Protein AF-0000000072284794 (afdb_homodimer)

Sequence (458 aa):
MSQIVLILGGGPNVGLNIARVFSSKGLYKTVIVSRNPKEELIKAADLSLQADFTDPNSIKRIFDEVKQKFGVPNVVVYNAAALTVTPDPLSVPLEKFNEDLNVVITSAYAAAHEAVEGFKTLPEATNKTFIYTGNILNRQVVPPFLAFGIGKSGAAHLIQGASEAYKKDGYRFYWADERTTEGGHVGNAIDGEAHGEFYYELATSEDPLTWDATFVAGKGYVDFNGKLAMSQIVLILGGGPNVGLNIARVFSSKGLYKTVIVSRNPKEELIKAADLSLQADFTDPNSIKRIFDEVKQKFGVPNVVVYNAAALTVTPDPLSVPLEKFNEDLNVVITSAYAAAHEAVEGFKTLPEATNKTFIYTGNILNRQVVPPFLAFGIGKSGAAHLIQGASEAYKKDGYRFYWADERTTEGGHVGNAIDGEAHGEFYYELATSEDPLTWDATFVAGKGYVDFNGKLA

Organism: Botryotinia fuckeliana (strain B05.10) (NCBI:txid332648)

Nearest PDB structures (foldseek):
  6tq8-assembly1_D  TM=8.045E-01  e=4.379E-13  Starmerella magnoliae
  5mln-assembly1_A  TM=7.964E-01  e=7.098E-12  Starmerella magnoliae
  4m86-assembly1_A-2  TM=7.897E-01  e=2.273E-10  Neisseria meningitidis FAM18
  4cr7-assembly6_D  TM=7.999E-01  e=1.865E-09  Flavobacterium sp. 141-8
  4cr6-assembly1_B  TM=7.702E-01  e=1.271E-08  Flavobacterium sp. 141-8

Solvent-accessible surface area (backbone atoms only — not comparable to full-atom values): 23411 Å² total; per-residue (Å²): 132,74,43,24,37,38,35,39,34,42,44,90,45,47,34,35,25,31,32,41,45,46,43,74,69,66,64,35,51,31,33,34,27,13,74,71,72,44,70,69,49,44,71,41,25,81,38,63,43,75,51,58,46,62,41,40,74,52,44,63,55,50,56,50,52,41,33,73,75,74,36,65,49,36,30,39,35,43,50,50,76,46,76,66,80,37,88,56,50,68,63,67,53,67,68,60,48,50,39,27,36,22,29,36,30,51,24,45,52,44,44,52,30,54,44,51,63,38,48,72,73,48,61,84,86,54,65,32,31,39,37,36,63,51,51,58,39,61,78,41,77,49,40,39,39,32,64,38,23,18,22,41,19,13,36,46,41,45,29,47,22,48,24,63,67,30,44,90,77,57,41,43,29,27,33,37,20,62,26,38,93,73,42,28,75,45,75,91,64,66,54,20,61,44,48,12,52,49,50,49,46,68,55,64,48,90,70,80,76,66,31,76,40,27,23,26,78,94,69,40,77,51,87,62,82,88,52,72,91,133,76,42,23,37,37,35,38,34,41,44,92,45,48,34,35,25,32,32,40,46,45,43,72,69,67,64,36,51,29,34,35,26,13,72,70,73,45,69,70,48,43,72,42,24,80,40,63,44,76,50,58,45,62,41,40,76,52,43,62,55,50,55,51,52,43,34,73,74,75,36,65,49,36,30,40,35,44,48,48,76,47,79,68,80,37,89,57,49,69,62,68,52,67,69,59,48,49,38,28,35,22,29,36,30,52,23,46,51,44,42,52,28,54,45,51,64,39,48,73,72,48,62,85,87,54,65,32,31,39,36,36,64,51,52,60,40,59,79,42,79,49,39,39,38,30,62,38,24,18,22,43,19,13,34,46,42,45,30,47,23,47,23,64,67,31,43,91,76,59,42,42,28,27,35,38,21,59,27,37,95,73,42,28,72,45,75,91,64,66,56,20,60,44,49,12,53,48,52,50,45,69,56,64,47,89,69,80,76,64,32,76,40,26,24,26,78,93,69,40,78,51,87,60,82,87,52,71,93

Foldseek 3Di:
DAAEEEEEAQDPFQNLLLLQLVVVVPRYQYEYEHQDDDPSSCVSGPYYHHDQQLPLVVQLVVQVVCCVPPRGHLHYELEWADFDFDPQLPPPDPVSLSSRLSNLAVSLLSNVVSLVVRLVVDDLVAQREYEYAAECLLQDDDRRRNSRSVSRVNVLVVQLVVCVVCVVSNHYGAHEYEAAPLAETPPPVDHNNQSSVQSVCCRPPPDHDHRHQYAYRPGGGDDPVSDYD/DAAEEEEEAQDPFQNLLLLQLVVVVPRYQYEYEHQDDDPSSCVSGPYYHHDQQLPLVVQLVVQVVCCVPPRGHLHYELEWADFDFDPQLPPPDPVSLSSRLSNLAVNLLSNVVSLVVRLVVDDLVAQREYEYAAECLLQDDDRRRNSRSVSRVNVLVVQLVVCVVCVVSNHYGAHEYEAAPLAETPPPVDHNNQSSVQSVCCRPPPDHDHRHQYAYRPGGGDDPVSDYD

pLDDT: mean 97.11, std 3.39, range [63.75, 99.0]

Structure (mmCIF, N/CA/C/O backbone):
data_AF-0000000072284794-model_v1
#
loop_
_entity.id
_entity.type
_entity.pdbx_description
1 polymer 'Uncharacterized protein'
#
loop_
_atom_site.group_PDB
_atom_site.id
_atom_site.type_symbol
_atom_site.label_atom_id
_atom_site.label_alt_id
_atom_site.label_comp_id
_atom_site.label_asym_id
_atom_site.label_entity_id
_atom_site.label_seq_id
_atom_site.pdbx_PDB_ins_code
_atom_site.Cartn_x
_atom_site.Cartn_y
_atom_site.Cartn_z
_atom_site.occupancy
_atom_site.B_iso_or_equiv
_atom_site.auth_seq_id
_atom_site.auth_comp_id
_atom_site.auth_asym_id
_atom_site.auth_atom_id
_atom_site.pdbx_PDB_model_num
ATOM 1 N N . MET A 1 1 ? 7.508 34.094 12.688 1 64.06 1 MET A N 1
ATOM 2 C CA . MET A 1 1 ? 7.02 33.469 11.461 1 64.06 1 MET A CA 1
ATOM 3 C C . MET A 1 1 ? 5.699 32.719 11.711 1 64.06 1 MET A C 1
ATOM 5 O O . MET A 1 1 ? 5.48 32.188 12.789 1 64.06 1 MET A O 1
ATOM 9 N N . SER A 1 2 ? 4.688 32.969 10.82 1 84.31 2 SER A N 1
ATOM 10 C CA . SER A 1 2 ? 3.348 32.438 11.086 1 84.31 2 SER A CA 1
ATOM 11 C C . SER A 1 2 ? 3.295 30.922 10.906 1 84.31 2 SER A C 1
ATOM 13 O O . SER A 1 2 ? 3.957 30.375 10.023 1 84.31 2 SER A O 1
ATOM 15 N N . GLN A 1 3 ? 2.658 30.344 11.914 1 96.69 3 GLN A N 1
ATOM 16 C CA . GLN A 1 3 ? 2.389 28.922 11.773 1 96.69 3 GLN A CA 1
ATOM 17 C C . GLN A 1 3 ? 1.312 28.672 10.719 1 96.69 3 GLN A C 1
ATOM 19 O O . GLN A 1 3 ? 0.343 29.422 10.625 1 96.69 3 GLN A O 1
ATOM 24 N N . ILE A 1 4 ? 1.507 27.719 9.828 1 98.69 4 ILE A N 1
ATOM 25 C CA . ILE A 1 4 ? 0.611 27.453 8.711 1 98.69 4 ILE A CA 1
ATOM 26 C C . ILE A 1 4 ? 0.176 25.984 8.75 1 98.69 4 ILE A C 1
ATOM 28 O O . ILE A 1 4 ? 1.006 25.094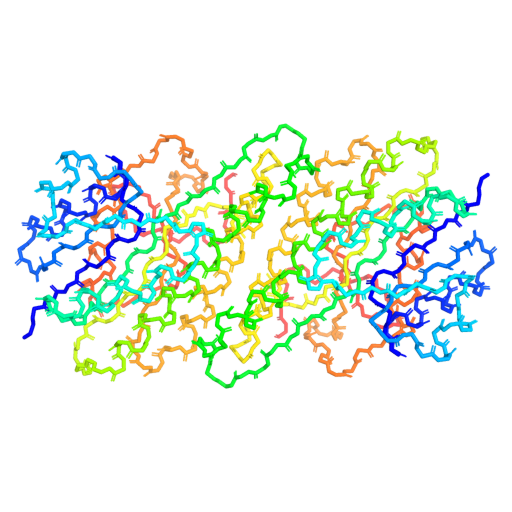 8.914 1 98.69 4 ILE A O 1
ATOM 32 N N . VAL A 1 5 ? -1.116 25.766 8.664 1 98.88 5 VAL A N 1
ATOM 33 C CA . VAL A 1 5 ? -1.63 24.422 8.453 1 98.88 5 VAL A CA 1
ATOM 34 C C . VAL A 1 5 ? -2.188 24.281 7.039 1 98.88 5 VAL A C 1
ATOM 36 O O . VAL A 1 5 ? -3.023 25.094 6.617 1 98.88 5 VAL A O 1
ATOM 39 N N . LEU A 1 6 ? -1.615 23.391 6.277 1 98.94 6 LEU A N 1
ATOM 40 C CA . LEU A 1 6 ? -2.078 23.047 4.941 1 98.94 6 LEU A CA 1
ATOM 41 C C . LEU A 1 6 ? -2.906 21.766 4.973 1 98.94 6 LEU A C 1
ATOM 43 O O . LEU A 1 6 ? -2.395 20.688 5.312 1 98.94 6 LEU A O 1
ATOM 47 N N . ILE A 1 7 ? -4.176 21.875 4.648 1 98.94 7 ILE A N 1
ATOM 48 C CA . ILE A 1 7 ? -5.117 20.766 4.656 1 98.94 7 ILE A CA 1
ATOM 49 C C . ILE A 1 7 ? -5.395 20.312 3.227 1 98.94 7 ILE A C 1
ATOM 51 O O . ILE A 1 7 ? -6.074 21 2.469 1 98.94 7 ILE A O 1
ATOM 55 N N . LEU A 1 8 ? -4.828 19.156 2.865 1 98.88 8 LEU A N 1
ATOM 56 C CA . LEU A 1 8 ? -5.02 18.547 1.547 1 98.88 8 LEU A CA 1
ATOM 57 C C . LEU A 1 8 ? -6.211 17.609 1.548 1 98.88 8 LEU A C 1
ATOM 59 O O . LEU A 1 8 ? -6.145 16.516 2.127 1 98.88 8 LEU A O 1
ATOM 63 N N . GLY A 1 9 ? -7.219 17.922 0.817 1 97.38 9 GLY A N 1
ATOM 64 C CA . GLY A 1 9 ? -8.477 17.188 0.876 1 97.38 9 GLY A CA 1
ATOM 65 C C . GLY A 1 9 ? -9.484 17.812 1.82 1 97.38 9 GLY A C 1
ATOM 66 O O . GLY A 1 9 ? -9.766 17.266 2.889 1 97.38 9 GLY A O 1
ATOM 67 N N . GLY A 1 10 ? -10.062 18.891 1.433 1 96 10 GLY A N 1
ATOM 68 C CA . GLY A 1 10 ? -11.102 19.547 2.207 1 96 10 GLY A CA 1
ATOM 69 C C . GLY A 1 10 ? -12.5 19.078 1.86 1 96 10 GLY A C 1
ATOM 70 O O . GLY A 1 10 ? -12.969 19.281 0.741 1 96 10 GLY A O 1
ATOM 71 N N . GLY A 1 11 ? -13.125 18.297 2.688 1 94.25 11 GLY A N 1
ATOM 72 C CA . GLY A 1 11 ? -14.531 17.938 2.584 1 94.25 11 GLY A CA 1
ATOM 73 C C . GLY A 1 11 ? -15.391 18.562 3.666 1 94.25 11 GLY A C 1
ATOM 74 O O . GLY A 1 11 ? -14.891 19.297 4.516 1 94.25 11 GLY A O 1
ATOM 75 N N . PRO A 1 12 ? -16.641 18.328 3.611 1 94.75 12 PRO A N 1
ATOM 76 C CA . PRO A 1 12 ? -17.578 19.047 4.48 1 94.75 12 PRO A CA 1
ATOM 77 C C . PRO A 1 12 ? -17.5 18.578 5.934 1 94.75 12 PRO A C 1
ATOM 79 O O . PRO A 1 12 ? -18.062 19.219 6.82 1 94.75 12 PRO A O 1
ATOM 82 N N . ASN A 1 13 ? -16.844 17.469 6.207 1 96.88 13 ASN A N 1
ATOM 83 C CA . ASN A 1 13 ? -16.797 16.953 7.57 1 96.88 13 ASN A CA 1
ATOM 84 C C . ASN A 1 13 ? -15.406 17.109 8.188 1 96.88 13 ASN A C 1
ATOM 86 O O . ASN A 1 13 ? -15.086 18.141 8.773 1 96.88 13 ASN A O 1
ATOM 90 N N . VAL A 1 14 ? -14.43 16.297 7.809 1 98.06 14 VAL A N 1
ATOM 91 C CA . VAL A 1 14 ? -13.141 16.297 8.484 1 98.06 14 VAL A CA 1
ATOM 92 C C . VAL A 1 14 ? -12.336 17.516 8.062 1 98.06 14 VAL A C 1
ATOM 94 O O . VAL A 1 14 ? -11.93 18.328 8.906 1 98.06 14 VAL A O 1
ATOM 97 N N . GLY A 1 15 ? -12.203 17.781 6.77 1 97.94 15 GLY A N 1
ATOM 98 C CA . GLY A 1 15 ? -11.422 18.906 6.285 1 97.94 15 GLY A CA 1
ATOM 99 C C . GLY A 1 15 ? -11.938 20.234 6.793 1 97.94 15 GLY A C 1
ATOM 100 O O . GLY A 1 15 ? -11.156 21.078 7.254 1 97.94 15 GLY A O 1
ATOM 101 N N . LEU A 1 16 ? -13.211 20.406 6.719 1 97.81 16 LEU A N 1
ATOM 102 C CA . LEU A 1 16 ? -13.852 21.641 7.18 1 97.81 16 LEU A CA 1
ATOM 103 C C . LEU A 1 16 ? -13.602 21.859 8.664 1 97.81 16 LEU A C 1
ATOM 105 O O . LEU A 1 16 ? -13.258 22.969 9.086 1 97.81 16 LEU A O 1
ATOM 109 N N . ASN A 1 17 ? -13.711 20.828 9.461 1 98.5 17 ASN A N 1
ATOM 110 C CA . ASN A 1 17 ? -13.594 20.969 10.906 1 98.5 17 ASN A CA 1
ATOM 111 C C . ASN A 1 17 ? -12.141 21.156 11.336 1 98.5 17 ASN A C 1
ATOM 113 O O . ASN A 1 17 ? -11.859 21.844 12.32 1 98.5 17 ASN A O 1
ATOM 117 N N . ILE A 1 18 ? -11.188 20.547 10.594 1 98.69 18 ILE A N 1
ATOM 118 C CA . ILE A 1 18 ? -9.789 20.844 10.852 1 98.69 18 ILE A CA 1
ATOM 119 C C . ILE A 1 18 ? -9.531 22.328 10.656 1 98.69 18 ILE A C 1
ATOM 121 O O . ILE A 1 18 ? -8.953 23 11.523 1 98.69 18 ILE A O 1
ATOM 125 N N . ALA A 1 19 ? -10.016 22.859 9.531 1 98.38 19 ALA A N 1
ATOM 126 C CA . ALA A 1 19 ? -9.836 24.281 9.242 1 98.38 19 ALA A CA 1
ATOM 127 C C . ALA A 1 19 ? -10.453 25.156 10.344 1 98.38 19 ALA A C 1
ATOM 129 O O . ALA A 1 19 ? -9.82 26.094 10.828 1 98.38 19 ALA A O 1
ATOM 130 N N . ARG A 1 20 ? -11.633 24.812 10.758 1 98.06 20 ARG A N 1
ATOM 131 C CA . ARG A 1 20 ? -12.352 25.594 11.766 1 98.06 20 ARG A CA 1
ATOM 132 C C . ARG A 1 20 ? -11.617 25.594 13.094 1 98.06 20 ARG A C 1
ATOM 134 O O . ARG A 1 20 ? -11.445 26.641 13.727 1 98.06 20 ARG A O 1
ATOM 141 N N . VAL A 1 21 ? -11.188 24.406 13.516 1 98.38 21 VAL A N 1
ATOM 142 C CA . VAL A 1 21 ? -10.531 24.297 14.812 1 98.38 21 VAL A CA 1
ATOM 143 C C . VAL A 1 21 ? -9.211 25.078 14.789 1 98.38 21 VAL A C 1
ATOM 145 O O . VAL A 1 21 ? -8.953 25.891 15.68 1 98.38 21 VAL A O 1
ATOM 148 N N . PHE A 1 22 ? -8.375 24.922 13.773 1 98.31 22 PHE A N 1
ATOM 149 C CA . PHE A 1 22 ? -7.098 25.641 13.695 1 98.31 22 PHE A CA 1
ATOM 150 C C . PHE A 1 22 ? -7.32 27.141 13.609 1 98.31 22 PHE A C 1
ATOM 152 O O . PHE A 1 22 ? -6.582 27.922 14.227 1 98.31 22 PHE A O 1
ATOM 159 N N . SER A 1 23 ? -8.344 27.547 12.867 1 96.62 23 SER A N 1
ATOM 160 C CA . SER A 1 23 ? -8.664 28.953 12.742 1 96.62 23 SER A CA 1
ATOM 161 C C . SER A 1 23 ? -9.109 29.547 14.078 1 96.62 23 SER A C 1
ATOM 163 O O . SER A 1 23 ? -8.727 30.656 14.438 1 96.62 23 SER A O 1
ATOM 165 N N . SER A 1 24 ? -9.883 28.812 14.766 1 96.56 24 SER A N 1
ATOM 166 C CA . SER A 1 24 ? -10.477 29.312 16 1 96.56 24 SER A CA 1
ATOM 167 C C . SER A 1 24 ? -9.414 29.516 17.078 1 96.56 24 SER A C 1
ATOM 169 O O . SER A 1 24 ? -9.602 30.328 17.984 1 96.56 24 SER A O 1
ATOM 171 N N . LYS A 1 25 ? -8.328 28.797 16.969 1 93.81 25 LYS A N 1
ATOM 172 C CA . LYS A 1 25 ? -7.262 28.906 17.953 1 93.81 25 LYS A CA 1
ATOM 173 C C . LYS A 1 25 ? -6.402 30.141 17.703 1 93.81 25 LYS A C 1
ATOM 175 O O . LYS A 1 25 ? -5.695 30.609 18.594 1 93.81 25 LYS A O 1
ATOM 180 N N . GLY A 1 26 ? -6.344 30.656 16.469 1 90.75 26 GLY A N 1
ATOM 181 C CA . GLY A 1 26 ? -5.77 31.953 16.094 1 90.75 26 GLY A CA 1
ATOM 182 C C . GLY A 1 26 ? -4.27 31.891 15.875 1 90.75 26 GLY A C 1
ATOM 183 O O . GLY A 1 26 ? -3.641 32.906 15.578 1 90.75 26 GLY A O 1
ATOM 184 N N . LEU A 1 27 ? -3.656 30.734 15.945 1 91.94 27 LEU A N 1
ATOM 185 C CA . LEU A 1 27 ? -2.205 30.609 15.867 1 91.94 27 LEU A CA 1
ATOM 186 C C . LEU A 1 27 ? -1.764 30.25 14.453 1 91.94 27 LEU A C 1
ATOM 188 O O . LEU A 1 27 ? -0.587 30.391 14.109 1 91.94 27 LEU A O 1
ATOM 192 N N . TYR A 1 28 ? -2.695 29.828 13.633 1 97.25 28 TYR A N 1
ATOM 193 C CA . TYR A 1 28 ? -2.314 29.297 12.336 1 97.25 28 TYR A CA 1
ATOM 194 C C . TYR A 1 28 ? -2.998 30.047 11.203 1 97.25 28 TYR A C 1
ATOM 196 O O . TYR A 1 28 ? -4.188 30.359 11.289 1 97.25 28 TYR A O 1
ATOM 204 N N . LYS A 1 29 ? -2.258 30.359 10.172 1 98.06 29 LYS A N 1
ATOM 205 C CA . LYS A 1 29 ? -2.873 30.531 8.859 1 98.06 29 LYS A CA 1
ATOM 206 C C . LYS A 1 29 ? -3.365 29.203 8.297 1 98.06 29 LYS A C 1
ATOM 208 O O . LYS A 1 29 ? -2.623 28.219 8.281 1 98.06 29 LYS A O 1
ATOM 213 N N . THR A 1 30 ? -4.633 29.219 7.863 1 98.56 30 THR A N 1
ATOM 214 C CA . THR A 1 30 ? -5.25 27.969 7.422 1 98.56 30 THR A CA 1
ATOM 215 C C . THR A 1 30 ? -5.406 27.953 5.906 1 9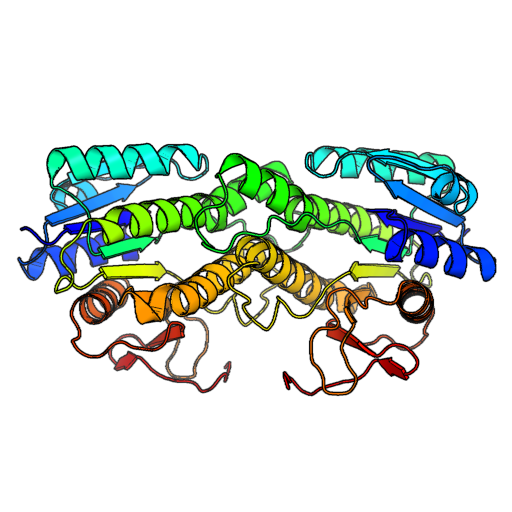8.56 30 THR A C 1
ATOM 217 O O . THR A 1 30 ? -5.941 28.906 5.32 1 98.56 30 THR A O 1
ATOM 220 N N . VAL A 1 31 ? -4.879 26.906 5.242 1 98.75 31 VAL A N 1
ATOM 221 C CA . VAL A 1 31 ? -5.047 26.672 3.812 1 98.75 31 VAL A CA 1
ATOM 222 C C . VAL A 1 31 ? -5.777 25.344 3.584 1 98.75 31 VAL A C 1
ATOM 224 O O . VAL A 1 31 ? -5.379 24.312 4.121 1 98.75 31 VAL A O 1
ATOM 227 N N . ILE A 1 32 ? -6.859 25.406 2.838 1 98.62 32 ILE A N 1
ATOM 228 C CA . ILE A 1 32 ? -7.605 24.188 2.537 1 98.62 32 ILE A CA 1
ATOM 229 C C . ILE A 1 32 ? -7.645 23.969 1.026 1 98.62 32 ILE A C 1
ATOM 231 O O . ILE A 1 32 ? -7.812 24.922 0.26 1 98.62 32 ILE A O 1
ATOM 235 N N . VAL A 1 33 ? -7.328 22.766 0.581 1 98.75 33 VAL A N 1
ATOM 236 C CA . VAL A 1 33 ? -7.352 22.375 -0.826 1 98.75 33 VAL A CA 1
ATOM 237 C C . VAL A 1 33 ? -8.469 21.359 -1.065 1 98.75 33 VAL A C 1
ATOM 239 O O . VAL A 1 33 ? -8.602 20.391 -0.325 1 98.75 33 VAL A O 1
ATOM 242 N N . SER A 1 34 ? -9.328 21.547 -1.953 1 97.75 34 SER A N 1
ATOM 243 C CA . SER A 1 34 ? -10.414 20.625 -2.275 1 97.75 34 SER A CA 1
ATOM 244 C C . SER A 1 34 ? -10.656 20.562 -3.779 1 97.75 34 SER A C 1
ATOM 246 O O . SER A 1 34 ? -10.227 21.453 -4.523 1 97.75 34 SER A O 1
ATOM 248 N N . ARG A 1 35 ? -11.289 19.516 -4.246 1 96.12 35 ARG A N 1
ATOM 249 C CA . ARG A 1 35 ? -11.648 19.359 -5.652 1 96.12 35 ARG A CA 1
ATOM 250 C C . ARG A 1 35 ? -12.75 20.344 -6.047 1 96.12 35 ARG A C 1
ATOM 252 O O . ARG A 1 35 ? -12.758 20.859 -7.168 1 96.12 35 ARG A O 1
ATOM 259 N N . ASN A 1 36 ? -13.664 20.516 -5.145 1 93.19 36 ASN A N 1
ATOM 260 C CA . ASN A 1 36 ? -14.805 21.406 -5.328 1 93.19 36 ASN A CA 1
ATOM 261 C C . ASN A 1 36 ? -14.992 22.328 -4.129 1 93.19 36 ASN A C 1
ATOM 263 O O . ASN A 1 36 ? -15.805 22.062 -3.246 1 93.19 36 ASN A O 1
ATOM 267 N N . PRO A 1 37 ? -14.32 23.422 -4.133 1 94.44 37 PRO A N 1
ATOM 268 C CA . PRO A 1 37 ? -14.375 24.328 -2.986 1 94.44 37 PRO A CA 1
ATOM 269 C C . PRO A 1 37 ? -15.758 24.953 -2.795 1 94.44 37 PRO A C 1
ATOM 271 O O . PRO A 1 37 ? -16.078 25.953 -3.424 1 94.44 37 PRO A O 1
ATOM 274 N N . LYS A 1 38 ? -16.516 24.375 -1.921 1 94.69 38 LYS A N 1
ATOM 275 C CA . LYS A 1 38 ? -17.812 24.938 -1.58 1 94.69 38 LYS A CA 1
ATOM 276 C C . LYS A 1 38 ? -17.672 26.188 -0.706 1 94.69 38 LYS A C 1
ATOM 278 O O . LYS A 1 38 ? -16.609 26.406 -0.109 1 94.69 38 LYS A O 1
ATOM 283 N N . GLU A 1 39 ? -18.656 26.938 -0.581 1 96.69 39 GLU A N 1
ATOM 284 C CA . GLU A 1 39 ? -18.641 28.219 0.118 1 96.69 39 GLU A CA 1
ATOM 285 C C . GLU A 1 39 ? -18.219 28.047 1.573 1 96.69 39 GLU A C 1
ATOM 287 O O . GLU A 1 39 ? -17.438 28.859 2.096 1 96.69 39 GLU A O 1
ATOM 292 N N . GLU A 1 40 ? -18.703 27.031 2.221 1 96.06 40 GLU A N 1
ATOM 293 C CA . GLU A 1 40 ? -18.391 26.812 3.627 1 96.06 40 GLU A CA 1
ATOM 294 C C . GLU A 1 40 ? -16.906 26.562 3.83 1 96.06 40 GLU A C 1
ATOM 296 O O . GLU A 1 40 ? -16.328 26.984 4.84 1 96.06 40 GLU A O 1
ATOM 301 N N . LEU A 1 41 ? -16.297 25.828 2.887 1 95.19 41 LEU A N 1
ATOM 302 C CA . LEU A 1 41 ? -14.859 25.578 2.951 1 95.19 41 LEU A CA 1
ATOM 303 C C . LEU A 1 41 ? -14.07 26.859 2.707 1 95.19 41 LEU A C 1
ATOM 305 O O . LEU A 1 41 ? -13.102 27.141 3.418 1 95.19 41 LEU A O 1
ATOM 309 N N . ILE A 1 42 ? -14.516 27.625 1.715 1 96.81 42 ILE A N 1
ATOM 310 C CA . ILE A 1 42 ? -13.844 28.859 1.349 1 96.81 42 ILE A CA 1
ATOM 311 C C . ILE A 1 42 ? -13.859 29.828 2.533 1 96.81 42 ILE A C 1
ATOM 313 O O . ILE A 1 42 ? -12.844 30.453 2.838 1 96.81 42 ILE A O 1
ATOM 317 N N . LYS A 1 43 ? -14.906 29.875 3.271 1 96.88 43 LYS A N 1
ATOM 318 C CA . LYS A 1 43 ? -15.07 30.812 4.387 1 96.88 43 LYS A CA 1
ATOM 319 C C . LYS A 1 43 ? -14.297 30.328 5.617 1 96.88 43 LYS A C 1
ATOM 321 O O . LYS A 1 43 ? -13.961 31.125 6.488 1 96.88 43 LYS A O 1
ATOM 326 N N . ALA A 1 44 ? -14.047 29.047 5.668 1 96.69 44 ALA A N 1
ATOM 327 C CA . ALA A 1 44 ? -13.477 28.453 6.871 1 96.69 44 ALA A CA 1
ATOM 328 C C . ALA A 1 44 ? -11.953 28.609 6.887 1 96.69 44 ALA A C 1
ATOM 330 O O . ALA A 1 44 ? -11.32 28.422 7.926 1 96.69 44 ALA A O 1
ATOM 331 N N . ALA A 1 45 ? -11.336 28.984 5.75 1 97.69 45 ALA A N 1
ATOM 332 C CA . ALA A 1 45 ? -9.883 29.016 5.648 1 97.69 45 ALA A CA 1
ATOM 333 C C . ALA A 1 45 ? -9.398 30.391 5.188 1 97.69 45 ALA A C 1
ATOM 335 O O . ALA A 1 45 ? -10.133 31.125 4.535 1 97.69 45 ALA A O 1
ATOM 336 N N . ASP A 1 46 ? -8.164 30.719 5.5 1 97.62 46 ASP A N 1
ATOM 337 C CA . ASP A 1 46 ? -7.559 31.953 5.023 1 97.62 46 ASP A CA 1
ATOM 338 C C . ASP A 1 46 ? -7.316 31.906 3.516 1 97.62 46 ASP A C 1
ATOM 340 O O . ASP A 1 46 ? -7.297 32.938 2.846 1 97.62 46 ASP A O 1
ATOM 344 N N . LEU A 1 47 ? -7.074 30.719 2.998 1 97.75 47 LEU A N 1
ATOM 345 C CA . LEU A 1 47 ? -6.883 30.484 1.572 1 97.75 47 LEU A CA 1
ATOM 346 C C . LEU A 1 47 ? -7.504 29.141 1.159 1 97.75 47 LEU A C 1
ATOM 348 O O . LEU A 1 47 ? -7.309 28.125 1.83 1 97.75 47 LEU A O 1
ATOM 352 N N . SER A 1 48 ? -8.336 29.172 0.169 1 98 48 SER A N 1
ATOM 353 C CA . SER A 1 48 ? -8.914 27.984 -0.442 1 98 48 SER A CA 1
ATOM 354 C C . SER A 1 48 ? -8.375 27.766 -1.855 1 98 48 SER A C 1
ATOM 356 O O . SER A 1 48 ? -8.43 28.688 -2.686 1 98 48 SER A O 1
ATOM 358 N N . LEU A 1 49 ? -7.785 26.609 -2.102 1 98.19 49 LEU A N 1
ATOM 359 C CA . LEU A 1 49 ? -7.258 26.266 -3.416 1 98.19 49 LEU A CA 1
ATOM 360 C C . LEU A 1 49 ? -8.023 25.078 -4.008 1 98.19 49 LEU A C 1
ATOM 362 O O . LEU A 1 49 ? -8.578 24.266 -3.273 1 98.19 49 LEU A O 1
ATOM 366 N N . GLN A 1 50 ? -8.07 25.047 -5.301 1 98.06 50 GLN A N 1
ATOM 367 C CA . GLN A 1 50 ? -8.711 23.938 -6.012 1 98.06 50 GLN A CA 1
ATOM 368 C C . GLN A 1 50 ? -7.672 23.031 -6.664 1 98.06 50 GLN A C 1
ATOM 370 O O . GLN A 1 50 ? -6.77 23.516 -7.355 1 98.06 50 GLN A O 1
ATOM 375 N N . ALA A 1 51 ? -7.801 21.734 -6.391 1 98.06 51 ALA A N 1
ATOM 376 C CA . ALA A 1 51 ? -6.922 20.766 -7.039 1 98.06 51 ALA A CA 1
ATOM 377 C C . ALA A 1 51 ? -7.555 19.375 -7.047 1 98.06 51 ALA A C 1
ATOM 379 O O . ALA A 1 51 ? -8.438 19.078 -6.242 1 98.06 51 ALA A O 1
ATOM 380 N N . ASP A 1 52 ? -7.152 18.562 -7.977 1 97.94 52 ASP A N 1
ATOM 381 C CA . ASP A 1 52 ? -7.539 17.156 -8.125 1 97.94 52 ASP A CA 1
ATOM 382 C C . ASP A 1 52 ? -6.348 16.234 -7.906 1 97.94 52 ASP A C 1
ATOM 384 O O . ASP A 1 52 ? -5.418 16.203 -8.719 1 97.94 52 ASP A O 1
ATOM 388 N N . PHE A 1 53 ? -6.426 15.438 -6.875 1 98.44 53 PHE A N 1
ATOM 389 C CA . PHE A 1 53 ? -5.266 14.664 -6.453 1 98.44 53 PHE A CA 1
ATOM 390 C C . PHE A 1 53 ? -5.184 13.352 -7.219 1 98.44 53 PHE A C 1
ATOM 392 O O . PHE A 1 53 ? -4.273 12.547 -6.992 1 98.44 53 PHE A O 1
ATOM 399 N N . THR A 1 54 ? -6.125 13.062 -8.156 1 97.88 54 THR A N 1
ATOM 400 C CA . THR A 1 54 ? -5.871 12 -9.117 1 97.88 54 THR A CA 1
ATOM 401 C C . THR A 1 54 ? -4.656 12.32 -9.984 1 97.88 54 THR A C 1
ATOM 403 O O . THR A 1 54 ? -4.098 11.438 -10.633 1 97.88 54 THR A O 1
ATOM 406 N N . ASP A 1 55 ? -4.293 13.57 -9.977 1 97.56 55 ASP A N 1
ATOM 407 C CA . ASP A 1 55 ? -3.047 14.016 -10.594 1 97.56 55 ASP A CA 1
ATOM 408 C C . ASP A 1 55 ? -2.018 14.406 -9.531 1 97.56 55 ASP A C 1
ATOM 410 O O . ASP A 1 55 ? -1.97 15.555 -9.102 1 97.56 55 ASP A O 1
ATOM 414 N N . PRO A 1 56 ? -1.078 13.539 -9.211 1 98.12 56 PRO A N 1
ATOM 415 C CA . PRO A 1 56 ? -0.112 13.805 -8.141 1 98.12 56 PRO A CA 1
ATOM 416 C C . PRO A 1 56 ? 0.784 15.008 -8.445 1 98.12 56 PRO A C 1
ATOM 418 O O . PRO A 1 56 ? 1.396 15.57 -7.531 1 98.12 56 PRO A O 1
ATOM 421 N N . ASN A 1 57 ? 0.836 15.445 -9.688 1 96.94 57 ASN A N 1
ATOM 422 C CA . ASN A 1 57 ? 1.684 16.578 -10.047 1 96.94 57 ASN A CA 1
ATOM 423 C C . ASN A 1 57 ? 1.112 17.891 -9.523 1 96.94 57 ASN A C 1
ATOM 425 O O . ASN A 1 57 ? 1.807 18.906 -9.5 1 96.94 57 ASN A O 1
ATOM 429 N N . SER A 1 58 ? -0.076 17.906 -9.117 1 98 58 SER A N 1
ATOM 430 C CA . SER A 1 58 ? -0.709 19.109 -8.578 1 98 58 SER A CA 1
ATOM 431 C C . SER A 1 58 ? -0.129 19.469 -7.215 1 98 58 SER A C 1
ATOM 433 O O . SER A 1 58 ? -0.213 20.625 -6.789 1 98 58 SER A O 1
ATOM 435 N N . ILE A 1 59 ? 0.472 18.516 -6.539 1 98.81 59 ILE A N 1
ATOM 436 C CA . ILE A 1 59 ? 0.883 18.672 -5.148 1 98.81 59 ILE A CA 1
ATOM 437 C C . ILE A 1 59 ? 1.983 19.719 -5.051 1 98.81 59 ILE A C 1
ATOM 439 O O . ILE A 1 59 ? 1.895 20.641 -4.238 1 98.81 59 ILE A O 1
ATOM 443 N N . LYS A 1 60 ? 2.979 19.594 -5.891 1 98.5 60 LYS A N 1
ATOM 444 C CA . LYS A 1 60 ? 4.082 20.547 -5.828 1 98.5 60 LYS A CA 1
ATOM 445 C C . LYS A 1 60 ? 3.592 21.969 -6.055 1 98.5 60 LYS A C 1
ATOM 447 O O . LYS A 1 60 ? 4.039 22.891 -5.379 1 98.5 60 LYS A O 1
ATOM 452 N N . ARG A 1 61 ? 2.717 22.125 -6.965 1 98.19 61 ARG A N 1
ATOM 453 C CA . ARG A 1 61 ? 2.172 23.453 -7.27 1 98.19 61 ARG A CA 1
ATOM 454 C C . ARG A 1 61 ? 1.473 24.047 -6.055 1 98.19 61 ARG A C 1
ATOM 456 O O . ARG A 1 61 ? 1.603 25.234 -5.781 1 98.19 61 ARG A O 1
ATOM 463 N N . ILE A 1 62 ? 0.74 23.25 -5.398 1 98.75 62 ILE A N 1
ATOM 464 C CA . ILE A 1 62 ? 0.011 23.688 -4.215 1 98.75 62 ILE A CA 1
ATOM 465 C C . ILE A 1 62 ? 0.995 24.188 -3.164 1 98.75 62 ILE A C 1
ATOM 467 O O . ILE A 1 62 ? 0.828 25.297 -2.631 1 98.75 62 ILE A O 1
ATOM 471 N N . PHE A 1 63 ? 2.029 23.406 -2.842 1 98.88 63 PHE A N 1
ATOM 472 C CA . PHE A 1 63 ? 3.021 23.797 -1.847 1 98.88 63 PHE A CA 1
ATOM 473 C C . PHE A 1 63 ? 3.717 25.094 -2.256 1 98.88 63 PHE A C 1
ATOM 475 O O . PHE A 1 63 ? 3.959 25.969 -1.42 1 98.88 63 PHE A O 1
ATOM 482 N N . ASP A 1 64 ? 4.012 25.219 -3.576 1 98.62 64 ASP A N 1
ATOM 483 C CA . ASP A 1 64 ? 4.641 26.438 -4.082 1 98.62 64 ASP A CA 1
ATOM 484 C C . ASP A 1 64 ? 3.732 27.641 -3.879 1 98.62 64 ASP A C 1
ATOM 486 O O . ASP A 1 64 ? 4.191 28.703 -3.449 1 98.62 64 ASP A O 1
ATOM 490 N N . GLU A 1 65 ? 2.48 27.484 -4.195 1 98.44 65 GLU A N 1
ATOM 491 C CA . GLU A 1 65 ? 1.523 28.578 -4.051 1 98.44 65 GLU A CA 1
ATOM 492 C C . GLU A 1 65 ? 1.38 28.984 -2.59 1 98.44 65 GLU A C 1
ATOM 494 O O . GLU A 1 65 ? 1.345 30.188 -2.281 1 98.44 65 GLU A O 1
ATOM 499 N N . VAL A 1 66 ? 1.303 28.031 -1.678 1 98.69 66 VAL A N 1
ATOM 500 C CA . VAL A 1 66 ? 1.185 28.328 -0.251 1 98.69 66 VAL A CA 1
ATOM 501 C C . VAL A 1 66 ? 2.438 29.047 0.236 1 98.69 66 VAL A C 1
ATOM 503 O O . VAL A 1 66 ? 2.344 30.047 0.962 1 98.69 66 VAL A O 1
ATOM 506 N N . LYS A 1 67 ? 3.584 28.562 -0.17 1 98.19 67 LYS A N 1
ATOM 507 C CA . LYS A 1 67 ? 4.855 29.172 0.219 1 98.19 67 LYS A CA 1
ATOM 508 C C . LYS A 1 67 ? 4.93 30.625 -0.237 1 98.19 67 LYS A C 1
ATOM 510 O O . LYS A 1 67 ? 5.371 31.484 0.517 1 98.19 67 LYS A O 1
ATOM 515 N N . GLN A 1 68 ? 4.508 30.859 -1.411 1 97.88 68 GLN A N 1
ATOM 516 C CA . GLN A 1 68 ? 4.531 32.219 -1.962 1 97.88 68 GLN A CA 1
ATOM 517 C C . GLN A 1 68 ? 3.611 33.156 -1.177 1 97.88 68 GLN A C 1
ATOM 519 O O . GLN A 1 68 ? 3.949 34.312 -0.94 1 97.88 68 GLN A O 1
ATOM 524 N N . LYS A 1 69 ? 2.492 32.656 -0.74 1 97.44 69 LYS A N 1
ATOM 525 C CA . LYS A 1 69 ? 1.476 33.5 -0.114 1 97.44 69 LYS A CA 1
ATOM 526 C C . LYS A 1 69 ? 1.742 33.656 1.38 1 97.44 69 LYS A C 1
ATOM 528 O O . LYS A 1 69 ? 1.56 34.75 1.932 1 97.44 69 LYS A O 1
ATOM 533 N N . PHE A 1 70 ? 2.088 32.562 2.021 1 97.88 70 PHE A N 1
ATOM 534 C CA . PHE A 1 70 ? 2.102 32.594 3.48 1 97.88 70 PHE A CA 1
ATOM 535 C C . PHE A 1 70 ? 3.455 32.156 4.02 1 97.88 70 PHE A C 1
ATOM 537 O O . PHE A 1 70 ? 3.816 32.469 5.152 1 97.88 70 PHE A O 1
ATOM 544 N N . GLY A 1 71 ? 4.219 31.422 3.219 1 98.19 71 GLY A N 1
ATOM 545 C CA . GLY A 1 71 ? 5.414 30.75 3.693 1 98.19 71 GLY A CA 1
ATOM 546 C C . GLY A 1 71 ? 5.262 29.234 3.76 1 98.19 71 GLY A C 1
ATOM 547 O O . GLY A 1 71 ? 4.309 28.672 3.211 1 98.19 71 GLY A O 1
ATOM 548 N N . VAL A 1 72 ? 6.23 28.547 4.449 1 98.62 72 VAL A N 1
ATOM 549 C CA . VAL A 1 72 ? 6.316 27.094 4.48 1 98.62 72 VAL A CA 1
ATOM 550 C C . VAL A 1 72 ? 5.359 26.547 5.539 1 98.62 72 VAL A C 1
ATOM 552 O O . VAL A 1 72 ? 5.438 26.922 6.711 1 98.62 72 VAL A O 1
ATOM 555 N N . PRO A 1 73 ? 4.438 25.703 5.148 1 98.81 73 PRO A N 1
ATOM 556 C CA . PRO A 1 73 ? 3.598 25.062 6.168 1 98.81 73 PRO A CA 1
ATOM 557 C C . PRO A 1 73 ? 4.398 24.203 7.141 1 98.81 73 PRO A C 1
ATOM 559 O O . PRO A 1 73 ? 5.246 23.422 6.715 1 98.81 73 PRO A O 1
ATOM 562 N N . ASN A 1 74 ? 4.191 24.438 8.406 1 98.81 74 ASN A N 1
ATOM 563 C CA . ASN A 1 74 ? 4.84 23.578 9.391 1 98.81 74 ASN A CA 1
ATOM 564 C C . ASN A 1 74 ? 3.912 22.453 9.844 1 98.81 74 ASN A C 1
ATOM 566 O O . ASN A 1 74 ? 4.348 21.531 10.531 1 98.81 74 ASN A O 1
ATOM 570 N N . VAL A 1 75 ? 2.605 22.484 9.508 1 98.94 75 VAL A N 1
ATOM 571 C CA . VAL A 1 75 ? 1.644 21.406 9.688 1 98.94 75 VAL A CA 1
ATOM 572 C C . VAL A 1 75 ? 0.985 21.078 8.352 1 98.94 75 VAL A C 1
ATOM 574 O O . VAL A 1 75 ? 0.431 21.953 7.688 1 98.94 75 VAL A O 1
ATOM 577 N N . VAL A 1 76 ? 1.109 19.828 7.922 1 98.94 76 VAL A N 1
ATOM 578 C CA . VAL A 1 76 ? 0.458 19.344 6.711 1 98.94 76 VAL A CA 1
ATOM 579 C C . VAL A 1 76 ? -0.469 18.172 7.062 1 98.94 76 VAL A C 1
ATOM 581 O O . VAL A 1 76 ? -0.054 17.219 7.719 1 98.94 76 VAL A O 1
ATOM 584 N N . VAL A 1 77 ? -1.714 18.312 6.719 1 99 77 VAL A N 1
ATOM 585 C CA . VAL A 1 77 ? -2.693 17.25 6.898 1 99 77 VAL A CA 1
ATOM 586 C C . VAL A 1 77 ? -3.111 16.688 5.539 1 99 77 VAL A C 1
ATOM 588 O O . VAL A 1 77 ? -3.633 17.422 4.695 1 99 77 VAL A O 1
ATOM 591 N N . TYR A 1 78 ? -2.805 15.469 5.297 1 98.94 78 TYR A N 1
ATOM 592 C CA . TYR A 1 78 ? -3.328 14.781 4.125 1 98.94 78 TYR A CA 1
ATOM 593 C C . TYR A 1 78 ? -4.625 14.047 4.457 1 98.94 78 TYR A C 1
ATOM 595 O O . TYR A 1 78 ? -4.602 12.953 5.027 1 98.94 78 TYR A O 1
ATOM 603 N N . ASN A 1 79 ? -5.707 14.578 4.02 1 98.69 79 ASN A N 1
ATOM 604 C CA . ASN A 1 79 ? -7.039 14.102 4.371 1 98.69 79 ASN A CA 1
ATOM 605 C C . ASN A 1 79 ? -7.793 13.586 3.145 1 98.69 79 ASN A C 1
ATOM 607 O O . ASN A 1 79 ? -8.883 13.039 3.268 1 98.69 79 ASN A O 1
ATOM 611 N N . ALA A 1 80 ? -7.176 13.734 1.978 1 98 80 ALA A N 1
ATOM 612 C CA . ALA A 1 80 ? -7.84 13.305 0.749 1 98 80 ALA A CA 1
ATOM 613 C C . ALA A 1 80 ? -8.039 11.789 0.729 1 98 80 ALA A C 1
ATOM 615 O O . ALA A 1 80 ? -7.168 11.039 1.181 1 98 80 ALA A O 1
ATOM 616 N N . ALA A 1 81 ? -9.148 11.359 0.228 1 95.75 81 ALA A N 1
ATOM 617 C CA . ALA A 1 81 ? -9.477 9.945 0.066 1 95.75 81 ALA A CA 1
ATOM 618 C C . ALA A 1 81 ? -10.227 9.695 -1.244 1 95.75 81 ALA A C 1
ATOM 620 O O . ALA A 1 81 ? -10.867 10.602 -1.776 1 95.75 81 ALA A O 1
ATOM 621 N N . ALA A 1 82 ? -10.094 8.602 -1.79 1 95.31 82 ALA A N 1
ATOM 622 C CA . ALA A 1 82 ? -10.844 8.078 -2.928 1 95.31 82 ALA A CA 1
ATOM 623 C C . ALA A 1 82 ? -11.148 6.594 -2.754 1 95.31 82 ALA A C 1
ATOM 625 O O . ALA A 1 82 ? -10.234 5.789 -2.559 1 95.31 82 ALA A O 1
ATOM 626 N N . LEU A 1 83 ? -12.359 6.312 -2.766 1 93.5 83 LEU A N 1
ATOM 627 C CA . LEU A 1 83 ? -12.805 4.953 -2.475 1 93.5 83 LEU A CA 1
ATOM 628 C C . LEU A 1 83 ? -13.828 4.484 -3.502 1 93.5 83 LEU A C 1
ATOM 630 O O . LEU A 1 83 ? -14.711 5.246 -3.898 1 93.5 83 LEU A O 1
ATOM 634 N N . THR A 1 84 ? -13.664 3.33 -4.07 1 96.31 84 THR A N 1
ATOM 635 C CA . THR A 1 84 ? -14.641 2.598 -4.875 1 96.31 84 THR A CA 1
ATOM 636 C C . THR A 1 84 ? -15.109 1.342 -4.145 1 96.31 84 THR A C 1
ATOM 638 O O . THR A 1 84 ? -14.312 0.439 -3.879 1 96.31 84 THR A O 1
ATOM 641 N N . VAL A 1 85 ? -16.375 1.308 -3.812 1 96.12 85 VAL A N 1
ATOM 642 C CA . VAL A 1 85 ? -16.953 0.173 -3.096 1 96.12 85 VAL A CA 1
ATOM 643 C C . VAL A 1 85 ? -17.531 -0.828 -4.09 1 96.12 85 VAL A C 1
ATOM 645 O O . VAL A 1 85 ? -18.188 -0.439 -5.059 1 96.12 85 VAL A O 1
ATOM 648 N N . THR A 1 86 ? -17.203 -2.064 -3.918 1 97.25 86 THR A N 1
ATOM 649 C CA . THR A 1 86 ? -17.766 -3.127 -4.742 1 97.25 86 THR A CA 1
ATOM 650 C C . THR A 1 86 ? -17.891 -4.422 -3.945 1 97.25 86 THR A C 1
ATOM 652 O O . THR A 1 86 ? -17.031 -4.746 -3.135 1 97.25 86 THR A O 1
ATOM 655 N N . PRO A 1 87 ? -18.969 -5.168 -4.133 1 95.75 87 PRO A N 1
ATOM 656 C CA . PRO A 1 87 ? -19.094 -6.461 -3.455 1 95.75 87 PRO A CA 1
ATOM 657 C C . PRO A 1 87 ? -18.078 -7.484 -3.936 1 95.75 87 PRO A C 1
ATOM 659 O O . PRO A 1 87 ? -17.703 -8.391 -3.186 1 95.75 87 PRO A O 1
ATOM 662 N N . ASP A 1 88 ? -17.672 -7.395 -5.223 1 96.75 88 ASP A N 1
ATOM 663 C CA . ASP A 1 88 ? -16.609 -8.227 -5.758 1 96.75 88 ASP A CA 1
ATOM 664 C C . ASP A 1 88 ? -15.273 -7.492 -5.73 1 96.75 88 ASP A C 1
ATOM 666 O O . ASP A 1 88 ? -14.969 -6.699 -6.625 1 96.75 88 ASP A O 1
ATOM 670 N N . PRO A 1 89 ? -14.406 -7.75 -4.762 1 96.81 89 PRO A N 1
ATOM 671 C CA . PRO A 1 89 ? -13.273 -6.883 -4.438 1 96.81 89 PRO A CA 1
ATOM 672 C C . PRO A 1 89 ? -12.297 -6.719 -5.602 1 96.81 89 PRO A C 1
ATOM 674 O O . PRO A 1 89 ? -11.625 -5.691 -5.707 1 96.81 89 PRO A O 1
ATOM 677 N N . LEU A 1 90 ? -12.203 -7.695 -6.508 1 98.25 90 LEU A N 1
ATOM 678 C CA . LEU A 1 90 ? -11.25 -7.609 -7.609 1 98.25 90 LEU A CA 1
ATOM 679 C C . LEU A 1 90 ? -11.961 -7.273 -8.914 1 98.25 90 LEU A C 1
ATOM 681 O O . LEU A 1 90 ? -11.531 -7.699 -9.992 1 98.25 90 LEU A O 1
ATOM 685 N N . SER A 1 91 ? -13.047 -6.398 -8.797 1 97.94 91 SER A N 1
ATOM 686 C CA . SER A 1 91 ? -13.797 -6.039 -10 1 97.94 91 SER A CA 1
ATOM 687 C C . SER A 1 91 ? -13.664 -4.555 -10.305 1 97.94 91 SER A C 1
ATOM 689 O O . SER A 1 91 ? -14.195 -4.074 -11.312 1 97.94 91 SER A O 1
ATOM 691 N N . VAL A 1 92 ? -12.992 -3.748 -9.484 1 98.12 92 VAL A N 1
ATOM 692 C CA . VAL A 1 92 ? -12.766 -2.342 -9.797 1 98.12 92 VAL A CA 1
ATOM 693 C C . VAL A 1 92 ? -11.969 -2.219 -11.094 1 98.12 92 VAL A C 1
ATOM 695 O O . VAL A 1 92 ? -10.906 -2.822 -11.234 1 98.12 92 VAL A O 1
ATOM 698 N N . PRO A 1 93 ? -12.484 -1.463 -12.062 1 98.06 93 PRO A N 1
ATOM 699 C CA . PRO A 1 93 ? -11.719 -1.304 -13.305 1 98.06 93 PRO A CA 1
ATOM 700 C C . PRO A 1 93 ? -10.328 -0.72 -13.062 1 98.06 93 PRO A C 1
ATOM 702 O O . PRO A 1 93 ? -10.164 0.16 -12.219 1 98.06 93 PRO A O 1
ATOM 705 N N . LEU A 1 94 ? -9.383 -1.186 -13.844 1 98.19 94 LEU A N 1
ATOM 706 C CA . LEU A 1 94 ? -7.977 -0.852 -13.648 1 98.19 94 LEU A CA 1
ATOM 707 C C . LEU A 1 94 ? -7.773 0.66 -13.641 1 98.19 94 LEU A C 1
ATOM 709 O O . LEU A 1 94 ? -7.023 1.187 -12.82 1 98.19 94 LEU A O 1
ATOM 713 N N . GLU A 1 95 ? -8.391 1.317 -14.523 1 97.5 95 GLU A N 1
ATOM 714 C CA . GLU A 1 95 ? -8.25 2.768 -14.609 1 97.5 95 GLU A CA 1
ATOM 715 C C . GLU A 1 95 ? -8.742 3.445 -13.336 1 97.5 95 GLU A C 1
ATOM 717 O O . GLU A 1 95 ? -8.086 4.336 -12.797 1 97.5 95 GLU A O 1
ATOM 722 N N . LYS A 1 96 ? -9.914 3.029 -12.898 1 98.31 96 LYS A N 1
ATOM 723 C CA . LYS A 1 96 ? -10.477 3.578 -11.664 1 98.31 96 LYS A CA 1
ATOM 724 C C . LYS A 1 96 ? -9.602 3.229 -10.461 1 98.31 96 LYS A C 1
ATOM 726 O O . LYS A 1 96 ? -9.383 4.062 -9.586 1 98.31 96 LYS A O 1
ATOM 731 N N . PHE A 1 97 ? -9.109 2.021 -10.422 1 98.56 97 PHE A N 1
ATOM 732 C CA . PHE A 1 97 ? -8.188 1.591 -9.375 1 98.56 97 PHE A CA 1
ATOM 733 C C . PHE A 1 97 ? -6.973 2.51 -9.32 1 98.56 97 PHE A C 1
ATOM 735 O O . PHE A 1 97 ? -6.586 2.969 -8.242 1 98.56 97 PHE A O 1
ATOM 742 N N . ASN A 1 98 ? -6.414 2.777 -10.461 1 97.62 98 ASN A N 1
ATOM 743 C CA . ASN A 1 98 ? -5.234 3.631 -10.539 1 97.62 98 ASN A CA 1
ATOM 744 C C . ASN A 1 98 ? -5.539 5.055 -10.086 1 97.62 98 ASN A C 1
ATOM 746 O O . ASN A 1 98 ? -4.734 5.672 -9.383 1 97.62 98 ASN A O 1
ATOM 750 N N . GLU A 1 99 ? -6.641 5.559 -10.5 1 97.62 99 GLU A N 1
ATOM 751 C CA . GLU A 1 99 ? -7.059 6.891 -10.07 1 97.62 99 GLU A CA 1
ATOM 752 C C . GLU A 1 99 ? -7.152 6.977 -8.555 1 97.62 99 GLU A C 1
ATOM 754 O O . GLU A 1 99 ? -6.672 7.938 -7.949 1 97.62 99 GLU A O 1
ATOM 759 N N . ASP A 1 100 ? -7.766 5.977 -7.969 1 98.25 100 ASP A N 1
ATOM 760 C CA . ASP A 1 100 ? -7.926 5.949 -6.52 1 98.25 100 ASP A CA 1
ATOM 761 C C . ASP A 1 100 ? -6.574 5.852 -5.816 1 98.25 100 ASP A C 1
ATOM 763 O O . ASP A 1 100 ? -6.336 6.531 -4.816 1 98.25 100 ASP A O 1
ATOM 767 N N . LEU A 1 101 ? -5.699 5.031 -6.344 1 98.44 101 LEU A N 1
ATOM 768 C CA . LEU A 1 101 ? -4.379 4.855 -5.754 1 98.44 101 LEU A CA 1
ATOM 769 C C . LEU A 1 101 ? -3.574 6.148 -5.816 1 98.44 101 LEU A C 1
ATOM 771 O O . LEU A 1 101 ? -2.811 6.453 -4.898 1 98.44 101 LEU A O 1
ATOM 775 N N . ASN A 1 102 ? -3.723 6.871 -6.941 1 98.38 102 ASN A N 1
ATOM 776 C CA . ASN A 1 102 ? -3.059 8.164 -7.051 1 98.38 102 ASN A CA 1
ATOM 777 C C . ASN A 1 102 ? -3.445 9.094 -5.906 1 98.38 102 ASN A C 1
ATOM 779 O O . ASN A 1 102 ? -2.592 9.789 -5.348 1 98.38 102 ASN A O 1
ATOM 783 N N . VAL A 1 103 ? -4.652 9.055 -5.555 1 98.69 103 VAL A N 1
ATOM 784 C CA . VAL A 1 103 ? -5.129 9.922 -4.484 1 98.69 103 VAL A CA 1
ATOM 785 C C . VAL A 1 103 ? -4.605 9.414 -3.141 1 98.69 103 VAL A C 1
ATOM 787 O O . VAL A 1 103 ? -4.062 10.188 -2.348 1 98.69 103 VAL A O 1
ATOM 790 N N . VAL A 1 104 ? -4.668 8.125 -2.945 1 98.69 104 VAL A N 1
ATOM 791 C CA . VAL A 1 104 ? -4.5 7.57 -1.606 1 98.69 104 VAL A CA 1
ATOM 792 C C . VAL A 1 104 ? -3.014 7.395 -1.303 1 98.69 104 VAL A C 1
ATOM 794 O O . VAL A 1 104 ? -2.59 7.527 -0.153 1 98.69 104 VAL A O 1
ATOM 797 N N . ILE A 1 105 ? -2.23 7.195 -2.375 1 98.75 105 ILE A N 1
ATOM 798 C CA . ILE A 1 105 ? -0.83 6.879 -2.111 1 98.75 105 ILE A CA 1
ATOM 799 C C . ILE A 1 105 ? 0.069 7.902 -2.799 1 98.75 105 ILE A C 1
ATOM 801 O O . ILE A 1 105 ? 0.791 8.648 -2.133 1 98.75 105 ILE A O 1
ATOM 805 N N . THR A 1 106 ? -0.052 8.031 -4.086 1 98.69 106 THR A N 1
ATOM 806 C CA . THR A 1 106 ? 0.955 8.766 -4.848 1 98.69 106 THR A CA 1
ATOM 807 C C . THR A 1 106 ? 0.931 10.25 -4.492 1 98.69 106 THR A C 1
ATOM 809 O O . THR A 1 106 ? 1.981 10.859 -4.297 1 98.69 106 THR A O 1
ATOM 812 N N . SER A 1 107 ? -0.225 10.805 -4.418 1 98.88 107 SER A N 1
ATOM 813 C CA . SER A 1 107 ? -0.321 12.203 -4.023 1 98.88 107 SER A CA 1
ATOM 814 C C . SER A 1 107 ? 0.084 12.391 -2.564 1 98.88 107 SER A C 1
ATOM 816 O O . SER A 1 107 ? 0.658 13.422 -2.203 1 98.88 107 SER A O 1
ATOM 818 N N . ALA A 1 108 ? -0.224 11.422 -1.703 1 98.94 108 ALA A N 1
ATOM 819 C CA . ALA A 1 108 ? 0.229 11.477 -0.316 1 98.94 108 ALA A CA 1
ATOM 820 C C . ALA A 1 108 ? 1.753 11.438 -0.235 1 98.94 108 ALA A C 1
ATOM 822 O O . ALA A 1 108 ? 2.357 12.164 0.557 1 98.94 108 ALA A O 1
ATOM 823 N N . TYR A 1 109 ? 2.371 10.57 -1.019 1 98.94 109 TYR A N 1
ATOM 824 C CA . TYR A 1 109 ? 3.826 10.5 -1.094 1 98.94 109 TYR A CA 1
ATOM 825 C C . TYR A 1 109 ? 4.414 11.836 -1.528 1 98.94 109 TYR A C 1
ATOM 827 O O . TYR A 1 109 ? 5.375 12.328 -0.93 1 98.94 109 TYR A O 1
ATOM 835 N N . ALA A 1 110 ? 3.824 12.422 -2.574 1 98.94 110 ALA A N 1
ATOM 836 C CA . ALA A 1 110 ? 4.266 13.727 -3.064 1 98.94 110 ALA A CA 1
ATOM 837 C C . ALA A 1 110 ? 4.133 14.797 -1.981 1 98.94 110 ALA A C 1
ATOM 839 O O . ALA A 1 110 ? 5.02 15.633 -1.819 1 98.94 110 ALA A O 1
ATOM 840 N N . ALA A 1 111 ? 3.057 14.758 -1.252 1 98.94 111 ALA A N 1
ATOM 841 C CA . ALA A 1 111 ? 2.826 15.719 -0.181 1 98.94 111 ALA A CA 1
ATOM 842 C C . ALA A 1 111 ? 3.867 15.57 0.925 1 98.94 111 ALA A C 1
ATOM 844 O O . ALA A 1 111 ? 4.387 16.562 1.434 1 98.94 111 ALA A O 1
ATOM 845 N N . ALA A 1 112 ? 4.117 14.305 1.305 1 98.94 112 ALA A N 1
ATOM 846 C CA . ALA A 1 112 ? 5.125 14.055 2.33 1 98.94 112 ALA A CA 1
ATOM 847 C C . ALA A 1 112 ? 6.496 14.547 1.884 1 98.94 112 ALA A C 1
ATOM 849 O O . ALA A 1 112 ? 7.242 15.133 2.674 1 98.94 112 ALA A O 1
ATOM 850 N N . HIS A 1 113 ? 6.812 14.273 0.602 1 98.88 113 HIS A N 1
ATOM 851 C CA . HIS A 1 113 ? 8.062 14.773 0.041 1 98.88 113 HIS A CA 1
ATOM 852 C C . HIS A 1 113 ? 8.156 16.281 0.15 1 98.88 113 HIS A C 1
ATOM 854 O O . HIS A 1 113 ? 9.148 16.812 0.666 1 98.88 113 HIS A O 1
ATOM 860 N N . GLU A 1 114 ? 7.117 17 -0.296 1 98.88 114 GLU A N 1
ATOM 861 C CA . GLU A 1 114 ? 7.125 18.453 -0.27 1 98.88 114 GLU A CA 1
ATOM 862 C C . GLU A 1 114 ? 7.176 18.984 1.161 1 98.88 114 GLU A C 1
ATOM 864 O O . GLU A 1 114 ? 7.828 19.984 1.434 1 98.88 114 GLU A O 1
ATOM 869 N N . ALA A 1 115 ? 6.457 18.297 2.041 1 98.94 115 ALA A N 1
ATOM 870 C CA . ALA A 1 115 ? 6.477 18.703 3.445 1 98.94 115 ALA A CA 1
ATOM 871 C C . ALA A 1 115 ? 7.891 18.641 4.012 1 98.94 115 ALA A C 1
ATOM 873 O O . ALA A 1 115 ? 8.359 19.594 4.633 1 98.94 115 ALA A O 1
ATOM 874 N N . VAL A 1 116 ? 8.57 17.531 3.779 1 98.81 116 VAL A N 1
ATOM 875 C CA . VAL A 1 116 ? 9.914 17.328 4.316 1 98.81 116 VAL A CA 1
ATOM 876 C C . VAL A 1 116 ? 10.867 18.375 3.721 1 98.81 116 VAL A C 1
ATOM 878 O O . VAL A 1 116 ? 11.68 18.953 4.434 1 98.81 116 VAL A O 1
ATOM 881 N N . GLU A 1 117 ? 10.742 18.641 2.408 1 98.62 117 GLU A N 1
ATOM 882 C CA . GLU A 1 117 ? 11.578 19.656 1.778 1 98.62 117 GLU A CA 1
ATOM 883 C C . GLU A 1 117 ? 11.352 21.016 2.414 1 98.62 117 GLU A C 1
ATOM 885 O O . GLU A 1 117 ? 12.297 21.797 2.594 1 98.62 117 GLU A O 1
ATOM 890 N N . GLY A 1 118 ? 10.18 21.328 2.768 1 98.69 118 GLY A N 1
ATOM 891 C CA . GLY A 1 118 ? 9.883 22.547 3.482 1 98.69 118 GLY A CA 1
ATOM 892 C C . GLY A 1 118 ? 10.406 22.562 4.906 1 98.69 118 GLY A C 1
ATOM 893 O O . GLY A 1 118 ? 11 23.547 5.352 1 98.69 118 GLY A O 1
ATOM 894 N N . PHE A 1 119 ? 10.148 21.422 5.609 1 98.75 119 PHE A N 1
ATOM 895 C CA . PHE A 1 119 ? 10.555 21.281 7.004 1 98.75 119 PHE A CA 1
ATOM 896 C C . PHE A 1 119 ? 12.047 21.562 7.164 1 98.75 119 PHE A C 1
ATOM 898 O O . PHE A 1 119 ? 12.469 22.188 8.141 1 98.75 119 PHE A O 1
ATOM 905 N N . LYS A 1 120 ? 12.836 21.172 6.176 1 98.19 120 LYS A N 1
ATOM 906 C CA . LYS A 1 120 ? 14.281 21.359 6.199 1 98.19 120 LYS A CA 1
ATOM 907 C C . LYS A 1 120 ? 14.641 22.828 6.297 1 98.19 120 LYS A C 1
ATOM 909 O O . LYS A 1 120 ? 15.727 23.188 6.77 1 98.19 120 LYS A O 1
ATOM 914 N N . THR A 1 121 ? 13.758 23.688 5.902 1 98.12 121 THR A N 1
ATOM 915 C CA . THR A 1 121 ? 14.07 25.109 5.812 1 98.12 121 THR A CA 1
ATOM 916 C C . THR A 1 121 ? 13.547 25.859 7.035 1 98.12 121 THR A C 1
ATOM 918 O O . THR A 1 121 ? 13.844 27.047 7.215 1 98.12 121 THR A O 1
ATOM 921 N N . LEU A 1 122 ? 12.805 25.203 7.887 1 98.19 122 LEU A N 1
ATOM 922 C CA . LEU A 1 122 ? 12.188 25.844 9.039 1 98.19 122 LEU A CA 1
ATOM 923 C C . LEU A 1 122 ? 13.141 25.844 10.234 1 98.19 122 LEU A C 1
ATOM 925 O O . LEU A 1 122 ? 14 24.969 10.344 1 98.19 122 LEU A O 1
ATOM 929 N N . PRO A 1 123 ? 12.938 26.766 11.109 1 96.69 123 PRO A N 1
ATOM 930 C CA . PRO A 1 123 ? 13.742 26.75 12.336 1 96.69 123 PRO A CA 1
ATOM 931 C C . PRO A 1 123 ? 13.602 25.453 13.125 1 96.69 123 PRO A C 1
ATOM 933 O O . PRO A 1 123 ? 12.523 24.859 13.148 1 96.69 123 PRO A O 1
ATOM 936 N N . GLU A 1 124 ? 14.648 25.109 13.844 1 94.75 124 GLU A N 1
ATOM 937 C CA . GLU A 1 124 ? 14.695 23.875 14.617 1 94.75 124 GLU A CA 1
ATOM 938 C C . GLU A 1 124 ? 13.586 23.828 15.672 1 94.75 124 GLU A C 1
ATOM 940 O O . GLU A 1 124 ? 13 22.781 15.93 1 94.75 124 GLU A O 1
ATOM 945 N N . ALA A 1 125 ? 13.258 25 16.156 1 94.12 125 ALA A N 1
ATOM 946 C CA . ALA A 1 125 ? 12.328 25.078 17.281 1 94.12 125 ALA A CA 1
ATOM 947 C C . ALA A 1 125 ? 10.883 24.953 16.812 1 94.12 125 ALA A C 1
ATOM 949 O O . ALA A 1 125 ? 9.969 24.766 17.609 1 94.12 125 ALA A O 1
ATOM 950 N N . THR A 1 126 ? 10.68 25.047 15.469 1 95.94 126 THR A N 1
ATOM 951 C CA . THR A 1 126 ? 9.336 24.922 14.906 1 95.94 126 THR A CA 1
ATOM 952 C C . THR A 1 126 ? 8.852 23.484 14.961 1 95.94 126 THR A C 1
ATOM 954 O O . THR A 1 126 ? 9.57 22.562 14.555 1 95.94 126 THR A O 1
ATOM 957 N N . ASN A 1 127 ? 7.629 23.312 15.578 1 96.88 127 ASN A N 1
ATOM 958 C CA . ASN A 1 127 ? 7.023 21.984 15.469 1 96.88 127 ASN A CA 1
ATOM 959 C C . ASN A 1 127 ? 6.652 21.656 14.023 1 96.88 127 ASN A C 1
ATOM 961 O O . ASN A 1 127 ? 5.949 22.422 13.367 1 96.88 127 ASN A O 1
ATOM 965 N N . LYS A 1 128 ? 7.199 20.562 13.484 1 98.5 128 LYS A N 1
ATOM 966 C CA . LYS A 1 128 ? 6.973 20.109 12.117 1 98.5 128 LYS A CA 1
ATOM 967 C C . LYS A 1 128 ? 6.176 18.812 12.094 1 98.5 128 LYS A C 1
ATOM 969 O O . LYS A 1 128 ? 6.66 17.766 12.547 1 98.5 128 LYS A O 1
ATOM 974 N N . THR A 1 129 ? 4.93 18.922 11.609 1 98.88 129 THR A N 1
ATOM 975 C CA . THR A 1 129 ? 4.004 17.797 11.766 1 98.88 129 THR A CA 1
ATOM 976 C C . THR A 1 129 ? 3.314 17.484 10.438 1 98.88 129 THR A C 1
ATOM 978 O O . THR A 1 129 ? 2.822 18.391 9.758 1 98.88 129 THR A O 1
ATOM 981 N N . PHE A 1 130 ? 3.383 16.203 10.023 1 98.94 130 PHE A N 1
ATOM 982 C CA . PHE A 1 130 ? 2.611 15.648 8.914 1 98.94 130 PHE A CA 1
ATOM 983 C C . PHE A 1 130 ? 1.598 14.633 9.422 1 98.94 130 PHE A C 1
ATOM 985 O O . PHE A 1 130 ? 1.963 13.664 10.094 1 98.94 130 PHE A O 1
ATOM 992 N N . ILE A 1 131 ? 0.298 14.883 9.141 1 99 131 ILE A N 1
ATOM 993 C CA . ILE A 1 131 ? -0.767 13.992 9.586 1 99 131 ILE A CA 1
ATOM 994 C C . ILE A 1 131 ? -1.478 13.398 8.375 1 99 131 ILE A C 1
ATOM 996 O O . ILE A 1 131 ? -1.908 14.125 7.477 1 99 131 ILE A O 1
ATOM 1000 N N . TYR A 1 132 ? -1.512 12.094 8.266 1 98.94 132 TYR A N 1
ATOM 1001 C CA . TYR A 1 132 ? -2.357 11.375 7.32 1 98.94 132 TYR A CA 1
ATOM 1002 C C . TYR A 1 132 ? -3.641 10.898 7.988 1 98.94 132 TYR A C 1
ATOM 1004 O O . TYR A 1 132 ? -3.6 10.195 9 1 98.94 132 TYR A O 1
ATOM 1012 N N . THR A 1 133 ? -4.824 11.352 7.465 1 98.81 133 THR A N 1
ATOM 1013 C CA . THR A 1 133 ? -6.086 10.852 7.996 1 98.81 133 THR A CA 1
ATOM 1014 C C . THR A 1 133 ? -6.289 9.383 7.621 1 98.81 133 THR A C 1
ATOM 1016 O O . THR A 1 133 ? -6.633 9.07 6.48 1 98.81 133 THR A O 1
ATOM 1019 N N . GLY A 1 134 ? -6.062 8.562 8.586 1 98.12 134 GLY A N 1
ATOM 1020 C CA . GLY A 1 134 ? -6.094 7.125 8.352 1 98.12 134 GLY A CA 1
ATOM 1021 C C . GLY A 1 134 ? -7.41 6.488 8.766 1 98.12 134 GLY A C 1
ATOM 1022 O O . GLY A 1 134 ? -8.445 7.16 8.812 1 98.12 134 GLY A O 1
ATOM 1023 N N . ASN A 1 135 ? -7.457 5.27 8.898 1 97.56 135 ASN A N 1
ATOM 1024 C CA . ASN A 1 135 ? -8.531 4.414 9.398 1 97.56 135 ASN A CA 1
ATOM 1025 C C . ASN A 1 135 ? -8.023 3.008 9.711 1 97.56 135 ASN A C 1
ATOM 1027 O O . ASN A 1 135 ? -6.816 2.789 9.82 1 97.56 135 ASN A O 1
ATOM 1031 N N . ILE A 1 136 ? -8.914 2.057 9.867 1 97.69 136 ILE A N 1
ATOM 1032 C CA . ILE A 1 136 ? -8.555 0.753 10.414 1 97.69 136 ILE A CA 1
ATOM 1033 C C . ILE A 1 136 ? -8.016 -0.144 9.305 1 97.69 136 ILE A C 1
ATOM 1035 O O . ILE A 1 136 ? -7.5 -1.232 9.578 1 97.69 136 ILE A O 1
ATOM 1039 N N . LEU A 1 137 ? -8.062 0.22 8.047 1 97.31 137 LEU A N 1
ATOM 1040 C CA . LEU A 1 137 ? -7.832 -0.667 6.914 1 97.31 137 LEU A CA 1
ATOM 1041 C C . LEU A 1 137 ? -6.359 -1.042 6.809 1 97.31 137 LEU A C 1
ATOM 1043 O O . LEU A 1 137 ? -6 -1.979 6.094 1 97.31 137 LEU A O 1
ATOM 1047 N N . ASN A 1 138 ? -5.461 -0.358 7.512 1 96.62 138 ASN A N 1
ATOM 1048 C CA . ASN A 1 138 ? -4.066 -0.792 7.562 1 96.62 138 ASN A CA 1
ATOM 1049 C C . ASN A 1 138 ? -3.898 -2.045 8.414 1 96.62 138 ASN A C 1
ATOM 1051 O O . ASN A 1 138 ? -2.854 -2.695 8.375 1 96.62 138 ASN A O 1
ATOM 1055 N N . ARG A 1 139 ? -4.996 -2.432 9.141 1 95.44 139 ARG A N 1
ATOM 1056 C CA . ARG A 1 139 ? -4.879 -3.541 10.078 1 95.44 139 ARG A CA 1
ATOM 1057 C C . ARG A 1 139 ? -5.914 -4.621 9.789 1 95.44 139 ARG A C 1
ATOM 1059 O O . ARG A 1 139 ? -5.781 -5.758 10.234 1 95.44 139 ARG A O 1
ATOM 1066 N N . GLN A 1 140 ? -6.914 -4.207 9.102 1 96.62 140 GLN A N 1
ATOM 1067 C CA . GLN A 1 140 ? -8.031 -5.105 8.844 1 96.62 140 GLN A CA 1
ATOM 1068 C C . GLN A 1 140 ? -8.469 -5.043 7.383 1 96.62 140 GLN A C 1
ATOM 1070 O O . GLN A 1 140 ? -8.641 -3.953 6.828 1 96.62 140 GLN A O 1
ATOM 1075 N N . VAL A 1 141 ? -8.664 -6.238 6.789 1 97.25 141 VAL A N 1
ATOM 1076 C CA . VAL A 1 141 ? -9.203 -6.266 5.434 1 97.25 141 VAL A CA 1
ATOM 1077 C C . VAL A 1 141 ? -10.734 -6.246 5.488 1 97.25 141 VAL A C 1
ATOM 1079 O O . VAL A 1 141 ? -11.336 -6.871 6.363 1 97.25 141 VAL A O 1
ATOM 1082 N N . VAL A 1 142 ? -11.328 -5.461 4.742 1 97.12 142 VAL A N 1
ATOM 1083 C CA . VAL A 1 142 ? -12.758 -5.395 4.473 1 97.12 142 VAL A CA 1
ATOM 1084 C C . VAL A 1 142 ? -13.008 -5.555 2.975 1 97.12 142 VAL A C 1
ATOM 1086 O O . VAL A 1 142 ? -12.859 -4.602 2.207 1 97.12 142 VAL A O 1
ATOM 1089 N N . PRO A 1 143 ? -13.461 -6.707 2.51 1 96.69 143 PRO A N 1
ATOM 1090 C CA . PRO A 1 143 ? -13.406 -7.09 1.097 1 96.69 143 PRO A CA 1
ATOM 1091 C C . PRO A 1 143 ? -14.078 -6.07 0.182 1 96.69 143 PRO A C 1
ATOM 1093 O O . PRO A 1 143 ? -13.508 -5.691 -0.846 1 96.69 143 PRO A O 1
ATOM 1096 N N . PRO A 1 144 ? -15.219 -5.48 0.495 1 96.94 144 PRO A N 1
ATOM 1097 C CA . PRO A 1 144 ? -15.797 -4.477 -0.402 1 96.94 144 PRO A CA 1
ATOM 1098 C C . PRO A 1 144 ? -14.93 -3.227 -0.52 1 96.94 144 PRO A C 1
ATOM 1100 O O . PRO A 1 144 ? -15.141 -2.408 -1.421 1 96.94 144 PRO A O 1
ATOM 1103 N N . PHE A 1 145 ? -13.938 -3.068 0.417 1 97.81 145 PHE A N 1
ATOM 1104 C CA . PHE A 1 145 ? -13.062 -1.906 0.444 1 97.81 145 PHE A CA 1
ATOM 1105 C C . PHE A 1 145 ? -11.633 -2.297 0.069 1 97.81 145 PHE A C 1
ATOM 1107 O O . PHE A 1 145 ? -10.68 -1.598 0.42 1 97.81 145 PHE A O 1
ATOM 1114 N N . LEU A 1 146 ? -11.508 -3.41 -0.635 1 98.44 146 LEU A N 1
ATOM 1115 C CA . LEU A 1 146 ? -10.18 -3.971 -0.875 1 98.44 146 LEU A CA 1
ATOM 1116 C C . LEU A 1 146 ? -9.273 -2.947 -1.547 1 98.44 146 LEU A C 1
ATOM 1118 O O . LEU A 1 146 ? -8.148 -2.713 -1.09 1 98.44 146 LEU A O 1
ATOM 1122 N N . ALA A 1 147 ? -9.758 -2.332 -2.641 1 97.75 147 ALA A N 1
ATOM 1123 C CA . ALA A 1 147 ? -8.938 -1.36 -3.363 1 97.75 147 ALA A CA 1
ATOM 1124 C C . ALA A 1 147 ? -8.523 -0.209 -2.453 1 97.75 147 ALA A C 1
ATOM 1126 O O . ALA A 1 147 ? -7.359 0.21 -2.463 1 97.75 147 ALA A O 1
ATOM 1127 N N . PHE A 1 148 ? -9.453 0.277 -1.679 1 98.19 148 PHE A N 1
ATOM 1128 C CA . PHE A 1 148 ? -9.172 1.347 -0.729 1 98.19 148 PHE A CA 1
ATOM 1129 C C . PHE A 1 148 ? -8.164 0.887 0.322 1 98.19 148 PHE A C 1
ATOM 1131 O O . PHE A 1 148 ? -7.23 1.618 0.656 1 98.19 148 PHE A O 1
ATOM 1138 N N . GLY A 1 149 ? -8.305 -0.326 0.812 1 98.5 149 GLY A N 1
ATOM 1139 C CA . GLY A 1 149 ? -7.41 -0.891 1.813 1 98.5 149 GLY A CA 1
ATOM 1140 C C . GLY A 1 149 ? -5.988 -1.066 1.318 1 98.5 149 GLY A C 1
ATOM 1141 O O . GLY A 1 149 ? -5.035 -0.906 2.082 1 98.5 149 GLY A O 1
ATOM 1142 N N . ILE A 1 150 ? -5.852 -1.42 0.07 1 98.69 150 ILE A N 1
ATOM 1143 C CA . ILE A 1 150 ? -4.527 -1.499 -0.538 1 98.69 150 ILE A CA 1
ATOM 1144 C C . ILE A 1 150 ? -3.816 -0.154 -0.404 1 98.69 150 ILE A C 1
ATOM 1146 O O . ILE A 1 150 ? -2.68 -0.091 0.067 1 98.69 150 ILE A O 1
ATOM 1150 N N . GLY A 1 151 ? -4.52 0.892 -0.755 1 98.44 151 GLY A N 1
ATOM 1151 C CA . GLY A 1 151 ? -3.949 2.225 -0.651 1 98.44 151 GLY A CA 1
ATOM 1152 C C . GLY A 1 151 ? -3.646 2.637 0.778 1 98.44 151 GLY A C 1
ATOM 1153 O O . GLY A 1 151 ? -2.561 3.141 1.067 1 98.44 151 GLY A O 1
ATOM 1154 N N . LYS A 1 152 ? -4.57 2.385 1.658 1 98.62 152 LYS A N 1
ATOM 1155 C CA . LYS A 1 152 ? -4.422 2.807 3.049 1 98.62 152 LYS A CA 1
ATOM 1156 C C . LYS A 1 152 ? -3.309 2.029 3.742 1 98.62 152 LYS A C 1
ATOM 1158 O O . LYS A 1 152 ? -2.596 2.576 4.586 1 98.62 152 LYS A O 1
ATOM 1163 N N . SER A 1 153 ? -3.174 0.781 3.408 1 98.69 153 SER A N 1
ATOM 1164 C CA . SER A 1 153 ? -2.066 0.001 3.955 1 98.69 153 SER A CA 1
ATOM 1165 C C . SER A 1 153 ? -0.722 0.562 3.508 1 98.69 153 SER A C 1
ATOM 1167 O O . SER A 1 153 ? 0.199 0.7 4.316 1 98.69 153 SER A O 1
ATOM 1169 N N . GLY A 1 154 ? -0.618 0.844 2.227 1 98.75 154 GLY A N 1
ATOM 1170 C CA . GLY A 1 154 ? 0.586 1.49 1.73 1 98.75 154 GLY A CA 1
ATOM 1171 C C . GLY A 1 154 ? 0.853 2.836 2.379 1 98.75 154 GLY A C 1
ATOM 1172 O O . GLY A 1 154 ? 1.991 3.141 2.74 1 98.75 154 GLY A O 1
ATOM 1173 N N . ALA A 1 155 ? -0.178 3.617 2.57 1 98.81 155 ALA A N 1
ATOM 1174 C CA . ALA A 1 155 ? -0.04 4.934 3.189 1 98.81 155 ALA A CA 1
ATOM 1175 C C . ALA A 1 155 ? 0.416 4.812 4.641 1 98.81 155 ALA A C 1
ATOM 1177 O O . ALA A 1 155 ? 1.214 5.625 5.117 1 98.81 155 ALA A O 1
ATOM 1178 N N . ALA A 1 156 ? -0.142 3.844 5.34 1 98.81 156 ALA A N 1
ATOM 1179 C CA . ALA A 1 156 ? 0.303 3.623 6.711 1 98.81 156 ALA A CA 1
ATOM 1180 C C . ALA A 1 156 ? 1.793 3.299 6.762 1 98.81 156 ALA A C 1
ATOM 1182 O O . ALA A 1 156 ? 2.51 3.777 7.645 1 98.81 156 ALA A O 1
ATOM 1183 N N . HIS A 1 157 ? 2.256 2.508 5.809 1 98.88 157 HIS A N 1
ATOM 1184 C CA . HIS A 1 157 ? 3.678 2.199 5.719 1 98.88 157 HIS A CA 1
ATOM 1185 C C . HIS A 1 157 ? 4.5 3.457 5.453 1 98.88 157 HIS A C 1
ATOM 1187 O O . HIS A 1 157 ? 5.57 3.637 6.031 1 98.88 157 HIS A O 1
ATOM 1193 N N . LEU A 1 158 ? 4.023 4.305 4.602 1 98.88 158 LEU A N 1
ATOM 1194 C CA . LEU A 1 158 ? 4.648 5.594 4.328 1 98.88 158 LEU A CA 1
ATOM 1195 C C . LEU A 1 158 ? 4.824 6.398 5.613 1 98.88 158 LEU A C 1
ATOM 1197 O O . LEU A 1 158 ? 5.922 6.875 5.906 1 98.88 158 LEU A O 1
ATOM 1201 N N . ILE A 1 159 ? 3.787 6.457 6.379 1 98.94 159 ILE A N 1
ATOM 1202 C CA . ILE A 1 159 ? 3.787 7.297 7.574 1 98.94 159 ILE A CA 1
ATOM 1203 C C . ILE A 1 159 ? 4.707 6.691 8.633 1 98.94 159 ILE A C 1
ATOM 1205 O O . ILE A 1 159 ? 5.508 7.398 9.242 1 98.94 159 ILE A O 1
ATOM 1209 N N . GLN A 1 160 ? 4.605 5.383 8.828 1 98.75 160 GLN A N 1
ATOM 1210 C CA . GLN A 1 160 ? 5.496 4.73 9.789 1 98.75 160 GLN A CA 1
ATOM 1211 C C . GLN A 1 160 ? 6.957 4.902 9.375 1 98.75 160 GLN A C 1
ATOM 1213 O O . GLN A 1 160 ? 7.801 5.254 10.203 1 98.75 160 GLN A O 1
ATOM 1218 N N . GLY A 1 161 ? 7.242 4.637 8.125 1 98.69 161 GLY A N 1
ATOM 1219 C CA . GLY A 1 161 ? 8.602 4.762 7.629 1 98.69 161 GLY A CA 1
ATOM 1220 C C . GLY A 1 161 ? 9.156 6.172 7.754 1 98.69 161 GLY A C 1
ATOM 1221 O O . GLY A 1 161 ? 10.312 6.355 8.148 1 98.69 161 GLY A O 1
ATOM 1222 N N . ALA A 1 162 ? 8.344 7.145 7.41 1 98.81 162 ALA A N 1
ATOM 1223 C CA . ALA A 1 162 ? 8.773 8.531 7.527 1 98.81 162 ALA A CA 1
ATOM 1224 C C . ALA A 1 162 ? 9.023 8.906 8.984 1 98.81 162 ALA A C 1
ATOM 1226 O O . ALA A 1 162 ? 9.992 9.594 9.297 1 98.81 162 ALA A O 1
ATOM 1227 N N . SER A 1 163 ? 8.125 8.477 9.844 1 98.69 163 SER A N 1
ATOM 1228 C CA . SER A 1 163 ? 8.289 8.75 11.266 1 98.69 163 SER A CA 1
ATOM 1229 C C . SER A 1 163 ? 9.625 8.234 11.781 1 98.69 163 SER A C 1
ATOM 1231 O O . SER A 1 163 ? 10.289 8.906 12.578 1 98.69 163 SER A O 1
ATOM 1233 N N . GLU A 1 164 ? 10.008 7.066 11.344 1 98.06 164 GLU A N 1
ATOM 1234 C CA . GLU A 1 164 ? 11.281 6.496 11.766 1 98.06 1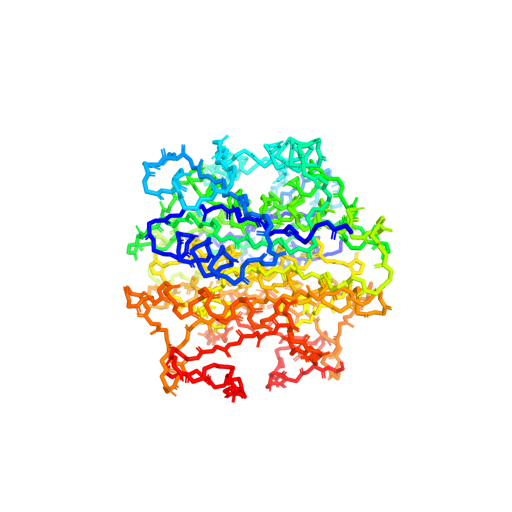64 GLU A CA 1
ATOM 1235 C C . GLU A 1 164 ? 12.453 7.23 11.125 1 98.06 164 GLU A C 1
ATOM 1237 O O . GLU A 1 164 ? 13.43 7.574 11.805 1 98.06 164 GLU A O 1
ATOM 1242 N N . ALA A 1 165 ? 12.352 7.539 9.93 1 98.12 165 ALA A N 1
ATOM 1243 C CA . ALA A 1 165 ? 13.453 8.094 9.148 1 98.12 165 ALA A CA 1
ATOM 1244 C C . ALA A 1 165 ? 13.797 9.5 9.617 1 98.12 165 ALA A C 1
ATOM 1246 O O . ALA A 1 165 ? 14.961 9.906 9.578 1 98.12 165 ALA A O 1
ATOM 1247 N N . TYR A 1 166 ? 12.789 10.227 10.062 1 98.12 166 TYR A N 1
ATOM 1248 C CA . TYR A 1 166 ? 13.023 11.641 10.32 1 98.12 166 TYR A CA 1
ATOM 1249 C C . TYR A 1 166 ? 12.883 11.953 11.805 1 98.12 166 TYR A C 1
ATOM 1251 O O . TYR A 1 166 ? 12.758 13.125 12.188 1 98.12 166 TYR A O 1
ATOM 1259 N N . LYS A 1 167 ? 12.898 10.922 12.594 1 96.81 167 LYS A N 1
ATOM 1260 C CA . LYS A 1 167 ? 12.766 11.086 14.039 1 96.81 167 LYS A CA 1
ATOM 1261 C C . LYS A 1 167 ? 13.859 11.984 14.594 1 96.81 167 LYS A C 1
ATOM 1263 O O . LYS A 1 167 ? 13.586 12.891 15.383 1 96.81 167 LYS A O 1
ATOM 1268 N N . LYS A 1 168 ? 15.094 11.836 14.172 1 96.44 168 LYS A N 1
ATOM 1269 C CA . LYS A 1 168 ? 16.234 12.594 14.688 1 96.44 168 LYS A CA 1
ATOM 1270 C C . LYS A 1 168 ? 16.156 14.062 14.258 1 96.44 168 LYS A C 1
ATOM 1272 O O . LYS A 1 168 ? 16.766 14.93 14.898 1 96.44 168 LYS A O 1
ATOM 1277 N N . ASP A 1 169 ? 15.445 14.305 13.148 1 97.38 169 ASP A N 1
ATOM 1278 C CA . ASP A 1 169 ? 15.281 15.664 12.656 1 97.38 169 ASP A CA 1
ATOM 1279 C C . ASP A 1 169 ? 14.164 16.391 13.414 1 97.38 169 ASP A C 1
ATOM 1281 O O . ASP A 1 169 ? 13.961 17.594 13.234 1 97.38 169 ASP A O 1
ATOM 1285 N N . GLY A 1 170 ? 13.414 15.648 14.195 1 96.94 170 GLY A N 1
ATOM 1286 C CA . GLY A 1 170 ? 12.328 16.234 14.969 1 96.94 170 GLY A CA 1
ATOM 1287 C C . GLY A 1 170 ? 11.039 16.359 14.188 1 96.94 170 GLY A C 1
ATOM 1288 O O . GLY A 1 170 ? 10.133 17.094 14.578 1 96.94 170 GLY A O 1
ATOM 1289 N N . TYR A 1 171 ? 10.969 15.742 13 1 98.44 171 TYR A N 1
ATOM 1290 C CA . TYR A 1 171 ? 9.734 15.758 12.219 1 98.44 171 TYR A CA 1
ATOM 1291 C C . TYR A 1 171 ? 8.75 14.719 12.742 1 98.44 171 TYR A C 1
ATOM 1293 O O . TYR A 1 171 ? 9.133 13.602 13.086 1 98.44 171 TYR A O 1
ATOM 1301 N N . ARG A 1 172 ? 7.52 15.102 12.852 1 98.75 172 ARG A N 1
ATOM 1302 C CA . ARG A 1 172 ? 6.473 14.219 13.359 1 98.75 172 ARG A CA 1
ATOM 1303 C C . ARG A 1 172 ? 5.559 13.758 12.234 1 98.75 172 ARG A C 1
ATOM 1305 O O . ARG A 1 172 ? 5.039 14.57 11.469 1 98.75 172 ARG A O 1
ATOM 1312 N N . PHE A 1 173 ? 5.465 12.484 12.094 1 98.94 173 PHE A N 1
ATOM 1313 C CA . PHE A 1 173 ? 4.531 11.859 11.156 1 98.94 173 PHE A CA 1
ATOM 1314 C C . PHE A 1 173 ? 3.502 11.016 11.898 1 98.94 173 PHE A C 1
ATOM 1316 O O . PHE A 1 173 ? 3.859 10.164 12.711 1 98.94 173 PHE A O 1
ATOM 1323 N N . TYR A 1 174 ? 2.16 11.273 11.555 1 98.94 174 TYR A N 1
ATOM 1324 C CA . TYR A 1 174 ? 1.111 10.555 12.266 1 98.94 174 TYR A CA 1
ATOM 1325 C C . TYR A 1 174 ? 0.111 9.938 11.297 1 98.94 174 TYR A C 1
ATOM 1327 O O . TYR A 1 174 ? -0.331 10.602 10.352 1 98.94 174 TYR A O 1
ATOM 1335 N N . TRP A 1 175 ? -0.155 8.695 11.438 1 98.81 175 TRP A N 1
ATOM 1336 C CA . TRP A 1 175 ? -1.355 8.031 10.953 1 98.81 175 TRP A CA 1
ATOM 1337 C C . TRP A 1 175 ? -2.504 8.18 11.945 1 98.81 175 TRP A C 1
ATOM 1339 O O . TRP A 1 175 ? -2.557 7.469 12.953 1 98.81 175 TRP A O 1
ATOM 1349 N N . ALA A 1 176 ? -3.422 9.109 11.711 1 98.75 176 ALA A N 1
ATOM 1350 C CA . ALA A 1 176 ? -4.5 9.383 12.664 1 98.75 176 ALA A CA 1
ATOM 1351 C C . ALA A 1 176 ? -5.738 8.555 12.344 1 98.75 176 ALA A C 1
ATOM 1353 O O . ALA A 1 176 ? -6.402 8.789 11.328 1 98.75 176 ALA A O 1
ATOM 1354 N N . ASP A 1 177 ? -6.105 7.641 13.188 1 97.88 177 ASP A N 1
ATOM 1355 C CA . ASP A 1 177 ? -7.145 6.637 12.992 1 97.88 177 ASP A CA 1
ATOM 1356 C C . ASP A 1 177 ? -8.219 6.738 14.07 1 97.88 177 ASP A C 1
ATOM 1358 O O . ASP A 1 177 ? -7.969 6.41 15.234 1 97.88 177 ASP A O 1
ATOM 1362 N N . GLU A 1 178 ? -9.406 7.227 13.695 1 98.69 178 GLU A N 1
ATOM 1363 C CA . GLU A 1 178 ? -10.508 7.246 14.656 1 98.69 178 GLU A CA 1
ATOM 1364 C C . GLU A 1 178 ? -11.117 5.855 14.828 1 98.69 178 GLU A C 1
ATOM 1366 O O . GLU A 1 178 ? -11.414 5.176 13.844 1 98.69 178 GLU A O 1
ATOM 1371 N N . ARG A 1 179 ? -11.312 5.48 16.047 1 98.25 179 ARG A N 1
ATOM 1372 C CA . ARG A 1 179 ? -11.883 4.184 16.391 1 98.25 179 ARG A CA 1
ATOM 1373 C C . ARG A 1 179 ? -13.039 4.34 17.375 1 98.25 179 ARG A C 1
ATOM 1375 O O . ARG A 1 179 ? -13.156 5.359 18.047 1 98.25 179 ARG A O 1
ATOM 1382 N N . THR A 1 180 ? -13.914 3.279 17.406 1 97.81 180 THR A N 1
ATOM 1383 C CA . THR A 1 180 ? -14.875 3.189 18.5 1 97.81 180 THR A CA 1
ATOM 1384 C C . THR A 1 180 ? -14.156 2.951 19.828 1 97.81 180 THR A C 1
ATOM 1386 O O . THR A 1 180 ? -12.961 2.648 19.844 1 97.81 180 THR A O 1
ATOM 1389 N N . THR A 1 181 ? -14.883 3.049 20.844 1 96.81 181 THR A N 1
ATOM 1390 C CA . THR A 1 181 ? -14.305 2.861 22.172 1 96.81 181 THR A CA 1
ATOM 1391 C C . THR A 1 181 ? -13.727 1.457 22.312 1 96.81 181 THR A C 1
ATOM 1393 O O . THR A 1 181 ? -12.773 1.248 23.078 1 96.81 181 THR A O 1
ATOM 1396 N N . GLU A 1 182 ? -14.266 0.472 21.594 1 95.81 182 GLU A N 1
ATOM 1397 C CA . GLU A 1 182 ? -13.82 -0.917 21.688 1 95.81 182 GLU A CA 1
ATOM 1398 C C . GLU A 1 182 ? -12.719 -1.21 20.672 1 95.81 182 GLU A C 1
ATOM 1400 O O . GLU A 1 182 ? -12.234 -2.34 20.578 1 95.81 182 GLU A O 1
ATOM 1405 N N . GLY A 1 183 ? -12.352 -0.198 19.844 1 96.31 183 GLY A N 1
ATOM 1406 C CA . GLY A 1 183 ? -11.234 -0.357 18.922 1 96.31 183 GLY A CA 1
ATOM 1407 C C . GLY A 1 183 ? -11.664 -0.712 17.516 1 96.31 183 GLY A C 1
ATOM 1408 O O . GLY A 1 183 ? -10.828 -1.037 16.672 1 96.31 183 GLY A O 1
ATOM 1409 N N . GLY A 1 184 ? -12.961 -0.649 17.25 1 96.31 184 GLY A N 1
ATOM 1410 C CA . GLY A 1 184 ? -13.477 -0.954 15.914 1 96.31 184 GLY A CA 1
ATOM 1411 C C . GLY A 1 184 ? -13.57 0.265 15.016 1 96.31 184 GLY A C 1
ATOM 1412 O O . GLY A 1 184 ? -13.258 1.381 15.445 1 96.31 184 GLY A O 1
ATOM 1413 N N . HIS A 1 185 ? -13.867 0.053 13.742 1 95.69 185 HIS A N 1
ATOM 1414 C CA . HIS A 1 185 ? -14.023 1.171 12.812 1 95.69 185 HIS A CA 1
ATOM 1415 C C . HIS A 1 185 ? -15.281 1.975 13.125 1 95.69 185 HIS A C 1
ATOM 1417 O O . HIS A 1 185 ? -16.297 1.413 13.555 1 95.69 185 HIS A O 1
ATOM 1423 N N . VAL A 1 186 ? -15.195 3.27 12.82 1 96.31 186 VAL A N 1
ATOM 1424 C CA . VAL A 1 186 ? -16.328 4.129 13.125 1 96.31 186 VAL A CA 1
ATOM 1425 C C . VAL A 1 186 ? -17.25 4.227 11.906 1 96.31 186 VAL A C 1
ATOM 1427 O O . VAL A 1 186 ? -18.391 4.652 12.016 1 96.31 186 VAL A O 1
ATOM 1430 N N . GLY A 1 187 ? -16.734 3.869 10.703 1 91.25 187 GLY A N 1
ATOM 1431 C CA . GLY A 1 187 ? -17.531 3.91 9.484 1 91.25 187 GLY A CA 1
ATOM 1432 C C . GLY A 1 187 ? -18.062 5.293 9.164 1 91.25 187 GLY A C 1
ATOM 1433 O O . GLY A 1 187 ? -17.297 6.266 9.148 1 91.25 187 GLY A O 1
ATOM 1434 N N . ASN A 1 188 ? -19.344 5.453 9 1 90.44 188 ASN A N 1
ATOM 1435 C CA . ASN A 1 188 ? -19.969 6.711 8.617 1 90.44 188 ASN A CA 1
ATOM 1436 C C . ASN A 1 188 ? -20.125 7.645 9.812 1 90.44 188 ASN A C 1
ATOM 1438 O O . ASN A 1 188 ? -20.547 8.797 9.664 1 90.44 188 ASN A O 1
ATOM 1442 N N . ALA A 1 189 ? -19.734 7.211 10.945 1 94.94 189 ALA A N 1
ATOM 1443 C CA . ALA A 1 189 ? -19.875 8.008 12.156 1 94.94 189 ALA A CA 1
ATOM 1444 C C . ALA A 1 189 ? -18.625 8.828 12.438 1 94.94 189 ALA A C 1
ATOM 1446 O O . ALA A 1 189 ? -18.375 9.234 13.57 1 94.94 189 ALA A O 1
ATOM 1447 N N . ILE A 1 190 ? -17.859 9.062 11.414 1 97.31 190 ILE A N 1
ATOM 1448 C CA . ILE A 1 190 ? -16.656 9.859 11.555 1 97.31 190 ILE A CA 1
ATOM 1449 C C . ILE A 1 190 ? -17 11.227 12.133 1 97.31 190 ILE A C 1
ATOM 1451 O O . ILE A 1 190 ? -17.922 11.898 11.664 1 97.31 190 ILE A O 1
ATOM 1455 N N . ASP A 1 191 ? -16.297 11.594 13.164 1 98.56 191 ASP A N 1
ATOM 1456 C CA . ASP A 1 191 ? -16.516 12.852 13.867 1 98.56 191 ASP A CA 1
ATOM 1457 C C . ASP A 1 191 ? -15.516 13.914 13.422 1 98.56 191 ASP A C 1
ATOM 1459 O O . ASP A 1 191 ? -14.383 13.961 13.914 1 98.56 191 ASP A O 1
ATOM 1463 N N . GLY A 1 192 ? -15.953 14.82 12.555 1 98.44 192 GLY A N 1
ATOM 1464 C CA . GLY A 1 192 ? -15.078 15.844 12 1 98.44 192 GLY A CA 1
ATOM 1465 C C . GLY A 1 192 ? -14.492 16.766 13.055 1 98.44 192 GLY A C 1
ATOM 1466 O O . GLY A 1 192 ? -13.305 17.109 13 1 98.44 192 GLY A O 1
ATOM 1467 N N . GLU A 1 193 ? -15.312 17.203 13.984 1 98.12 193 GLU A N 1
ATOM 1468 C CA . GLU A 1 193 ? -14.844 18.094 15.047 1 98.12 193 GLU A CA 1
ATOM 1469 C C . GLU A 1 193 ? -13.773 17.406 15.898 1 98.12 193 GLU A C 1
ATOM 1471 O O . GLU A 1 193 ? -12.781 18.031 16.266 1 98.12 193 GLU A O 1
ATOM 1476 N N . ALA A 1 194 ? -13.977 16.109 16.203 1 98.69 194 ALA A N 1
ATOM 1477 C CA . ALA A 1 194 ? -12.977 15.359 16.969 1 98.69 194 ALA A CA 1
ATOM 1478 C C . ALA A 1 194 ? -11.656 15.273 16.219 1 98.69 194 ALA A C 1
ATOM 1480 O O . ALA A 1 194 ? -10.586 15.344 16.828 1 98.69 194 ALA A O 1
ATOM 1481 N N . HIS A 1 195 ? -11.688 15.086 14.883 1 98.81 195 HIS A N 1
ATOM 1482 C CA . HIS A 1 195 ? -10.469 15.109 14.086 1 98.81 195 HIS A CA 1
ATOM 1483 C C . HIS A 1 195 ? -9.766 16.469 14.188 1 98.81 195 HIS A C 1
ATOM 1485 O O . HIS A 1 195 ? -8.555 16.516 14.391 1 98.81 195 HIS A O 1
ATOM 1491 N N . GLY A 1 196 ? -10.562 17.531 14.031 1 98.75 196 GLY A N 1
ATOM 1492 C CA . GLY A 1 196 ? -9.977 18.859 14.156 1 98.75 196 GLY A CA 1
ATOM 1493 C C . GLY A 1 196 ? -9.242 19.062 15.469 1 98.75 196 GLY A C 1
ATOM 1494 O O . GLY A 1 196 ? -8.094 19.516 15.477 1 98.75 196 GLY A O 1
ATOM 1495 N N . GLU A 1 197 ? -9.898 18.719 16.578 1 98.56 197 GLU A N 1
ATOM 1496 C CA . GLU A 1 197 ? -9.312 18.891 17.906 1 98.56 197 GLU A CA 1
ATOM 1497 C C . GLU A 1 197 ? -8.07 18.016 18.078 1 98.56 197 GLU A C 1
ATOM 1499 O O . GLU A 1 197 ? -7.047 18.469 18.578 1 98.56 197 GLU A O 1
ATOM 1504 N N . PHE A 1 198 ? -8.141 16.766 17.672 1 98.81 198 PHE A N 1
ATOM 1505 C CA . PHE A 1 198 ? -7.035 15.836 17.844 1 98.81 198 PHE A CA 1
ATOM 1506 C C . PHE A 1 198 ? -5.844 16.234 16.984 1 98.81 198 PHE A C 1
ATOM 1508 O O . PHE A 1 198 ? -4.695 16.125 17.422 1 98.81 198 PHE A O 1
ATOM 1515 N N . TYR A 1 199 ? -6.086 16.688 15.734 1 98.81 199 TYR A N 1
ATOM 1516 C CA . TYR A 1 199 ? -4.996 17.094 14.852 1 98.81 199 TYR A CA 1
ATOM 1517 C C . TYR A 1 199 ? -4.301 18.344 15.383 1 98.81 199 TYR A C 1
ATOM 1519 O O . TYR A 1 199 ? -3.078 18.469 15.273 1 98.81 199 TYR A O 1
ATOM 1527 N N . TYR A 1 200 ? -5.102 19.25 15.977 1 98.62 200 TYR A N 1
ATOM 1528 C CA . TYR A 1 200 ? -4.5 20.406 16.625 1 98.62 200 TYR A CA 1
ATOM 1529 C C . TYR A 1 200 ? -3.613 19.984 17.781 1 98.62 200 TYR A C 1
ATOM 1531 O O . TYR A 1 200 ? -2.508 20.5 17.953 1 98.62 200 TYR A O 1
ATOM 1539 N N . GLU A 1 201 ? -4.113 19.047 18.547 1 98.31 201 GLU A N 1
ATOM 1540 C CA . GLU A 1 201 ? -3.318 18.516 19.656 1 98.31 201 GLU A CA 1
ATOM 1541 C C . GLU A 1 201 ? -2.021 17.891 19.141 1 98.31 201 GLU A C 1
ATOM 1543 O O . GLU A 1 201 ? -0.948 18.141 19.688 1 98.31 201 GLU A O 1
ATOM 1548 N N . LEU A 1 202 ? -2.072 17.094 18.078 1 98.62 202 LEU A N 1
ATOM 1549 C CA . LEU A 1 202 ? -0.886 16.484 17.5 1 98.62 202 LEU A CA 1
ATOM 1550 C C . LEU A 1 202 ? 0.111 17.531 17.031 1 98.62 202 LEU A C 1
ATOM 1552 O O . LEU A 1 202 ? 1.322 17.359 17.188 1 98.62 202 LEU A O 1
ATOM 1556 N N . ALA A 1 203 ? -0.37 18.641 16.531 1 98.19 203 ALA A N 1
ATOM 1557 C CA . ALA A 1 203 ? 0.468 19.688 15.953 1 98.19 203 ALA A CA 1
ATOM 1558 C C . ALA A 1 203 ? 1.129 20.531 17.047 1 98.19 203 ALA A C 1
ATOM 1560 O O . ALA A 1 203 ? 2.188 21.125 16.812 1 98.19 203 ALA A O 1
ATOM 1561 N N . THR A 1 204 ? 0.518 20.578 18.266 1 97.12 204 THR A N 1
ATOM 1562 C CA . THR A 1 204 ? 0.951 21.609 19.203 1 97.12 204 THR A CA 1
ATOM 1563 C C . THR A 1 204 ? 1.469 20.984 20.5 1 97.12 204 THR A C 1
ATOM 1565 O O . THR A 1 204 ? 2.104 21.656 21.312 1 97.12 204 THR A O 1
ATOM 1568 N N . SER A 1 205 ? 1.173 19.703 20.625 1 96.12 205 SER A N 1
ATOM 1569 C CA . SER A 1 205 ? 1.628 19.062 21.859 1 96.12 205 SER A CA 1
ATOM 1570 C C . SER A 1 205 ? 3.146 19.125 21.984 1 96.12 205 SER A C 1
ATOM 1572 O O . SER A 1 205 ? 3.863 18.984 21 1 96.12 205 SER A O 1
ATOM 1574 N N . GLU A 1 206 ? 3.674 19.297 23.188 1 94.69 206 GLU A N 1
ATOM 1575 C CA . GLU A 1 206 ? 5.113 19.297 23.438 1 94.69 206 GLU A CA 1
ATOM 1576 C C . GLU A 1 206 ? 5.688 17.891 23.344 1 94.69 206 GLU A C 1
ATOM 1578 O O . GLU A 1 206 ? 6.832 17.719 22.906 1 94.69 206 GLU A O 1
ATOM 1583 N N . ASP A 1 207 ? 4.93 16.922 23.734 1 93.69 207 ASP A N 1
ATOM 1584 C CA . ASP A 1 207 ? 5.359 15.523 23.703 1 93.69 207 ASP A CA 1
ATOM 1585 C C . ASP A 1 207 ? 4.773 14.797 22.484 1 93.69 207 ASP A C 1
ATOM 1587 O O . ASP A 1 207 ? 3.559 14.617 22.391 1 93.69 207 ASP A O 1
ATOM 1591 N N . PRO A 1 208 ? 5.637 14.336 21.656 1 94.06 208 PRO A N 1
ATOM 1592 C CA . PRO A 1 208 ? 5.109 13.641 20.484 1 94.06 208 PRO A CA 1
ATOM 1593 C C . PRO A 1 208 ? 4.516 12.273 20.828 1 94.06 208 PRO A C 1
ATOM 1595 O O . PRO A 1 208 ? 4.941 11.641 21.781 1 94.06 208 PRO A O 1
ATOM 1598 N N . LEU A 1 209 ? 3.48 11.859 20.062 1 96.31 209 LEU A N 1
ATOM 1599 C CA . LEU A 1 209 ? 2.951 10.5 20.125 1 96.31 209 LEU A CA 1
ATOM 1600 C C . LEU A 1 209 ? 3.701 9.586 19.156 1 96.31 209 LEU A C 1
ATOM 1602 O O . LEU A 1 209 ? 4.57 10.039 18.406 1 96.31 209 LEU A O 1
ATOM 1606 N N . THR A 1 210 ? 3.398 8.312 19.281 1 96.44 210 THR A N 1
ATOM 1607 C CA . THR A 1 210 ? 3.84 7.367 18.266 1 96.44 210 THR A CA 1
ATOM 1608 C C . THR A 1 210 ? 3.178 7.668 16.922 1 96.44 210 THR A C 1
ATOM 1610 O O . THR A 1 210 ? 2.199 8.414 16.859 1 96.44 210 THR A O 1
ATOM 1613 N N . TRP A 1 211 ? 3.729 7.156 15.828 1 98.06 211 TRP A N 1
ATOM 1614 C CA . TRP A 1 211 ? 3.232 7.402 14.484 1 98.06 211 TRP A CA 1
ATOM 1615 C C . TRP A 1 211 ? 1.792 6.922 14.336 1 98.06 211 TRP A C 1
ATOM 1617 O O . TRP A 1 211 ? 1.023 7.477 13.547 1 98.06 211 TRP A O 1
ATOM 1627 N N . ASP A 1 212 ? 1.475 5.812 14.977 1 97.5 212 ASP A N 1
ATOM 1628 C CA . ASP A 1 212 ? 0.138 5.227 14.961 1 97.5 212 ASP A CA 1
ATOM 1629 C C . ASP A 1 212 ? -0.788 5.93 15.945 1 97.5 212 ASP A C 1
ATOM 1631 O O . ASP A 1 212 ? -1.08 5.398 17.016 1 97.5 212 ASP A O 1
ATOM 1635 N N . ALA A 1 213 ? -1.298 7.082 15.586 1 98.38 213 ALA A N 1
ATOM 1636 C CA . ALA A 1 213 ? -2.076 7.957 16.469 1 98.38 213 ALA A CA 1
ATOM 1637 C C . ALA A 1 213 ? -3.564 7.625 16.391 1 98.38 213 ALA A C 1
ATOM 1639 O O . ALA A 1 213 ? -4.344 8.375 15.789 1 98.38 213 ALA A O 1
ATOM 1640 N N . THR A 1 214 ? -3.947 6.531 17.016 1 98.12 214 THR A N 1
ATOM 1641 C CA . THR A 1 214 ? -5.34 6.109 17.094 1 98.12 214 THR A CA 1
ATOM 1642 C C . THR A 1 214 ? -6.062 6.852 18.219 1 98.12 214 THR A C 1
ATOM 1644 O O . THR A 1 214 ? -5.512 7.027 19.312 1 98.12 214 THR A O 1
ATOM 1647 N N . PHE A 1 215 ? -7.293 7.266 17.891 1 98.62 215 PHE A N 1
ATOM 1648 C CA . PHE A 1 215 ? -7.992 8.047 18.906 1 98.62 215 PHE A CA 1
ATOM 1649 C C . PHE A 1 215 ? -9.477 7.707 18.922 1 98.62 215 PHE A C 1
ATOM 1651 O O . PHE A 1 215 ? -9.984 7.086 17.984 1 98.62 215 PHE A O 1
ATOM 1658 N N . VAL A 1 216 ? -10.133 7.98 19.938 1 98.44 216 VAL A N 1
ATOM 1659 C CA . VAL A 1 216 ? -11.578 7.898 20.125 1 98.44 216 VAL A CA 1
ATOM 1660 C C . VAL A 1 216 ? -12.148 9.297 20.328 1 98.44 216 VAL A C 1
ATOM 1662 O O . VAL A 1 216 ? -11.602 10.094 21.109 1 98.44 216 VAL A O 1
ATOM 1665 N N . ALA A 1 217 ? -13.18 9.594 19.594 1 98.25 217 ALA A N 1
ATOM 1666 C CA . ALA A 1 217 ? -13.82 10.898 19.734 1 98.25 217 ALA A CA 1
ATOM 1667 C C . ALA A 1 217 ? -14.148 11.188 21.203 1 98.25 217 ALA A C 1
ATOM 1669 O O . ALA A 1 217 ? -14.719 10.336 21.891 1 98.25 217 ALA A O 1
ATOM 1670 N N . GLY A 1 218 ? -13.695 12.344 21.656 1 96.44 218 GLY A N 1
ATOM 1671 C CA . GLY A 1 218 ? -13.969 12.766 23.031 1 96.44 218 GLY A CA 1
ATOM 1672 C C . GLY A 1 218 ? -12.938 12.273 24.031 1 96.44 218 GLY A C 1
ATOM 1673 O O . GLY A 1 218 ? -12.867 12.766 25.156 1 96.44 218 GLY A O 1
ATOM 1674 N N . LYS A 1 219 ? -12.102 11.352 23.672 1 97.44 219 LYS A N 1
ATOM 1675 C CA . LYS A 1 219 ? -11.133 10.781 24.594 1 97.44 219 LYS A CA 1
ATOM 1676 C C . LYS A 1 219 ? -9.703 11.117 24.172 1 97.44 219 LYS A C 1
ATOM 1678 O O . LYS A 1 219 ? -8.797 11.141 25.016 1 97.44 219 LYS A O 1
ATOM 1683 N N . GLY A 1 220 ? -9.555 11.289 22.859 1 97.62 220 GLY A N 1
ATOM 1684 C CA . GLY A 1 220 ? -8.203 11.492 22.359 1 97.62 220 GLY A CA 1
ATOM 1685 C C . GLY A 1 220 ? -7.477 10.195 22.062 1 97.62 220 GLY A C 1
ATOM 1686 O O . GLY A 1 220 ? -8.094 9.219 21.641 1 97.62 220 GLY A O 1
ATOM 1687 N N . TYR A 1 221 ? -6.148 10.25 22.172 1 98.25 221 TYR A N 1
ATOM 1688 C CA . TYR A 1 221 ? -5.309 9.109 21.828 1 98.25 221 TYR A CA 1
ATOM 1689 C C . TYR A 1 221 ? -5.629 7.91 22.719 1 98.25 221 TYR A C 1
ATOM 1691 O O . TYR A 1 221 ? -5.77 8.055 23.938 1 98.25 221 TYR A O 1
ATOM 1699 N N . VAL A 1 222 ? -5.781 6.785 22.125 1 97.94 222 VAL A N 1
ATOM 1700 C CA . VAL A 1 222 ? -5.949 5.523 22.844 1 97.94 222 VAL A CA 1
ATOM 1701 C C . VAL A 1 222 ? -5.051 4.453 22.219 1 97.94 222 VAL A C 1
ATOM 1703 O O . VAL A 1 222 ? -5.086 4.223 21.016 1 97.94 222 VAL A O 1
ATOM 1706 N N . ASP A 1 223 ? -4.211 3.812 23.031 1 96.25 223 ASP A N 1
ATOM 1707 C CA . ASP A 1 223 ? -3.418 2.668 22.594 1 96.25 223 ASP A CA 1
ATOM 1708 C C . ASP A 1 223 ? -4.199 1.365 22.766 1 96.25 223 ASP A C 1
ATOM 1710 O O . ASP A 1 223 ? -4.414 0.902 23.875 1 96.25 223 ASP A O 1
ATOM 1714 N N . PHE A 1 224 ? -4.625 0.801 21.703 1 95.19 224 PHE A N 1
ATOM 1715 C CA . PHE A 1 224 ? -5.395 -0.438 21.75 1 95.19 224 PHE A CA 1
ATOM 1716 C C . PHE A 1 224 ? -4.465 -1.647 21.781 1 95.19 224 PHE A C 1
ATOM 1718 O O . PHE A 1 224 ? -4.93 -2.791 21.797 1 95.19 224 PHE A O 1
ATOM 1725 N N . ASN A 1 225 ? -3.178 -1.468 21.719 1 89.94 225 ASN A N 1
ATOM 1726 C CA . ASN A 1 225 ? -2.154 -2.506 21.797 1 89.94 225 ASN A CA 1
ATOM 1727 C C . ASN A 1 225 ? -2.334 -3.553 20.703 1 89.94 225 ASN A C 1
ATOM 1729 O O . ASN A 1 225 ? -2.299 -4.754 20.984 1 89.94 225 ASN A O 1
ATOM 1733 N N . GLY A 1 226 ? -2.643 -3.061 19.547 1 82.75 226 GLY A N 1
ATOM 1734 C CA . GLY A 1 226 ? -2.773 -3.945 18.406 1 82.75 226 GLY A CA 1
ATOM 1735 C C . GLY A 1 226 ? -4.102 -4.676 18.359 1 82.75 226 GLY A C 1
ATOM 1736 O O . GLY A 1 226 ? -4.387 -5.402 17.406 1 82.75 226 GLY A O 1
ATOM 1737 N N . LYS A 1 227 ? -4.992 -4.449 19.312 1 85.88 227 LYS A N 1
ATOM 1738 C CA . LYS A 1 227 ? -6.293 -5.109 19.359 1 85.88 227 LYS A CA 1
ATOM 1739 C C . LYS A 1 227 ? -7.27 -4.48 18.375 1 85.88 227 LYS A C 1
ATOM 1741 O O . LYS A 1 227 ? -7.316 -3.256 18.234 1 85.88 227 LYS A O 1
ATOM 1746 N N . LEU A 1 228 ? -7.879 -5.43 17.641 1 83.81 228 LEU A N 1
ATOM 1747 C CA . LEU A 1 228 ? -8.984 -5.039 16.781 1 83.81 228 LEU A CA 1
ATOM 1748 C C . LEU A 1 228 ? -10.32 -5.516 17.344 1 83.81 228 LEU A C 1
ATOM 1750 O O . LEU A 1 228 ? -10.367 -6.512 18.078 1 83.81 228 LEU A O 1
ATOM 1754 N N . ALA A 1 229 ? -11.359 -4.746 17.297 1 82.62 229 ALA A N 1
ATOM 1755 C CA . ALA A 1 229 ? -12.664 -5.164 17.797 1 82.62 229 ALA A CA 1
ATOM 1756 C C . ALA A 1 229 ? -13.344 -6.133 16.828 1 82.62 229 ALA A C 1
ATOM 1758 O O . ALA A 1 229 ? -13.094 -6.094 15.625 1 82.62 229 ALA A O 1
ATOM 1759 N N . MET B 1 1 ? -7.5 -31.547 -18.656 1 63.75 1 MET B N 1
ATOM 1760 C CA . MET B 1 1 ? -7.055 -30.172 -18.953 1 63.75 1 MET B CA 1
ATOM 1761 C C . MET B 1 1 ? -5.711 -29.891 -18.281 1 63.75 1 MET B C 1
ATOM 1763 O O . MET B 1 1 ? -5.43 -30.406 -17.203 1 63.75 1 MET B O 1
ATOM 1767 N N . SER B 1 2 ? -4.75 -29.312 -19.062 1 84.06 2 SER B N 1
ATOM 1768 C CA . SER B 1 2 ? -3.391 -29.172 -18.547 1 84.06 2 SER B CA 1
ATOM 1769 C C . SER B 1 2 ? -3.314 -28.094 -17.469 1 84.06 2 SER B C 1
ATOM 1771 O O . SER B 1 2 ? -4.012 -27.078 -17.562 1 84.06 2 SER B O 1
ATOM 1773 N N . GLN B 1 3 ? -2.617 -28.5 -16.422 1 96.62 3 GLN B N 1
ATOM 1774 C CA . GLN B 1 3 ? -2.324 -27.5 -15.406 1 96.62 3 GLN B CA 1
ATOM 1775 C C . GLN B 1 3 ? -1.291 -26.5 -15.906 1 96.62 3 GLN B C 1
ATOM 1777 O O . GLN B 1 3 ? -0.345 -26.859 -16.609 1 96.62 3 GLN B O 1
ATOM 1782 N N . ILE B 1 4 ? -1.516 -25.219 -15.711 1 98.69 4 ILE B N 1
ATOM 1783 C CA . ILE B 1 4 ? -0.666 -24.141 -16.234 1 98.69 4 ILE B CA 1
ATOM 1784 C C . ILE B 1 4 ? -0.199 -23.25 -15.078 1 98.69 4 ILE B C 1
ATOM 1786 O O . ILE B 1 4 ? -1.002 -22.844 -14.234 1 98.69 4 ILE B O 1
ATOM 1790 N N . VAL B 1 5 ? 1.091 -23.016 -15.016 1 98.88 5 VAL B N 1
ATOM 1791 C CA . VAL B 1 5 ? 1.621 -22.016 -14.109 1 98.88 5 VAL B CA 1
ATOM 1792 C C . VAL B 1 5 ? 2.119 -20.812 -14.906 1 98.88 5 VAL B C 1
ATOM 1794 O O . VAL B 1 5 ? 2.922 -20.953 -15.828 1 98.88 5 VAL B O 1
ATOM 1797 N N . LEU B 1 6 ? 1.538 -19.672 -14.664 1 98.94 6 LEU B N 1
ATOM 1798 C CA . LEU B 1 6 ? 1.948 -18.391 -15.234 1 98.94 6 LEU B CA 1
ATOM 1799 C C . LEU B 1 6 ? 2.805 -17.609 -14.25 1 98.94 6 LEU B C 1
ATOM 1801 O O . LEU B 1 6 ? 2.328 -17.219 -13.18 1 98.94 6 LEU B O 1
ATOM 1805 N N . ILE B 1 7 ? 4.055 -17.391 -14.586 1 98.94 7 ILE B N 1
ATOM 1806 C CA . ILE B 1 7 ? 5.016 -16.688 -13.75 1 98.94 7 ILE B CA 1
ATOM 1807 C C . ILE B 1 7 ? 5.238 -15.273 -14.297 1 98.94 7 ILE B C 1
ATOM 1809 O O . ILE B 1 7 ? 5.867 -15.102 -15.344 1 98.94 7 ILE B O 1
ATOM 1813 N N . LEU B 1 8 ? 4.688 -14.289 -13.586 1 98.88 8 LEU B N 1
ATOM 1814 C CA . LEU B 1 8 ? 4.832 -12.883 -13.945 1 98.88 8 LEU B CA 1
ATOM 1815 C C . LEU B 1 8 ? 6.043 -12.266 -13.258 1 98.88 8 LEU B C 1
ATOM 1817 O O . LEU B 1 8 ? 6.023 -12.047 -12.039 1 98.88 8 LEU B O 1
ATOM 1821 N N . GLY B 1 9 ? 7.008 -11.867 -14 1 97.38 9 GLY B N 1
ATOM 1822 C CA . GLY B 1 9 ? 8.281 -11.43 -13.445 1 97.38 9 GLY B CA 1
ATOM 1823 C C . GLY B 1 9 ? 9.312 -12.539 -13.391 1 97.38 9 GLY B C 1
ATOM 1824 O O . GLY B 1 9 ? 9.641 -13.031 -12.305 1 97.38 9 GLY B O 1
ATOM 1825 N N . GLY B 1 10 ? 9.867 -12.891 -14.492 1 96 10 GLY B N 1
ATOM 1826 C CA . GLY B 1 10 ? 10.914 -13.891 -14.57 1 96 10 GLY B CA 1
ATOM 1827 C C . GLY B 1 10 ? 12.312 -13.305 -14.484 1 96 10 GLY B C 1
ATOM 1828 O O . GLY B 1 10 ? 12.742 -12.578 -15.375 1 96 10 GLY B O 1
ATOM 1829 N N . GLY B 1 11 ? 12.977 -13.438 -13.375 1 94.25 11 GLY B N 1
ATOM 1830 C CA . GLY B 1 11 ? 14.383 -13.102 -13.219 1 94.25 11 GLY B CA 1
ATOM 1831 C C . GLY B 1 11 ? 15.273 -14.32 -13.086 1 94.25 11 GLY B C 1
ATOM 1832 O O . GLY B 1 11 ? 14.797 -15.453 -13.125 1 94.25 11 GLY B O 1
ATOM 1833 N N . PRO B 1 12 ? 16.531 -14.109 -12.984 1 94.75 12 PRO B N 1
ATOM 1834 C CA . PRO B 1 12 ? 17.484 -15.211 -13.055 1 94.75 12 PRO B CA 1
ATOM 1835 C C . PRO B 1 12 ? 17.5 -16.062 -11.789 1 94.75 12 PRO B C 1
ATOM 1837 O O . PRO B 1 12 ? 18.078 -17.156 -11.773 1 94.75 12 PRO B O 1
ATOM 1840 N N . ASN B 1 13 ? 16.875 -15.609 -10.719 1 96.88 13 ASN B N 1
ATOM 1841 C CA . ASN B 1 13 ? 16.906 -16.359 -9.477 1 96.88 13 ASN B CA 1
ATOM 1842 C C . ASN B 1 13 ? 15.531 -16.969 -9.148 1 96.88 13 ASN B C 1
ATOM 1844 O O . ASN B 1 13 ? 15.219 -18.078 -9.57 1 96.88 13 ASN B O 1
ATOM 1848 N N . VAL B 1 14 ? 14.555 -16.188 -8.695 1 98.06 14 VAL B N 1
ATOM 1849 C CA . VAL B 1 14 ? 13.297 -16.734 -8.219 1 98.06 14 VAL B CA 1
ATOM 1850 C C . VAL B 1 14 ? 12.453 -17.188 -9.406 1 98.06 14 VAL B C 1
ATOM 1852 O O . VAL B 1 14 ? 12.062 -18.359 -9.492 1 98.06 14 VAL B O 1
ATOM 1855 N N . GLY B 1 15 ? 12.258 -16.344 -10.406 1 97.94 15 GLY B N 1
ATOM 1856 C CA . GLY B 1 15 ? 11.438 -16.688 -11.555 1 97.94 15 GLY B CA 1
ATOM 1857 C C . GLY B 1 15 ? 11.945 -17.906 -12.312 1 97.94 15 GLY B C 1
ATOM 1858 O O . GLY B 1 15 ? 11.172 -18.797 -12.648 1 97.94 15 GLY B O 1
ATOM 1859 N N . LEU B 1 16 ? 13.211 -17.906 -12.555 1 97.81 16 LEU B N 1
ATOM 1860 C CA . LEU B 1 16 ? 13.844 -19.016 -13.258 1 97.81 16 LEU B CA 1
ATOM 1861 C C . LEU B 1 16 ? 13.656 -20.328 -12.5 1 97.81 16 LEU B C 1
ATOM 1863 O O . LEU B 1 16 ? 13.312 -21.359 -13.094 1 97.81 16 LEU B O 1
ATOM 1867 N N . ASN B 1 17 ? 13.828 -20.297 -11.203 1 98.5 17 ASN B N 1
ATOM 1868 C CA . ASN B 1 17 ? 13.773 -21.531 -10.414 1 98.5 17 ASN B CA 1
ATOM 1869 C C . ASN B 1 17 ? 12.336 -22.016 -10.227 1 98.5 17 ASN B C 1
ATOM 1871 O O . ASN B 1 17 ? 12.086 -23.219 -10.148 1 98.5 17 ASN B O 1
ATOM 1875 N N . ILE B 1 18 ? 11.367 -21.078 -10.164 1 98.69 18 ILE B N 1
ATOM 1876 C CA . ILE B 1 18 ? 9.969 -21.5 -10.18 1 98.69 18 ILE B CA 1
ATOM 1877 C C . ILE B 1 18 ? 9.664 -22.266 -11.461 1 98.69 18 ILE B C 1
ATOM 1879 O O . ILE B 1 18 ? 9.117 -23.375 -11.414 1 98.69 18 ILE B O 1
ATOM 1883 N N . ALA B 1 19 ? 10.094 -21.719 -12.594 1 98.38 19 ALA B N 1
ATOM 1884 C CA . ALA B 1 19 ? 9.875 -22.375 -13.875 1 98.38 19 ALA B CA 1
ATOM 1885 C C . ALA B 1 19 ? 10.516 -23.75 -13.906 1 98.38 19 ALA B C 1
ATOM 1887 O O . ALA B 1 19 ? 9.891 -24.734 -14.312 1 98.38 19 ALA B O 1
ATOM 1888 N N . ARG B 1 20 ? 11.719 -23.844 -13.43 1 98.06 20 ARG B N 1
ATOM 1889 C CA . ARG B 1 20 ? 12.469 -25.094 -13.453 1 98.06 20 ARG B CA 1
ATOM 1890 C C . ARG B 1 20 ? 11.789 -26.156 -12.586 1 98.06 20 ARG B C 1
ATOM 1892 O O . ARG B 1 20 ? 11.625 -27.312 -13.016 1 98.06 20 ARG B O 1
ATOM 1899 N N . VAL B 1 21 ? 11.414 -25.766 -11.391 1 98.38 21 VAL B N 1
ATOM 1900 C CA . VAL B 1 21 ? 10.812 -26.734 -10.469 1 98.38 21 VAL B CA 1
ATOM 1901 C C . VAL B 1 21 ? 9.477 -27.219 -11.031 1 98.38 21 VAL B C 1
ATOM 1903 O O . VAL B 1 21 ? 9.242 -28.438 -11.109 1 98.38 21 VAL B O 1
ATOM 1906 N N . PHE B 1 22 ? 8.594 -26.359 -11.5 1 98.31 22 PHE B N 1
ATOM 1907 C CA . PHE B 1 22 ? 7.305 -26.75 -12.047 1 98.31 22 PHE B CA 1
ATOM 1908 C C . PHE B 1 22 ? 7.492 -27.625 -13.289 1 98.31 22 PHE B C 1
ATOM 1910 O O . PHE B 1 22 ? 6.766 -28.594 -13.484 1 98.31 22 PHE B O 1
ATOM 1917 N N . SER B 1 23 ? 8.469 -27.25 -14.117 1 96.62 23 SER B N 1
ATOM 1918 C CA . SER B 1 23 ? 8.742 -28.031 -15.32 1 96.62 23 SER B CA 1
ATOM 1919 C C . SER B 1 23 ? 9.242 -29.438 -14.969 1 96.62 23 SER B C 1
ATOM 1921 O O . SER B 1 23 ? 8.852 -30.406 -15.609 1 96.62 23 SER B O 1
ATOM 1923 N N . SER B 1 24 ? 10.055 -29.516 -14.008 1 96.5 24 SER B N 1
ATOM 1924 C CA . SER B 1 24 ? 10.695 -30.766 -13.656 1 96.5 24 SER B CA 1
ATOM 1925 C C . SER B 1 24 ? 9.68 -31.766 -13.109 1 96.5 24 SER B C 1
ATOM 1927 O O . SER B 1 24 ? 9.891 -32.969 -13.18 1 96.5 24 SER B O 1
ATOM 1929 N N . LYS B 1 25 ? 8.602 -31.25 -12.562 1 93.81 25 LYS B N 1
ATOM 1930 C CA . LYS B 1 25 ? 7.578 -32.125 -11.992 1 93.81 25 LYS B CA 1
ATOM 1931 C C . LYS B 1 25 ? 6.68 -32.719 -13.078 1 93.81 25 LYS B C 1
ATOM 1933 O O . LYS B 1 25 ? 6 -33.719 -12.859 1 93.81 25 LYS B O 1
ATOM 1938 N N . GLY B 1 26 ? 6.555 -32.062 -14.25 1 90.56 26 GLY B N 1
ATOM 1939 C CA . GLY B 1 26 ? 5.934 -32.594 -15.453 1 90.56 26 GLY B CA 1
ATOM 1940 C C . GLY B 1 26 ? 4.426 -32.406 -15.477 1 90.56 26 GLY B C 1
ATOM 1941 O O . GLY B 1 26 ? 3.764 -32.812 -16.438 1 90.56 26 GLY B O 1
ATOM 1942 N N . LEU B 1 27 ? 3.852 -31.766 -14.516 1 91.81 27 LEU B N 1
ATOM 1943 C CA . LEU B 1 27 ? 2.402 -31.641 -14.391 1 91.81 27 LEU B CA 1
ATOM 1944 C C . LEU B 1 27 ? 1.905 -30.328 -14.969 1 91.81 27 LEU B C 1
ATOM 1946 O O . LEU B 1 27 ? 0.713 -30.172 -15.25 1 91.81 27 LEU B O 1
ATOM 1950 N N . TYR B 1 28 ? 2.809 -29.406 -15.188 1 97.25 28 TYR B N 1
ATOM 1951 C CA . TYR B 1 28 ? 2.379 -28.062 -15.555 1 97.25 28 TYR B CA 1
ATOM 1952 C C . TYR B 1 28 ? 2.996 -27.625 -16.875 1 97.25 28 TYR B C 1
ATOM 1954 O O . TYR B 1 28 ? 4.184 -27.859 -17.125 1 97.25 28 TYR B O 1
ATOM 1962 N N . LYS B 1 29 ? 2.203 -27.031 -17.719 1 98.06 29 LYS B N 1
ATOM 1963 C CA . LYS B 1 29 ? 2.756 -26.094 -18.703 1 98.06 29 LYS B CA 1
ATOM 1964 C C . LYS B 1 29 ? 3.25 -24.812 -18.031 1 98.06 29 LYS B C 1
ATOM 1966 O O . LYS B 1 29 ? 2.527 -24.203 -17.234 1 98.06 29 LYS B O 1
ATOM 1971 N N . THR B 1 30 ? 4.5 -24.469 -18.375 1 98.56 30 THR B N 1
ATOM 1972 C CA . THR B 1 30 ? 5.117 -23.328 -17.688 1 98.56 30 THR B CA 1
ATOM 1973 C C . THR B 1 30 ? 5.211 -22.125 -18.625 1 98.56 30 THR B C 1
ATOM 1975 O O . THR B 1 30 ? 5.699 -22.25 -19.75 1 98.56 30 THR B O 1
ATOM 1978 N N . VAL B 1 31 ? 4.672 -20.969 -18.188 1 98.75 31 VAL B N 1
ATOM 1979 C CA . VAL B 1 31 ? 4.781 -19.703 -18.906 1 98.75 31 VAL B CA 1
ATOM 1980 C C . VAL B 1 31 ? 5.527 -18.688 -18.047 1 98.75 31 VAL B C 1
ATOM 1982 O O . VAL B 1 31 ? 5.184 -18.484 -16.875 1 98.75 31 VAL B O 1
ATOM 1985 N N . ILE B 1 32 ? 6.574 -18.109 -18.594 1 98.62 32 ILE B N 1
ATOM 1986 C CA . ILE B 1 32 ? 7.332 -17.109 -17.859 1 98.62 32 ILE B CA 1
ATOM 1987 C C . ILE B 1 32 ? 7.316 -15.781 -18.625 1 98.62 32 ILE B C 1
ATOM 1989 O O . ILE B 1 32 ? 7.434 -15.766 -19.859 1 98.62 32 ILE B O 1
ATOM 1993 N N . VAL B 1 33 ? 7.008 -14.68 -17.938 1 98.75 33 VAL B N 1
ATOM 1994 C CA . VAL B 1 33 ? 6.977 -13.336 -18.516 1 98.75 33 VAL B CA 1
ATOM 1995 C C . VAL B 1 33 ? 8.109 -12.5 -17.922 1 98.75 33 VAL B C 1
ATOM 1997 O O . VAL B 1 33 ? 8.297 -12.477 -16.703 1 98.75 33 VAL B O 1
ATOM 2000 N N . SER B 1 34 ? 8.914 -11.898 -18.641 1 97.69 34 SER B N 1
ATOM 2001 C CA . SER B 1 34 ? 10.008 -11.055 -18.172 1 97.69 34 SER B CA 1
ATOM 2002 C C . SER B 1 34 ? 10.18 -9.828 -19.062 1 97.69 34 SER B C 1
ATOM 2004 O O . SER B 1 34 ? 9.695 -9.805 -20.203 1 97.69 34 SER B O 1
ATOM 2006 N N . ARG B 1 35 ? 10.828 -8.805 -18.562 1 96.06 35 ARG B N 1
ATOM 2007 C CA . ARG B 1 35 ? 11.125 -7.605 -19.344 1 96.06 35 ARG B CA 1
ATOM 2008 C C . ARG B 1 35 ? 12.18 -7.887 -20.406 1 96.06 35 ARG B C 1
ATOM 2010 O O . ARG B 1 35 ? 12.133 -7.324 -21.5 1 96.06 35 ARG B O 1
ATOM 2017 N N . ASN B 1 36 ? 13.125 -8.688 -20.016 1 93.06 36 ASN B N 1
ATOM 2018 C CA . ASN B 1 36 ? 14.234 -9.078 -20.891 1 93.06 36 ASN B CA 1
ATOM 2019 C C . ASN B 1 36 ? 14.453 -10.586 -20.875 1 93.06 36 ASN B C 1
ATOM 2021 O O . ASN B 1 36 ? 15.312 -11.086 -20.141 1 93.06 36 ASN B O 1
ATOM 2025 N N . PRO B 1 37 ? 13.758 -11.273 -21.703 1 94.31 37 PRO B N 1
ATOM 2026 C CA . PRO B 1 37 ? 13.852 -12.742 -21.703 1 94.31 37 PRO B CA 1
ATOM 2027 C C . PRO B 1 37 ? 15.227 -13.242 -22.125 1 94.31 37 PRO B C 1
ATOM 2029 O O . PRO B 1 37 ? 15.492 -13.383 -23.328 1 94.31 37 PRO B O 1
ATOM 2032 N N . LYS B 1 38 ? 16.031 -13.555 -21.156 1 94.56 38 LYS B N 1
ATOM 2033 C CA . LYS B 1 38 ? 17.344 -14.141 -21.438 1 94.56 38 LYS B CA 1
ATOM 2034 C C . LYS B 1 38 ? 17.219 -15.602 -21.859 1 94.56 38 LYS B C 1
ATOM 2036 O O . LYS B 1 38 ? 16.172 -16.234 -21.641 1 94.56 38 LYS B O 1
ATOM 2041 N N . GLU B 1 39 ? 18.172 -16.141 -22.422 1 96.69 39 GLU B N 1
ATOM 2042 C CA . GLU B 1 39 ? 18.172 -17.484 -22.984 1 96.69 39 GLU B CA 1
ATOM 2043 C C . GLU B 1 39 ? 17.812 -18.531 -21.938 1 96.69 39 GLU B C 1
ATOM 2045 O O . GLU B 1 39 ? 17.047 -19.453 -22.219 1 96.69 39 GLU B O 1
ATOM 2050 N N . GLU B 1 40 ? 18.344 -18.391 -20.766 1 96 40 GLU B N 1
ATOM 2051 C CA . GLU B 1 40 ? 18.094 -19.359 -19.703 1 96 40 GLU B CA 1
ATOM 2052 C C . GLU B 1 40 ? 16.625 -19.406 -19.328 1 96 40 GLU B C 1
ATOM 2054 O O . GLU B 1 40 ? 16.094 -20.469 -19.016 1 96 40 GLU B O 1
ATOM 2059 N N . LEU B 1 41 ? 15.992 -18.234 -19.312 1 95.19 41 LEU B N 1
ATOM 2060 C CA . LEU B 1 41 ? 14.57 -18.156 -19.016 1 95.19 41 LEU B CA 1
ATOM 2061 C C . LEU B 1 41 ? 13.742 -18.781 -20.141 1 95.19 41 LEU B C 1
ATOM 2063 O O . LEU B 1 41 ? 12.797 -19.531 -19.875 1 95.19 41 LEU B O 1
ATOM 2067 N N . ILE B 1 42 ? 14.133 -18.453 -21.359 1 96.81 42 ILE B N 1
ATOM 2068 C CA . ILE B 1 42 ? 13.422 -18.953 -22.531 1 96.81 42 ILE B CA 1
ATOM 2069 C C . ILE B 1 42 ? 13.469 -20.484 -22.547 1 96.81 42 ILE B C 1
ATOM 2071 O O . ILE B 1 42 ? 12.453 -21.125 -22.812 1 96.81 42 ILE B O 1
ATOM 2075 N N . LYS B 1 43 ? 14.547 -21.047 -22.172 1 96.88 43 LYS B N 1
ATOM 2076 C CA . LYS B 1 43 ? 14.734 -22.5 -22.219 1 96.88 43 LYS B CA 1
ATOM 2077 C C . LYS B 1 43 ? 14.031 -23.188 -21.047 1 96.88 43 LYS B C 1
ATOM 2079 O O . LYS B 1 43 ? 13.711 -24.375 -21.125 1 96.88 43 LYS B O 1
ATOM 2084 N N . ALA B 1 44 ? 13.82 -22.438 -20 1 96.62 44 ALA B N 1
ATOM 2085 C CA . ALA B 1 44 ? 13.305 -23.031 -18.766 1 96.62 44 ALA B CA 1
ATOM 2086 C C . ALA B 1 44 ? 11.789 -23.172 -18.812 1 96.62 44 ALA B C 1
ATOM 2088 O O . ALA B 1 44 ? 11.195 -23.875 -18 1 96.62 44 ALA B O 1
ATOM 2089 N N . ALA B 1 45 ? 11.109 -22.516 -19.797 1 97.69 45 ALA B N 1
ATOM 2090 C CA . ALA B 1 45 ? 9.648 -22.484 -19.812 1 97.69 45 ALA B CA 1
ATOM 2091 C C . ALA B 1 45 ? 9.117 -23 -21.156 1 97.69 45 ALA B C 1
ATOM 2093 O O . ALA B 1 45 ? 9.812 -22.922 -22.172 1 97.69 45 ALA B O 1
ATOM 2094 N N . ASP B 1 46 ? 7.898 -23.469 -21.156 1 97.62 46 ASP B N 1
ATOM 2095 C CA . ASP B 1 46 ? 7.242 -23.875 -22.406 1 97.62 46 ASP B CA 1
ATOM 2096 C C . ASP B 1 46 ? 6.93 -22.656 -23.281 1 97.62 46 ASP B C 1
ATOM 2098 O O . ASP B 1 46 ? 6.859 -22.781 -24.5 1 97.62 46 ASP B O 1
ATOM 2102 N N . LEU B 1 47 ? 6.688 -21.531 -22.672 1 97.75 47 LEU B N 1
ATOM 2103 C CA . LEU B 1 47 ? 6.434 -20.266 -23.359 1 97.75 47 LEU B CA 1
ATOM 2104 C C . LEU B 1 47 ? 7.066 -19.109 -22.594 1 97.75 47 LEU B C 1
ATOM 2106 O O . LEU B 1 47 ? 6.926 -19 -21.375 1 97.75 47 LEU B O 1
ATOM 2110 N N . SER B 1 48 ? 7.859 -18.328 -23.266 1 98 48 SER B N 1
ATOM 2111 C CA . SER B 1 48 ? 8.438 -17.094 -22.734 1 98 48 SER B CA 1
ATOM 2112 C C . SER B 1 48 ? 7.852 -15.867 -23.422 1 98 48 SER B C 1
ATOM 2114 O O . SER B 1 48 ? 7.859 -15.773 -24.641 1 98 48 SER B O 1
ATOM 2116 N N . LEU B 1 49 ? 7.266 -14.969 -22.641 1 98.19 49 LEU B N 1
ATOM 2117 C CA . LEU B 1 49 ? 6.688 -13.734 -23.156 1 98.19 49 LEU B CA 1
ATOM 2118 C C . LEU B 1 49 ? 7.453 -12.516 -22.625 1 98.19 49 LEU B C 1
ATOM 2120 O O . LEU B 1 49 ? 8.055 -12.57 -21.562 1 98.19 49 LEU B O 1
ATOM 2124 N N . GLN B 1 50 ? 7.438 -11.484 -23.406 1 98.12 50 GLN B N 1
ATOM 2125 C CA . GLN B 1 50 ? 8.07 -10.227 -23.016 1 98.12 50 GLN B CA 1
ATOM 2126 C C . GLN B 1 50 ? 7.023 -9.172 -22.656 1 98.12 50 GLN B C 1
ATOM 2128 O O . GLN B 1 50 ? 6.078 -8.953 -23.422 1 98.12 50 GLN B O 1
ATOM 2133 N N . ALA B 1 51 ? 7.191 -8.586 -21.469 1 98.06 51 ALA B N 1
ATOM 2134 C CA . ALA B 1 51 ? 6.312 -7.488 -21.078 1 98.06 51 ALA B CA 1
ATOM 2135 C C . ALA B 1 51 ? 6.973 -6.602 -20.031 1 98.06 51 ALA B C 1
ATOM 2137 O O . ALA B 1 51 ? 7.906 -7.031 -19.344 1 98.06 51 ALA B O 1
ATOM 2138 N N . ASP B 1 52 ? 6.547 -5.379 -19.953 1 97.94 52 ASP B N 1
ATOM 2139 C CA . ASP B 1 52 ? 6.953 -4.387 -18.953 1 97.94 52 ASP B CA 1
ATOM 2140 C C . ASP B 1 52 ? 5.793 -4.012 -18.047 1 97.94 52 ASP B C 1
ATOM 2142 O O . ASP B 1 52 ? 4.832 -3.371 -18.469 1 97.94 52 ASP B O 1
ATOM 2146 N N . PHE B 1 53 ? 5.926 -4.324 -16.781 1 98.44 53 PHE B N 1
ATOM 2147 C CA . PHE B 1 53 ? 4.805 -4.203 -15.867 1 98.44 53 PHE B CA 1
ATOM 2148 C C . PHE B 1 53 ? 4.711 -2.787 -15.305 1 98.44 53 PHE B C 1
ATOM 2150 O O . PHE B 1 53 ? 3.826 -2.486 -14.5 1 98.44 53 PHE B O 1
ATOM 2157 N N . THR B 1 54 ? 5.621 -1.854 -15.703 1 97.88 54 THR B N 1
ATOM 2158 C CA . THR B 1 54 ? 5.348 -0.443 -15.453 1 97.88 54 THR B CA 1
ATOM 2159 C C . THR B 1 54 ? 4.09 0.004 -16.188 1 97.88 54 THR B C 1
ATOM 2161 O O . THR B 1 54 ? 3.521 1.053 -15.875 1 97.88 54 THR B O 1
ATOM 2164 N N . ASP B 1 55 ? 3.703 -0.784 -17.156 1 97.62 55 ASP B N 1
ATOM 2165 C CA . ASP B 1 55 ? 2.422 -0.602 -17.828 1 97.62 55 ASP B CA 1
ATOM 2166 C C . ASP B 1 55 ? 1.432 -1.694 -17.422 1 97.62 55 ASP B C 1
ATOM 2168 O O . ASP B 1 55 ? 1.381 -2.752 -18.062 1 97.62 55 ASP B O 1
ATOM 2172 N N . PRO B 1 56 ? 0.524 -1.434 -16.516 1 98.12 56 PRO B N 1
ATOM 2173 C CA . PRO B 1 56 ? -0.398 -2.457 -16.016 1 98.12 56 PRO B CA 1
ATOM 2174 C C . PRO B 1 56 ? -1.331 -2.988 -17.109 1 98.12 56 PRO B C 1
ATOM 2176 O O . PRO B 1 56 ? -1.915 -4.062 -16.953 1 98.12 56 PRO B O 1
ATOM 2179 N N . ASN B 1 57 ? -1.453 -2.285 -18.219 1 97.06 57 ASN B N 1
ATOM 2180 C CA . ASN B 1 57 ? -2.338 -2.73 -19.281 1 97.06 57 ASN B CA 1
ATOM 2181 C C . ASN B 1 57 ? -1.771 -3.947 -20.016 1 97.06 57 ASN B C 1
ATOM 2183 O O . ASN B 1 57 ? -2.486 -4.621 -20.75 1 97.06 57 ASN B O 1
ATOM 2187 N N . SER B 1 58 ? -0.561 -4.238 -19.828 1 98 58 SER B N 1
ATOM 2188 C CA . SER B 1 58 ? 0.072 -5.391 -20.453 1 98 58 SER B CA 1
ATOM 2189 C C . SER B 1 58 ? -0.457 -6.699 -19.875 1 98 58 SER B C 1
ATOM 2191 O O . SER B 1 58 ? -0.388 -7.746 -20.516 1 98 58 SER B O 1
ATOM 2193 N N . ILE B 1 59 ? -1.008 -6.648 -18.688 1 98.81 59 ILE B N 1
ATOM 2194 C CA . ILE B 1 59 ? -1.363 -7.84 -17.922 1 98.81 59 ILE B CA 1
ATOM 2195 C C . ILE B 1 59 ? -2.48 -8.594 -18.641 1 98.81 59 ILE B C 1
ATOM 2197 O O . ILE B 1 59 ? -2.377 -9.805 -18.859 1 98.81 59 ILE B O 1
ATOM 2201 N N . LYS B 1 60 ? -3.504 -7.871 -19.016 1 98.5 60 LYS B N 1
ATOM 2202 C CA . LYS B 1 60 ? -4.625 -8.531 -19.672 1 98.5 60 LYS B CA 1
ATOM 2203 C C . LYS B 1 60 ? -4.172 -9.227 -20.953 1 98.5 60 LYS B C 1
ATOM 2205 O O . LYS B 1 60 ? -4.605 -10.344 -21.25 1 98.5 60 LYS B O 1
ATOM 2210 N N . ARG B 1 61 ? -3.34 -8.594 -21.688 1 98.19 61 ARG B N 1
ATOM 2211 C CA . ARG B 1 61 ? -2.834 -9.156 -22.938 1 98.19 61 ARG B CA 1
ATOM 2212 C C . ARG B 1 61 ? -2.096 -10.469 -22.672 1 98.19 61 ARG B C 1
ATOM 2214 O O . ARG B 1 61 ? -2.24 -11.43 -23.438 1 98.19 61 ARG B O 1
ATOM 2221 N N . ILE B 1 62 ? -1.318 -10.477 -21.672 1 98.75 62 ILE B N 1
ATOM 2222 C CA . ILE B 1 62 ? -0.55 -11.664 -21.312 1 98.75 62 ILE B CA 1
ATOM 2223 C C . ILE B 1 62 ? -1.499 -12.828 -21.031 1 98.75 62 ILE B C 1
ATOM 2225 O O . ILE B 1 62 ? -1.333 -13.922 -21.562 1 98.75 62 ILE B O 1
ATOM 2229 N N . PHE B 1 63 ? -2.5 -12.609 -20.156 1 98.81 63 PHE B N 1
ATOM 2230 C CA . PHE B 1 63 ? -3.457 -13.648 -19.812 1 98.81 63 PHE B CA 1
ATOM 2231 C C . PHE B 1 63 ? -4.195 -14.141 -21.047 1 98.81 63 PHE B C 1
ATOM 2233 O O . PHE B 1 63 ? -4.418 -15.344 -21.203 1 98.81 63 PHE B O 1
ATOM 2240 N N . ASP B 1 64 ? -4.555 -13.188 -21.953 1 98.62 64 ASP B N 1
ATOM 2241 C CA . ASP B 1 64 ? -5.227 -13.555 -23.188 1 98.62 64 ASP B CA 1
ATOM 2242 C C . ASP B 1 64 ? -4.336 -14.453 -24.047 1 98.62 64 ASP B C 1
ATOM 2244 O O . ASP B 1 64 ? -4.801 -15.453 -24.594 1 98.62 64 ASP B O 1
ATOM 2248 N N . GLU B 1 65 ? -3.096 -14.078 -24.172 1 98.44 65 GLU B N 1
ATOM 2249 C CA . GLU B 1 65 ? -2.158 -14.852 -24.984 1 98.44 65 GLU B CA 1
ATOM 2250 C C . GLU B 1 65 ? -1.961 -16.25 -24.406 1 98.44 65 GLU B C 1
ATOM 2252 O O . GLU B 1 65 ? -1.94 -17.234 -25.156 1 98.44 65 GLU B O 1
ATOM 2257 N N . VAL B 1 66 ? -1.821 -16.375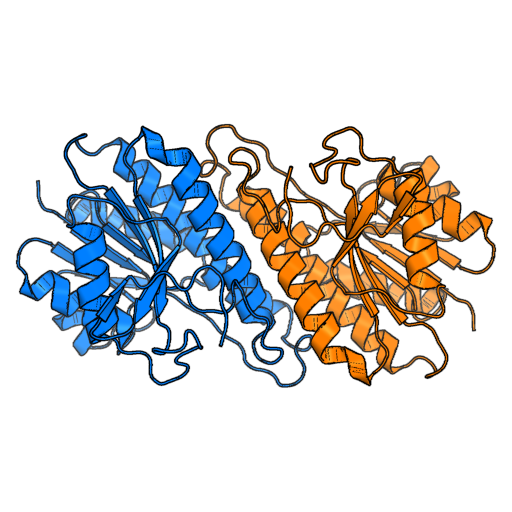 -23.109 1 98.69 66 VAL B N 1
ATOM 2258 C CA . VAL B 1 66 ? -1.647 -17.672 -22.453 1 98.69 66 VAL B CA 1
ATOM 2259 C C . VAL B 1 66 ? -2.891 -18.531 -22.672 1 98.69 66 VAL B C 1
ATOM 2261 O O . VAL B 1 66 ? -2.785 -19.719 -23 1 98.69 66 VAL B O 1
ATOM 2264 N N . LYS B 1 67 ? -4.047 -17.922 -22.484 1 98.19 67 LYS B N 1
ATOM 2265 C CA . LYS B 1 67 ? -5.309 -18.641 -22.672 1 98.19 67 LYS B CA 1
ATOM 2266 C C . LYS B 1 67 ? -5.434 -19.188 -24.094 1 98.19 67 LYS B C 1
ATOM 2268 O O . LYS B 1 67 ? -5.859 -20.312 -24.281 1 98.19 67 LYS B O 1
ATOM 2273 N N . GLN B 1 68 ? -5.062 -18.406 -25.016 1 97.88 68 GLN B N 1
ATOM 2274 C CA . GLN B 1 68 ? -5.137 -18.797 -26.422 1 97.88 68 GLN B CA 1
ATOM 2275 C C . GLN B 1 68 ? -4.199 -19.969 -26.703 1 97.88 68 GLN B C 1
ATOM 2277 O O . GLN B 1 68 ? -4.551 -20.891 -27.453 1 97.88 68 GLN B O 1
ATOM 2282 N N . LYS B 1 69 ? -3.053 -20 -26.094 1 97.44 69 LYS B N 1
ATOM 2283 C CA . LYS B 1 69 ? -2.027 -21 -26.406 1 97.44 69 LYS B CA 1
ATOM 2284 C C . LYS B 1 69 ? -2.232 -22.281 -25.609 1 97.44 69 LYS B C 1
ATOM 2286 O O . LYS B 1 69 ? -2.049 -23.375 -26.125 1 97.44 69 LYS B O 1
ATOM 2291 N N . PHE B 1 70 ? -2.533 -22.094 -24.328 1 97.88 70 PHE B N 1
ATOM 2292 C CA . PHE B 1 70 ? -2.486 -23.266 -23.453 1 97.88 70 PHE B CA 1
ATOM 2293 C C . PHE B 1 70 ? -3.807 -23.438 -22.719 1 97.88 70 PHE B C 1
ATOM 2295 O O . PHE B 1 70 ? -4.133 -24.547 -22.266 1 97.88 70 PHE B O 1
ATOM 2302 N N . GLY B 1 71 ? -4.578 -22.375 -22.594 1 98.19 71 GLY B N 1
ATOM 2303 C CA . GLY B 1 71 ? -5.738 -22.359 -21.719 1 98.19 71 GLY B CA 1
ATOM 2304 C C . GLY B 1 71 ? -5.555 -21.469 -20.5 1 98.19 71 GLY B C 1
ATOM 2305 O O . GLY B 1 71 ? -4.617 -20.672 -20.453 1 98.19 71 GLY B O 1
ATOM 2306 N N . VAL B 1 72 ? -6.48 -21.609 -19.5 1 98.62 72 VAL B N 1
ATOM 2307 C CA . VAL B 1 72 ? -6.535 -20.734 -18.328 1 98.62 72 VAL B CA 1
ATOM 2308 C C . VAL B 1 72 ? -5.523 -21.188 -17.281 1 98.62 72 VAL B C 1
ATOM 2310 O O . VAL B 1 72 ? -5.555 -22.344 -16.844 1 98.62 72 VAL B O 1
ATOM 2313 N N . PRO B 1 73 ? -4.605 -20.344 -16.906 1 98.81 73 PRO B N 1
ATOM 2314 C CA . PRO B 1 73 ? -3.709 -20.734 -15.812 1 98.81 73 PRO B CA 1
ATOM 2315 C C . PRO B 1 73 ? -4.449 -20.984 -14.5 1 98.81 73 PRO B C 1
ATOM 2317 O O . PRO B 1 73 ? -5.301 -20.172 -14.109 1 98.81 73 PRO B O 1
ATOM 2320 N N . ASN B 1 74 ? -4.188 -22.109 -13.906 1 98.81 74 ASN B N 1
ATOM 2321 C CA . ASN B 1 74 ? -4.773 -22.359 -12.594 1 98.81 74 ASN B CA 1
ATOM 2322 C C . ASN B 1 74 ? -3.803 -22 -11.469 1 98.81 74 ASN B C 1
ATOM 2324 O O . ASN B 1 74 ? -4.184 -21.969 -10.305 1 98.81 74 ASN B O 1
ATOM 2328 N N . VAL B 1 75 ? -2.512 -21.734 -11.766 1 98.94 75 VAL B N 1
ATOM 2329 C CA . VAL B 1 75 ? -1.519 -21.188 -10.844 1 98.94 75 VAL B CA 1
ATOM 2330 C C . VAL B 1 75 ? -0.911 -19.922 -11.438 1 98.94 75 VAL B C 1
ATOM 2332 O O . VAL B 1 75 ? -0.404 -19.938 -12.562 1 98.94 75 VAL B O 1
ATOM 2335 N N . VAL B 1 76 ? -1.032 -18.812 -10.734 1 98.94 76 VAL B N 1
ATOM 2336 C CA . VAL B 1 76 ? -0.424 -17.531 -11.125 1 98.94 76 VAL B CA 1
ATOM 2337 C C . VAL B 1 76 ? 0.542 -17.078 -10.031 1 98.94 76 VAL B C 1
ATOM 2339 O O . VAL B 1 76 ? 0.178 -17 -8.859 1 98.94 76 VAL B O 1
ATOM 2342 N N . VAL B 1 77 ? 1.773 -16.859 -10.406 1 99 77 VAL B N 1
ATOM 2343 C CA . VAL B 1 77 ? 2.783 -16.312 -9.5 1 99 77 VAL B CA 1
ATOM 2344 C C . VAL B 1 77 ? 3.154 -14.891 -9.922 1 99 77 VAL B C 1
ATOM 2346 O O . VAL B 1 77 ? 3.619 -14.68 -11.047 1 99 77 VAL B O 1
ATOM 2349 N N . TYR B 1 78 ? 2.859 -13.961 -9.102 1 98.94 78 TYR B N 1
ATOM 2350 C CA . TYR B 1 78 ? 3.344 -12.602 -9.312 1 98.94 78 TYR B CA 1
ATOM 2351 C C . TYR B 1 78 ? 4.668 -12.375 -8.594 1 98.94 78 TYR B C 1
ATOM 2353 O O . TYR B 1 78 ? 4.691 -12.156 -7.379 1 98.94 78 TYR B O 1
ATOM 2361 N N . ASN B 1 79 ? 5.715 -12.336 -9.328 1 98.69 79 ASN B N 1
ATOM 2362 C CA . ASN B 1 79 ? 7.07 -12.281 -8.797 1 98.69 79 ASN B CA 1
ATOM 2363 C C . ASN B 1 79 ? 7.777 -10.984 -9.188 1 98.69 79 ASN B C 1
ATOM 2365 O O . ASN B 1 79 ? 8.883 -10.711 -8.727 1 98.69 79 ASN B O 1
ATOM 2369 N N . ALA B 1 80 ? 7.098 -10.18 -9.992 1 98 80 ALA B N 1
ATOM 2370 C CA . ALA B 1 80 ? 7.715 -8.93 -10.445 1 98 80 ALA B CA 1
ATOM 2371 C C . ALA B 1 80 ? 7.941 -7.977 -9.273 1 98 80 ALA B C 1
ATOM 2373 O O . ALA B 1 80 ? 7.105 -7.879 -8.375 1 98 80 ALA B O 1
ATOM 2374 N N . ALA B 1 81 ? 9.055 -7.301 -9.297 1 95.75 81 ALA B N 1
ATOM 2375 C CA . ALA B 1 81 ? 9.406 -6.289 -8.297 1 95.75 81 ALA B CA 1
ATOM 2376 C C . ALA B 1 81 ? 10.094 -5.094 -8.953 1 95.75 81 ALA B C 1
ATOM 2378 O O . ALA B 1 81 ? 10.711 -5.227 -10.008 1 95.75 81 ALA B O 1
ATOM 2379 N N . ALA B 1 82 ? 9.953 -3.982 -8.43 1 95.38 82 ALA B N 1
ATOM 2380 C CA . ALA B 1 82 ? 10.664 -2.75 -8.758 1 95.38 82 ALA B CA 1
ATOM 2381 C C . ALA B 1 82 ? 11.008 -1.965 -7.496 1 95.38 82 ALA B C 1
ATOM 2383 O O . ALA B 1 82 ? 10.125 -1.632 -6.699 1 95.38 82 ALA B O 1
ATOM 2384 N N . LEU B 1 83 ? 12.234 -1.759 -7.336 1 93.5 83 LEU B N 1
ATOM 2385 C CA . LEU B 1 83 ? 12.734 -1.148 -6.109 1 93.5 83 LEU B CA 1
ATOM 2386 C C . LEU B 1 83 ? 13.719 -0.024 -6.422 1 93.5 83 LEU B C 1
ATOM 2388 O O . LEU B 1 83 ? 14.57 -0.164 -7.305 1 93.5 83 LEU B O 1
ATOM 2392 N N . THR B 1 84 ? 13.555 1.138 -5.855 1 96.38 84 THR B N 1
ATOM 2393 C CA . THR B 1 84 ? 14.508 2.242 -5.82 1 96.38 84 THR B CA 1
ATOM 2394 C C . THR B 1 84 ? 15.031 2.459 -4.406 1 96.38 84 THR B C 1
ATOM 2396 O O . THR B 1 84 ? 14.266 2.787 -3.496 1 96.38 84 THR B O 1
ATOM 2399 N N . VAL B 1 85 ? 16.312 2.244 -4.23 1 96.19 85 VAL B N 1
ATOM 2400 C CA . VAL B 1 85 ? 16.953 2.4 -2.926 1 96.19 85 VAL B CA 1
ATOM 2401 C C . VAL B 1 85 ? 17.5 3.816 -2.783 1 96.19 85 VAL B C 1
ATOM 2403 O O . VAL B 1 85 ? 18.094 4.352 -3.721 1 96.19 85 VAL B O 1
ATOM 2406 N N . THR B 1 86 ?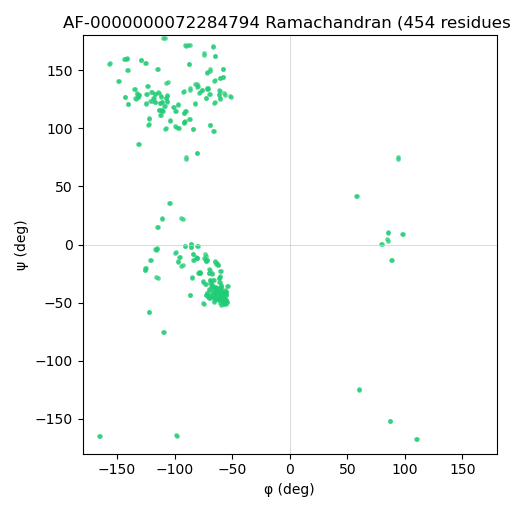 17.219 4.449 -1.683 1 97.25 86 THR B N 1
ATOM 2407 C CA . THR B 1 86 ? 17.766 5.77 -1.39 1 97.25 86 THR B CA 1
ATOM 2408 C C . THR B 1 86 ? 17.953 5.953 0.113 1 97.25 86 THR B C 1
ATOM 2410 O O . THR B 1 86 ? 17.141 5.496 0.911 1 97.25 86 THR B O 1
ATOM 2413 N N . PRO B 1 87 ? 19.047 6.586 0.531 1 95.75 87 PRO B N 1
ATOM 2414 C CA . PRO B 1 87 ? 19.234 6.863 1.957 1 95.75 87 PRO B CA 1
ATOM 2415 C C . PRO B 1 87 ? 18.203 7.855 2.506 1 95.75 87 PRO B C 1
ATOM 2417 O O . PRO B 1 87 ? 17.906 7.844 3.703 1 95.75 87 PRO B O 1
ATOM 2420 N N . ASP B 1 88 ? 17.734 8.789 1.645 1 96.69 88 ASP B N 1
ATOM 2421 C CA . ASP B 1 88 ? 16.656 9.711 2.018 1 96.69 88 ASP B CA 1
ATOM 2422 C C . ASP B 1 88 ? 15.305 9.203 1.526 1 96.69 88 ASP B C 1
ATOM 2424 O O . ASP B 1 88 ? 14.945 9.406 0.365 1 96.69 88 ASP B O 1
ATOM 2428 N N . PRO B 1 89 ? 14.492 8.594 2.365 1 96.81 89 PRO B N 1
ATOM 2429 C CA . PRO B 1 89 ? 13.352 7.773 1.946 1 96.81 89 PRO B CA 1
ATOM 2430 C C . PRO B 1 89 ? 12.328 8.562 1.136 1 96.81 89 PRO B C 1
ATOM 2432 O O . PRO B 1 89 ? 11.625 7.988 0.298 1 96.81 89 PRO B O 1
ATOM 2435 N N . LEU B 1 90 ? 12.203 9.867 1.345 1 98.25 90 LEU B N 1
ATOM 2436 C CA . LEU B 1 90 ? 11.195 10.656 0.635 1 98.25 90 LEU B CA 1
ATOM 2437 C C . LEU B 1 90 ? 11.836 11.484 -0.47 1 98.25 90 LEU B C 1
ATOM 2439 O O . LEU B 1 90 ? 11.367 12.586 -0.78 1 98.25 90 LEU B O 1
ATOM 2443 N N . SER B 1 91 ? 12.914 10.875 -1.128 1 97.88 91 SER B N 1
ATOM 2444 C CA . SER B 1 91 ? 13.609 11.609 -2.182 1 97.88 91 SER B CA 1
ATOM 2445 C C . SER B 1 91 ? 13.43 10.93 -3.535 1 97.88 91 SER B C 1
ATOM 2447 O O . SER B 1 91 ? 13.906 11.438 -4.559 1 97.88 91 SER B O 1
ATOM 2449 N N . VAL B 1 92 ? 12.781 9.766 -3.631 1 98.19 92 VAL B N 1
ATOM 2450 C CA . VAL B 1 92 ? 12.516 9.133 -4.918 1 98.19 92 VAL B CA 1
ATOM 2451 C C . VAL B 1 92 ? 11.656 10.055 -5.781 1 98.19 92 VAL B C 1
ATOM 2453 O O . VAL B 1 92 ? 10.602 10.508 -5.348 1 98.19 92 VAL B O 1
ATOM 2456 N N . PRO B 1 93 ? 12.117 10.367 -7 1 98.06 93 PRO B N 1
ATOM 2457 C CA . PRO B 1 93 ? 11.289 11.227 -7.855 1 98.06 93 PRO B CA 1
ATOM 2458 C C . PRO B 1 93 ? 9.906 10.641 -8.109 1 98.06 93 PRO B C 1
ATOM 2460 O O . PRO B 1 93 ? 9.758 9.422 -8.266 1 98.06 93 PRO B O 1
ATOM 2463 N N . LEU B 1 94 ? 8.93 11.508 -8.18 1 98.19 94 LEU B N 1
ATOM 2464 C CA . LEU B 1 94 ? 7.527 11.109 -8.258 1 98.19 94 LEU B CA 1
ATOM 2465 C C . LEU B 1 94 ? 7.293 10.164 -9.438 1 98.19 94 LEU B C 1
ATOM 2467 O O . LEU B 1 94 ? 6.57 9.18 -9.305 1 98.19 94 LEU B O 1
ATOM 2471 N N . GLU B 1 95 ? 7.852 10.477 -10.523 1 97.44 95 GLU B N 1
ATOM 2472 C CA . GLU B 1 95 ? 7.68 9.641 -11.711 1 97.44 95 GLU B CA 1
ATOM 2473 C C . GLU B 1 95 ? 8.219 8.234 -11.477 1 97.44 95 GLU B C 1
ATOM 2475 O O . GLU B 1 95 ? 7.562 7.246 -11.812 1 97.44 95 GLU B O 1
ATOM 2480 N N . LYS B 1 96 ? 9.414 8.172 -10.93 1 98.31 96 LYS B N 1
ATOM 2481 C CA . LYS B 1 96 ? 10.016 6.875 -10.617 1 98.31 96 LYS B CA 1
ATOM 2482 C C . LYS B 1 96 ? 9.203 6.129 -9.562 1 98.31 96 LYS B C 1
ATOM 2484 O O . LYS B 1 96 ? 9.008 4.918 -9.664 1 98.31 96 LYS B O 1
ATOM 2489 N N . PHE B 1 97 ? 8.734 6.84 -8.57 1 98.56 97 PHE B N 1
ATOM 2490 C CA . PHE B 1 97 ? 7.867 6.27 -7.547 1 98.56 97 PHE B CA 1
ATOM 2491 C C . PHE B 1 97 ? 6.637 5.629 -8.18 1 98.56 97 PHE B C 1
ATOM 2493 O O . PHE B 1 97 ? 6.293 4.488 -7.859 1 98.56 97 PHE B O 1
ATOM 2500 N N . ASN B 1 98 ? 6.027 6.344 -9.062 1 97.69 98 ASN B N 1
ATOM 2501 C CA . ASN B 1 98 ? 4.828 5.852 -9.734 1 97.69 98 ASN B CA 1
ATOM 2502 C C . ASN B 1 98 ? 5.125 4.621 -10.578 1 97.69 98 ASN B C 1
ATOM 2504 O O . ASN B 1 98 ? 4.34 3.672 -10.602 1 97.69 98 ASN B O 1
ATOM 2508 N N . GLU B 1 99 ? 6.195 4.664 -11.289 1 97.62 99 GLU B N 1
ATOM 2509 C CA . GLU B 1 99 ? 6.602 3.51 -12.086 1 97.62 99 GLU B CA 1
ATOM 2510 C C . GLU B 1 99 ? 6.762 2.266 -11.219 1 97.62 99 GLU B C 1
ATOM 2512 O O . GLU B 1 99 ? 6.289 1.185 -11.578 1 97.62 99 GLU B O 1
ATOM 2517 N N . ASP B 1 100 ? 7.426 2.434 -10.102 1 98.25 100 ASP B N 1
ATOM 2518 C CA . ASP B 1 100 ? 7.648 1.316 -9.188 1 98.25 100 ASP B CA 1
ATOM 2519 C C . ASP B 1 100 ? 6.328 0.799 -8.617 1 98.25 100 ASP B C 1
ATOM 2521 O O . ASP B 1 100 ? 6.121 -0.412 -8.523 1 98.25 100 ASP B O 1
ATOM 2525 N N . LEU B 1 101 ? 5.449 1.698 -8.258 1 98.44 101 LEU B N 1
ATOM 2526 C CA . LEU B 1 101 ? 4.156 1.32 -7.695 1 98.44 101 LEU B CA 1
ATOM 2527 C C . LEU B 1 101 ? 3.324 0.55 -8.711 1 98.44 101 LEU B C 1
ATOM 2529 O O . LEU B 1 101 ? 2.596 -0.377 -8.352 1 98.44 101 LEU B O 1
ATOM 2533 N N . ASN B 1 102 ? 3.404 0.988 -9.984 1 98.38 102 ASN B N 1
ATOM 2534 C CA . ASN B 1 102 ? 2.709 0.259 -11.039 1 98.38 102 ASN B CA 1
ATOM 2535 C C . ASN B 1 102 ? 3.123 -1.209 -11.07 1 98.38 102 ASN B C 1
ATOM 2537 O O . ASN B 1 102 ? 2.279 -2.094 -11.234 1 98.38 102 ASN B O 1
ATOM 2541 N N . VAL B 1 103 ? 4.352 -1.431 -10.875 1 98.69 103 VAL B N 1
ATOM 2542 C CA . VAL B 1 103 ? 4.855 -2.799 -10.914 1 98.69 103 VAL B CA 1
ATOM 2543 C C . VAL B 1 103 ? 4.402 -3.551 -9.664 1 98.69 103 VAL B C 1
ATOM 2545 O O . VAL B 1 103 ? 3.887 -4.668 -9.758 1 98.69 103 VAL B O 1
ATOM 2548 N N . VAL B 1 104 ? 4.496 -2.904 -8.547 1 98.69 104 VAL B N 1
ATOM 2549 C CA . VAL B 1 104 ? 4.398 -3.613 -7.27 1 98.69 104 VAL B CA 1
ATOM 2550 C C . VAL B 1 104 ? 2.932 -3.775 -6.879 1 98.69 104 VAL B C 1
ATOM 2552 O O . VAL B 1 104 ? 2.557 -4.77 -6.25 1 98.69 104 VAL B O 1
ATOM 2555 N N . ILE B 1 105 ? 2.111 -2.826 -7.34 1 98.75 105 ILE B N 1
ATOM 2556 C CA . ILE B 1 105 ? 0.73 -2.869 -6.871 1 98.75 105 ILE B CA 1
ATOM 2557 C C . ILE B 1 105 ? -0.218 -2.984 -8.062 1 98.75 105 ILE B C 1
ATOM 2559 O O . ILE B 1 105 ? -0.923 -3.984 -8.211 1 98.75 105 ILE B O 1
ATOM 2563 N N . THR B 1 106 ? -0.163 -2.055 -8.961 1 98.69 106 THR B N 1
ATOM 2564 C CA . THR B 1 106 ? -1.215 -1.933 -9.969 1 98.69 106 THR B CA 1
ATOM 2565 C C . THR B 1 106 ? -1.206 -3.133 -10.906 1 98.69 106 THR B C 1
ATOM 2567 O O . THR B 1 106 ? -2.26 -3.689 -11.219 1 98.69 106 THR B O 1
ATOM 2570 N N . SER B 1 107 ? -0.055 -3.506 -11.352 1 98.88 107 SER B N 1
ATOM 2571 C CA . SER B 1 107 ? 0.027 -4.684 -12.203 1 98.88 107 SER B CA 1
ATOM 2572 C C . SER B 1 107 ? -0.319 -5.953 -11.438 1 98.88 107 SER B C 1
ATOM 2574 O O . SER B 1 107 ? -0.9 -6.887 -11.992 1 98.88 107 SER B O 1
ATOM 2576 N N . ALA B 1 108 ? 0.044 -6.02 -10.156 1 98.94 108 ALA B N 1
ATOM 2577 C CA . ALA B 1 108 ? -0.35 -7.156 -9.328 1 98.94 108 ALA B CA 1
ATOM 2578 C C . ALA B 1 108 ? -1.867 -7.223 -9.18 1 98.94 108 ALA B C 1
ATOM 2580 O O . ALA B 1 108 ? -2.453 -8.305 -9.234 1 98.94 108 ALA B O 1
ATOM 2581 N N . TYR B 1 109 ? -2.502 -6.078 -8.945 1 98.94 109 TYR B N 1
ATOM 2582 C CA . TYR B 1 109 ? -3.957 -6.008 -8.875 1 98.94 109 TYR B CA 1
ATOM 2583 C C . TYR B 1 109 ? -4.59 -6.508 -10.172 1 98.94 109 TYR B C 1
ATOM 2585 O O . TYR B 1 109 ? -5.535 -7.301 -10.141 1 98.94 109 TYR B O 1
ATOM 2593 N N . ALA B 1 110 ? -4.062 -6.043 -11.305 1 98.94 110 ALA B N 1
ATOM 2594 C CA . ALA B 1 110 ? -4.555 -6.48 -12.609 1 98.94 110 ALA B CA 1
ATOM 2595 C C . ALA B 1 110 ? -4.398 -7.988 -12.781 1 98.94 110 ALA B C 1
ATOM 2597 O O . ALA B 1 110 ? -5.293 -8.656 -13.297 1 98.94 110 ALA B O 1
ATOM 2598 N N . ALA B 1 111 ? -3.285 -8.516 -12.344 1 98.94 111 ALA B N 1
ATOM 2599 C CA . ALA B 1 111 ? -3.029 -9.953 -12.445 1 98.94 111 ALA B CA 1
ATOM 2600 C C . ALA B 1 111 ? -4.02 -10.75 -11.602 1 98.94 111 ALA B C 1
ATOM 2602 O O . ALA B 1 111 ? -4.539 -11.773 -12.047 1 98.94 111 ALA B O 1
ATOM 2603 N N . ALA B 1 112 ? -4.223 -10.258 -10.367 1 98.94 112 ALA B N 1
ATOM 2604 C CA . ALA B 1 112 ? -5.18 -10.93 -9.484 1 98.94 112 ALA B CA 1
ATOM 2605 C C . ALA B 1 112 ? -6.582 -10.914 -10.086 1 98.94 112 ALA B C 1
ATOM 2607 O O . ALA B 1 112 ? -7.301 -11.906 -10.023 1 98.94 112 ALA B O 1
ATOM 2608 N N . HIS B 1 113 ? -6.941 -9.75 -10.656 1 98.88 113 HIS B N 1
ATOM 2609 C CA . HIS B 1 113 ? -8.227 -9.641 -11.336 1 98.88 113 HIS B CA 1
ATOM 2610 C C . HIS B 1 113 ? -8.352 -10.672 -12.453 1 98.88 113 HIS B C 1
ATOM 2612 O O . HIS B 1 113 ? -9.32 -11.422 -12.5 1 98.88 113 HIS B O 1
ATOM 2618 N N . GLU B 1 114 ? -7.348 -10.734 -13.328 1 98.88 114 GLU B N 1
ATOM 2619 C CA . GLU B 1 114 ? -7.387 -11.664 -14.453 1 98.88 114 GLU B CA 1
ATOM 2620 C C . GLU B 1 114 ? -7.387 -13.117 -13.977 1 98.88 114 GLU B C 1
ATOM 2622 O O . GLU B 1 114 ? -8.047 -13.969 -14.57 1 98.88 114 GLU B O 1
ATOM 2627 N N . ALA B 1 115 ? -6.613 -13.367 -12.938 1 98.94 115 ALA B N 1
ATOM 2628 C CA . ALA B 1 115 ? -6.582 -14.719 -12.375 1 98.94 115 ALA B CA 1
ATOM 2629 C C . ALA B 1 115 ? -7.969 -15.148 -11.914 1 98.94 115 ALA B C 1
ATOM 2631 O O . ALA B 1 115 ? -8.43 -16.234 -12.258 1 98.94 115 ALA B O 1
ATOM 2632 N N . VAL B 1 116 ? -8.633 -14.289 -11.156 1 98.81 116 VAL B N 1
ATOM 2633 C CA . VAL B 1 116 ? -9.953 -14.625 -10.609 1 98.81 116 VAL B CA 1
ATOM 2634 C C . VAL B 1 116 ? -10.945 -14.82 -11.75 1 98.81 116 VAL B C 1
ATOM 2636 O O . VAL B 1 116 ? -11.742 -15.758 -11.734 1 98.81 116 VAL B O 1
ATOM 2639 N N . GLU B 1 117 ? -10.883 -13.953 -12.781 1 98.62 117 GLU B N 1
ATOM 2640 C CA . GLU B 1 117 ? -11.766 -14.109 -13.93 1 98.62 117 GLU B CA 1
ATOM 2641 C C . GLU B 1 117 ? -11.539 -15.453 -14.617 1 98.62 117 GLU B C 1
ATOM 2643 O O . GLU B 1 117 ? -12.492 -16.094 -15.07 1 98.62 117 GLU B O 1
ATOM 2648 N N . GLY B 1 118 ? -10.352 -15.891 -14.688 1 98.69 118 GLY B N 1
ATOM 2649 C CA . GLY B 1 118 ? -10.047 -17.203 -15.227 1 98.69 118 GLY B CA 1
ATOM 2650 C C . GLY B 1 118 ? -10.508 -18.344 -14.328 1 98.69 118 GLY B C 1
ATOM 2651 O O . GLY B 1 118 ? -11.102 -19.312 -14.797 1 98.69 118 GLY B O 1
ATOM 2652 N N . PHE B 1 119 ? -10.203 -18.188 -13.016 1 98.75 119 PHE B N 1
ATOM 2653 C CA . PHE B 1 119 ? -10.547 -19.203 -12.031 1 98.75 119 PHE B CA 1
ATOM 2654 C C . PHE B 1 119 ? -12.031 -19.531 -12.086 1 98.75 119 PHE B C 1
ATOM 2656 O O . PHE B 1 119 ? -12.422 -20.703 -11.945 1 98.75 119 PHE B O 1
ATOM 2663 N N . LYS B 1 120 ? -12.852 -18.531 -12.344 1 98.19 120 LYS B N 1
ATOM 2664 C CA . LYS B 1 120 ? -14.297 -18.703 -12.414 1 98.19 120 LYS B CA 1
ATOM 2665 C C . LYS B 1 120 ? -14.688 -19.703 -13.492 1 98.19 120 LYS B C 1
ATOM 2667 O O . LYS B 1 120 ? -15.758 -20.312 -13.43 1 98.19 120 LYS B O 1
ATOM 2672 N N . THR B 1 121 ? -13.836 -19.891 -14.445 1 98.12 121 THR B N 1
ATOM 2673 C CA . THR B 1 121 ? -14.188 -20.719 -15.602 1 98.12 121 THR B CA 1
ATOM 2674 C C . THR B 1 121 ? -13.625 -22.125 -15.453 1 98.12 121 THR B C 1
ATOM 2676 O O . THR B 1 121 ? -13.938 -23 -16.25 1 98.12 121 THR B O 1
ATOM 2679 N N . LEU B 1 122 ? -12.828 -22.375 -14.453 1 98.19 122 LEU B N 1
ATOM 2680 C CA . LEU B 1 122 ? -12.18 -23.672 -14.273 1 98.19 122 LEU B CA 1
ATOM 2681 C C . LEU B 1 122 ? -13.07 -24.625 -13.484 1 98.19 122 LEU B C 1
ATOM 2683 O O . LEU B 1 122 ? -13.906 -24.188 -12.695 1 98.19 122 LEU B O 1
ATOM 2687 N N . PRO B 1 123 ? -12.852 -25.875 -13.68 1 96.69 123 PRO B N 1
ATOM 2688 C CA . PRO B 1 123 ? -13.602 -26.859 -12.883 1 96.69 123 PRO B CA 1
ATOM 2689 C C . PRO B 1 123 ? -13.398 -26.672 -11.375 1 96.69 123 PRO B C 1
ATOM 2691 O O . PRO B 1 123 ? -12.312 -26.297 -10.945 1 96.69 123 PRO B O 1
ATOM 2694 N N . GLU B 1 124 ? -14.398 -27.047 -10.617 1 94.75 124 GLU B N 1
ATOM 2695 C CA . GLU B 1 124 ? -14.383 -26.875 -9.164 1 94.75 124 GLU B CA 1
ATOM 2696 C C . GLU B 1 124 ? -13.227 -27.656 -8.531 1 94.75 124 GLU B C 1
ATOM 2698 O O . GLU B 1 124 ? -12.617 -27.188 -7.57 1 94.75 124 GLU B O 1
ATOM 2703 N N . ALA B 1 125 ? -12.906 -28.75 -9.148 1 94.06 125 ALA B N 1
ATOM 2704 C CA . ALA B 1 125 ? -11.922 -29.656 -8.555 1 94.06 125 ALA B CA 1
ATOM 2705 C C . ALA B 1 125 ? -10.5 -29.172 -8.812 1 94.06 125 ALA B C 1
ATOM 2707 O O . ALA B 1 125 ? -9.547 -29.672 -8.219 1 94.06 125 ALA B O 1
ATOM 2708 N N . THR B 1 126 ? -10.367 -28.172 -9.727 1 95.94 126 THR B N 1
ATOM 2709 C CA . THR B 1 126 ? -9.055 -27.625 -10.047 1 95.94 126 THR B CA 1
ATOM 2710 C C . THR B 1 126 ? -8.539 -26.766 -8.898 1 95.94 126 THR B C 1
ATOM 2712 O O . THR B 1 126 ? -9.258 -25.891 -8.398 1 95.94 126 THR B O 1
ATOM 2715 N N . ASN B 1 127 ? -7.281 -27.109 -8.422 1 96.94 127 ASN B N 1
ATOM 2716 C CA . ASN B 1 127 ? -6.656 -26.188 -7.484 1 96.94 127 ASN B CA 1
ATOM 2717 C C . ASN B 1 127 ? -6.348 -24.844 -8.141 1 96.94 127 ASN B C 1
ATOM 2719 O O . ASN B 1 127 ? -5.699 -24.797 -9.188 1 96.94 127 ASN B O 1
ATOM 2723 N N . LYS B 1 128 ? -6.883 -23.75 -7.59 1 98.5 128 LYS B N 1
ATOM 2724 C CA . LYS B 1 128 ? -6.707 -22.391 -8.094 1 98.5 128 LYS B CA 1
ATOM 2725 C C . LYS B 1 128 ? -5.887 -21.547 -7.121 1 98.5 128 LYS B C 1
ATOM 2727 O O . LYS B 1 128 ? -6.332 -21.266 -6.008 1 98.5 128 LYS B O 1
ATOM 2732 N N . THR B 1 129 ? -4.664 -21.203 -7.562 1 98.88 129 THR B N 1
ATOM 2733 C CA . THR B 1 129 ? -3.709 -20.609 -6.633 1 98.88 129 THR B CA 1
ATOM 2734 C C . THR B 1 129 ? -3.074 -19.359 -7.234 1 98.88 129 THR B C 1
ATOM 2736 O O . THR B 1 129 ? -2.633 -19.375 -8.391 1 98.88 129 THR B O 1
ATOM 2739 N N . PHE B 1 130 ? -3.133 -18.25 -6.488 1 98.94 130 PHE B N 1
ATOM 2740 C CA . PHE B 1 130 ? -2.398 -17.016 -6.77 1 98.94 130 PHE B CA 1
ATOM 2741 C C . PHE B 1 130 ? -1.342 -16.766 -5.703 1 98.94 130 PHE B C 1
ATOM 2743 O O . PHE B 1 130 ? -1.658 -16.688 -4.512 1 98.94 130 PHE B O 1
ATOM 2750 N N . ILE B 1 131 ? -0.06 -16.672 -6.133 1 99 131 ILE B N 1
ATOM 2751 C CA . ILE B 1 131 ? 1.041 -16.453 -5.203 1 99 131 ILE B CA 1
ATOM 2752 C C . ILE B 1 131 ? 1.712 -15.109 -5.52 1 99 131 ILE B C 1
ATOM 2754 O O . ILE B 1 131 ? 2.09 -14.852 -6.664 1 99 131 ILE B O 1
ATOM 2758 N N . TYR B 1 132 ? 1.765 -14.227 -4.57 1 98.94 132 TYR B N 1
ATOM 2759 C CA . TYR B 1 132 ? 2.584 -13.016 -4.629 1 98.94 132 TYR B CA 1
ATOM 2760 C C . TYR B 1 132 ? 3.906 -13.219 -3.9 1 98.94 132 TYR B C 1
ATOM 2762 O O . TYR B 1 132 ? 3.924 -13.578 -2.721 1 98.94 132 TYR B O 1
ATOM 2770 N N . THR B 1 133 ? 5.062 -13.062 -4.617 1 98.81 133 THR B N 1
ATOM 2771 C CA . THR B 1 133 ? 6.359 -13.141 -3.953 1 98.81 133 THR B CA 1
ATOM 2772 C C . THR B 1 133 ? 6.57 -11.938 -3.039 1 98.81 133 THR B C 1
ATOM 2774 O O . THR B 1 133 ? 6.887 -10.844 -3.51 1 98.81 133 THR B O 1
ATOM 2777 N N . GLY B 1 134 ? 6.391 -12.188 -1.792 1 98.12 134 GLY B N 1
ATOM 2778 C CA . GLY B 1 134 ? 6.441 -11.117 -0.807 1 98.12 134 GLY B CA 1
ATOM 2779 C C . GLY B 1 134 ? 7.789 -11.008 -0.114 1 98.12 134 GLY B C 1
ATOM 2780 O O . GLY B 1 134 ? 8.805 -11.461 -0.648 1 98.12 134 GLY B O 1
ATOM 2781 N N . ASN B 1 135 ? 7.875 -10.352 0.912 1 97.5 135 ASN B N 1
ATOM 2782 C CA . ASN B 1 135 ? 8.984 -10.18 1.843 1 97.5 135 ASN B CA 1
ATOM 2783 C C . ASN B 1 135 ? 8.523 -9.57 3.164 1 97.5 135 ASN B C 1
ATOM 2785 O O . ASN B 1 135 ? 7.324 -9.547 3.453 1 97.5 135 ASN B O 1
ATOM 2789 N N . ILE B 1 136 ? 9.43 -9.078 3.971 1 97.69 136 ILE B N 1
ATOM 2790 C CA . ILE B 1 136 ? 9.133 -8.711 5.352 1 97.69 136 ILE B CA 1
ATOM 2791 C C . ILE B 1 136 ? 8.555 -7.301 5.398 1 97.69 136 ILE B C 1
ATOM 2793 O O . ILE B 1 136 ? 8.078 -6.852 6.445 1 97.69 136 ILE B O 1
ATOM 2797 N N . LEU B 1 137 ? 8.531 -6.535 4.332 1 97.31 137 LEU B N 1
ATOM 2798 C CA . LEU B 1 137 ? 8.266 -5.102 4.336 1 97.31 137 LEU B CA 1
ATOM 2799 C C . LEU B 1 137 ? 6.797 -4.82 4.629 1 97.31 137 LEU B C 1
ATOM 2801 O O . LEU B 1 137 ? 6.426 -3.686 4.934 1 97.31 137 LEU B O 1
ATOM 2805 N N . ASN B 1 138 ? 5.93 -5.832 4.57 1 96.56 138 ASN B N 1
ATOM 2806 C CA . ASN B 1 138 ? 4.547 -5.633 5 1 96.56 138 ASN B CA 1
ATOM 2807 C C . ASN B 1 138 ? 4.441 -5.535 6.516 1 96.56 138 ASN B C 1
ATOM 2809 O O . ASN B 1 138 ? 3.408 -5.121 7.047 1 96.56 138 ASN B O 1
ATOM 2813 N N . ARG B 1 139 ? 5.578 -5.824 7.227 1 95.44 139 ARG B N 1
ATOM 2814 C CA . ARG B 1 139 ? 5.527 -5.879 8.688 1 95.44 139 ARG B CA 1
ATOM 2815 C C . ARG B 1 139 ? 6.57 -4.953 9.305 1 95.44 139 ARG B C 1
ATOM 2817 O O . ARG B 1 139 ? 6.48 -4.605 10.484 1 95.44 139 ARG B O 1
ATOM 2824 N N . GLN B 1 140 ? 7.527 -4.648 8.508 1 96.56 140 GLN B N 1
ATOM 2825 C CA . GLN B 1 140 ? 8.656 -3.867 9.008 1 96.56 140 GLN B CA 1
ATOM 2826 C C . GLN B 1 140 ? 9.031 -2.756 8.031 1 96.56 140 GLN B C 1
ATOM 2828 O O . GLN B 1 140 ? 9.156 -2.996 6.828 1 96.56 140 GLN B O 1
ATOM 2833 N N . VAL B 1 141 ? 9.227 -1.546 8.586 1 97.19 141 VAL B N 1
ATOM 2834 C CA . VAL B 1 141 ? 9.711 -0.459 7.742 1 97.19 141 VAL B CA 1
ATOM 2835 C C . VAL B 1 141 ? 11.234 -0.486 7.691 1 97.19 141 VAL B C 1
ATOM 2837 O O . VAL B 1 141 ? 11.891 -0.772 8.695 1 97.19 141 VAL B O 1
ATOM 2840 N N . VAL B 1 142 ? 11.781 -0.354 6.594 1 97.12 142 VAL B N 1
ATOM 2841 C CA . VAL B 1 142 ? 13.195 -0.156 6.309 1 97.12 142 VAL B CA 1
ATOM 2842 C C . VAL B 1 142 ? 13.391 1.125 5.5 1 97.12 142 VAL B C 1
ATOM 2844 O O . VAL B 1 142 ? 13.188 1.134 4.285 1 97.12 142 VAL B O 1
ATOM 2847 N N . PRO B 1 143 ? 13.844 2.207 6.105 1 96.69 143 PRO B N 1
ATOM 2848 C CA . PRO B 1 143 ? 13.734 3.551 5.531 1 96.69 143 PRO B CA 1
ATOM 2849 C C . PRO B 1 143 ? 14.352 3.648 4.137 1 96.69 143 PRO B C 1
ATOM 2851 O O . PRO B 1 143 ? 13.727 4.203 3.225 1 96.69 143 PRO B O 1
ATOM 2854 N N . PRO B 1 144 ? 15.5 3.064 3.822 1 96.94 144 PRO B N 1
ATOM 2855 C CA . PRO B 1 144 ? 16.016 3.158 2.455 1 96.94 144 PRO B CA 1
ATOM 2856 C C . PRO B 1 144 ? 15.117 2.459 1.436 1 96.94 144 PRO B C 1
ATOM 2858 O O . PRO B 1 144 ? 15.273 2.666 0.229 1 96.94 144 PRO B O 1
ATOM 2861 N N . PHE B 1 145 ? 14.164 1.602 1.923 1 97.81 145 PHE B N 1
ATOM 2862 C CA . PHE B 1 145 ? 13.258 0.844 1.065 1 97.81 145 PHE B CA 1
ATOM 2863 C C . PHE B 1 145 ? 11.828 1.351 1.204 1 97.81 145 PHE B C 1
ATOM 2865 O O . PHE B 1 145 ? 10.875 0.625 0.914 1 97.81 145 PHE B O 1
ATOM 2872 N N . LEU B 1 146 ? 11.695 2.588 1.658 1 98.44 146 LEU B N 1
ATOM 2873 C CA . LEU B 1 146 ? 10.375 3.096 2.006 1 98.44 146 LEU B CA 1
ATOM 2874 C C . LEU B 1 146 ? 9.414 2.971 0.826 1 98.44 146 LEU B C 1
ATOM 2876 O O . LEU B 1 146 ? 8.312 2.441 0.972 1 98.44 146 LEU B O 1
ATOM 2880 N N . ALA B 1 147 ? 9.836 3.461 -0.351 1 97.75 147 ALA B N 1
ATOM 2881 C CA . ALA B 1 147 ? 8.961 3.408 -1.522 1 97.75 147 ALA B CA 1
ATOM 2882 C C . ALA B 1 147 ? 8.562 1.972 -1.844 1 97.75 147 ALA B C 1
ATOM 2884 O O . ALA B 1 147 ? 7.391 1.695 -2.123 1 97.75 147 ALA B O 1
ATOM 2885 N N . PHE B 1 148 ? 9.516 1.087 -1.793 1 98.25 148 PHE B N 1
ATOM 2886 C CA . PHE B 1 148 ? 9.25 -0.327 -2.033 1 98.25 148 PHE B CA 1
ATOM 2887 C C . PHE B 1 148 ? 8.305 -0.885 -0.978 1 98.25 148 PHE B C 1
ATOM 2889 O O . PHE B 1 148 ? 7.367 -1.619 -1.304 1 98.25 148 PHE B O 1
ATOM 2896 N N . GLY B 1 149 ? 8.484 -0.517 0.27 1 98.5 149 GLY B N 1
ATOM 2897 C CA . GLY B 1 149 ? 7.652 -0.969 1.373 1 98.5 149 GLY B CA 1
ATOM 2898 C C . GLY B 1 149 ? 6.215 -0.5 1.265 1 98.5 149 GLY B C 1
ATOM 2899 O O . GLY B 1 149 ? 5.293 -1.218 1.653 1 98.5 149 GLY B O 1
ATOM 2900 N N . ILE B 1 150 ? 6.027 0.694 0.78 1 98.69 150 ILE B N 1
ATOM 2901 C CA . ILE B 1 150 ? 4.68 1.19 0.522 1 98.69 150 ILE B CA 1
ATOM 2902 C C . ILE B 1 150 ? 3.947 0.233 -0.417 1 98.69 150 ILE B C 1
ATOM 2904 O O . ILE B 1 150 ? 2.83 -0.201 -0.125 1 98.69 150 ILE B O 1
ATOM 2908 N N . GLY B 1 151 ? 4.621 -0.133 -1.484 1 98.44 151 GLY B N 1
ATOM 2909 C CA . GLY B 1 151 ? 4.027 -1.055 -2.441 1 98.44 151 GLY B CA 1
ATOM 2910 C C . GLY B 1 151 ? 3.779 -2.436 -1.864 1 98.44 151 GLY B C 1
ATOM 2911 O O . GLY B 1 151 ? 2.695 -2.998 -2.033 1 98.44 151 GLY B O 1
ATOM 2912 N N . LYS B 1 152 ? 4.746 -2.949 -1.168 1 98.62 152 LYS B N 1
ATOM 2913 C CA . LYS B 1 152 ? 4.645 -4.305 -0.631 1 98.62 152 LYS B CA 1
ATOM 2914 C C . LYS B 1 152 ? 3.576 -4.387 0.454 1 98.62 152 LYS B C 1
ATOM 2916 O O . LYS B 1 152 ? 2.887 -5.402 0.576 1 98.62 152 LYS B O 1
ATOM 2921 N N . SER B 1 153 ? 3.451 -3.348 1.23 1 98.69 153 SER B N 1
ATOM 2922 C CA . SER B 1 153 ? 2.383 -3.316 2.225 1 98.69 153 SER B CA 1
ATOM 2923 C C . SER B 1 153 ? 1.01 -3.346 1.563 1 98.69 153 SER B C 1
ATOM 2925 O O . SER B 1 153 ? 0.122 -4.086 1.996 1 98.69 153 SER B O 1
ATOM 2927 N N . GLY B 1 154 ? 0.848 -2.521 0.56 1 98.75 154 GLY B N 1
ATOM 2928 C CA . GLY B 1 154 ? -0.39 -2.559 -0.202 1 98.75 154 GLY B CA 1
ATOM 2929 C C . GLY B 1 154 ? -0.656 -3.908 -0.843 1 98.75 154 GLY B C 1
ATOM 2930 O O . GLY B 1 154 ? -1.784 -4.406 -0.809 1 98.75 154 GLY B O 1
ATOM 2931 N N . ALA B 1 155 ? 0.362 -4.523 -1.394 1 98.81 155 ALA B N 1
ATOM 2932 C CA . ALA B 1 155 ? 0.221 -5.828 -2.037 1 98.81 155 ALA B CA 1
ATOM 2933 C C . ALA B 1 155 ? -0.169 -6.902 -1.022 1 98.81 155 ALA B C 1
ATOM 2935 O O . ALA B 1 155 ? -0.962 -7.793 -1.328 1 98.81 155 ALA B O 1
ATOM 2936 N N . ALA B 1 156 ? 0.444 -6.828 0.15 1 98.81 156 ALA B N 1
ATOM 2937 C CA . ALA B 1 156 ? 0.064 -7.777 1.193 1 98.81 156 ALA B CA 1
ATOM 2938 C C . ALA B 1 156 ? -1.416 -7.648 1.542 1 98.81 156 ALA B C 1
ATOM 2940 O O . ALA B 1 156 ? -2.104 -8.648 1.744 1 98.81 156 ALA B O 1
ATOM 2941 N N . HIS B 1 157 ? -1.903 -6.422 1.593 1 98.88 157 HIS B N 1
ATOM 2942 C CA . HIS B 1 157 ? -3.322 -6.191 1.841 1 98.88 157 HIS B CA 1
ATOM 2943 C C . HIS B 1 157 ? -4.18 -6.781 0.726 1 98.88 157 HIS B C 1
ATOM 2945 O O . HIS B 1 157 ? -5.23 -7.367 0.99 1 98.88 157 HIS B O 1
ATOM 2951 N N . LEU B 1 158 ? -3.762 -6.637 -0.488 1 98.88 158 LEU B N 1
ATOM 2952 C CA . LEU B 1 158 ? -4.426 -7.238 -1.639 1 98.88 158 LEU B CA 1
ATOM 2953 C C . LEU B 1 158 ? -4.559 -8.75 -1.463 1 98.88 158 LEU B C 1
ATOM 2955 O O . LEU B 1 158 ? -5.652 -9.297 -1.604 1 98.88 158 LEU B O 1
ATOM 2959 N N . ILE B 1 159 ? -3.492 -9.359 -1.082 1 98.94 159 ILE B N 1
ATOM 2960 C CA . ILE B 1 159 ? -3.457 -10.82 -1 1 98.94 159 ILE B CA 1
ATOM 2961 C C . ILE B 1 159 ? -4.32 -11.289 0.17 1 98.94 159 ILE B C 1
ATOM 2963 O O . ILE B 1 159 ? -5.109 -12.227 0.029 1 98.94 159 ILE B O 1
ATOM 2967 N N . GLN B 1 160 ? -4.176 -10.633 1.313 1 98.75 160 GLN B N 1
ATOM 2968 C CA . GLN B 1 160 ? -5.012 -10.992 2.453 1 98.75 160 GLN B CA 1
ATOM 2969 C C . GLN B 1 160 ? -6.492 -10.812 2.129 1 98.75 160 GLN B C 1
ATOM 2971 O O . GLN B 1 160 ? -7.305 -11.695 2.402 1 98.75 160 GLN B O 1
ATOM 2976 N N . GLY B 1 161 ? -6.828 -9.672 1.572 1 98.69 161 GLY B N 1
ATOM 2977 C CA . GLY B 1 161 ? -8.211 -9.391 1.224 1 98.69 161 GLY B CA 1
ATOM 2978 C C . GLY B 1 161 ? -8.789 -10.375 0.224 1 98.69 161 GLY B C 1
ATOM 2979 O O . GLY B 1 161 ? -9.93 -10.828 0.374 1 98.69 161 GLY B O 1
ATOM 2980 N N . ALA B 1 162 ? -8.016 -10.695 -0.792 1 98.81 162 ALA B N 1
ATOM 2981 C CA . ALA B 1 162 ? -8.469 -11.664 -1.789 1 98.81 162 ALA B CA 1
ATOM 2982 C C . ALA B 1 162 ? -8.664 -13.039 -1.166 1 98.81 162 ALA B C 1
ATOM 2984 O O . ALA B 1 162 ? -9.641 -13.734 -1.469 1 98.81 162 ALA B O 1
ATOM 2985 N N . SER B 1 163 ? -7.719 -13.422 -0.333 1 98.69 163 SER B N 1
ATOM 2986 C CA . SER B 1 163 ? -7.82 -14.711 0.338 1 98.69 163 SER B CA 1
ATOM 2987 C C . SER B 1 163 ? -9.125 -14.828 1.122 1 98.69 163 SER B C 1
ATOM 2989 O O . SER B 1 163 ? -9.758 -15.883 1.123 1 98.69 163 SER B O 1
ATOM 2991 N N . GLU B 1 164 ? -9.492 -13.758 1.784 1 98.06 164 GLU B N 1
ATOM 2992 C CA . GLU B 1 164 ? -10.734 -13.758 2.553 1 98.06 164 GLU B CA 1
ATOM 2993 C C . GLU B 1 164 ? -11.953 -13.734 1.633 1 98.06 164 GLU B C 1
ATOM 2995 O O . GLU B 1 164 ? -12.898 -14.5 1.831 1 98.06 164 GLU B O 1
ATOM 3000 N N . ALA B 1 165 ? -11.906 -12.984 0.646 1 98.12 165 ALA B N 1
ATOM 3001 C CA . ALA B 1 165 ? -13.055 -12.742 -0.222 1 98.12 165 ALA B CA 1
ATOM 3002 C C . ALA B 1 165 ? -13.414 -13.992 -1.021 1 98.12 165 ALA B C 1
ATOM 3004 O O . ALA B 1 165 ? -14.594 -14.242 -1.307 1 98.12 165 ALA B O 1
ATOM 3005 N N . TYR B 1 166 ? -12.406 -14.773 -1.359 1 98.12 166 TYR B N 1
ATOM 3006 C CA . TYR B 1 166 ? -12.656 -15.852 -2.301 1 98.12 166 TYR B CA 1
ATOM 3007 C C . TYR B 1 166 ? -12.453 -17.219 -1.637 1 98.12 166 TYR B C 1
ATOM 3009 O O . TYR B 1 166 ? -12.336 -18.234 -2.32 1 98.12 166 TYR B O 1
ATOM 3017 N N . LYS B 1 167 ? -12.414 -17.188 -0.336 1 96.88 167 LYS B N 1
ATOM 3018 C CA . LYS B 1 167 ? -12.219 -18.422 0.423 1 96.88 167 LYS B CA 1
ATOM 3019 C C . LYS B 1 167 ? -13.305 -19.453 0.105 1 96.88 167 LYS B C 1
ATOM 3021 O O . LYS B 1 167 ? -13.008 -20.625 -0.13 1 96.88 167 LYS B O 1
ATOM 3026 N N . LYS B 1 168 ? -14.555 -19.047 0.012 1 96.44 168 LYS B N 1
ATOM 3027 C CA . LYS B 1 168 ? -15.68 -19.953 -0.215 1 96.44 168 LYS B CA 1
ATOM 3028 C C . LYS B 1 168 ? -15.656 -20.516 -1.632 1 96.44 168 LYS B C 1
ATOM 3030 O O . LYS B 1 168 ? -16.25 -21.562 -1.896 1 96.44 168 LYS B O 1
ATOM 3035 N N . ASP B 1 169 ? -15.016 -19.781 -2.535 1 97.38 169 ASP B N 1
ATOM 3036 C CA . ASP B 1 169 ? -14.891 -20.234 -3.916 1 97.38 169 ASP B CA 1
ATOM 3037 C C . ASP B 1 169 ? -13.766 -21.25 -4.062 1 97.38 169 ASP B C 1
ATOM 3039 O O . ASP B 1 169 ? -13.594 -21.844 -5.129 1 97.38 169 ASP B O 1
ATOM 3043 N N . GLY B 1 170 ? -12.953 -21.391 -3.033 1 97 170 GLY B N 1
ATOM 3044 C CA . GLY B 1 170 ? -11.844 -22.344 -3.064 1 97 170 GLY B CA 1
ATOM 3045 C C . GLY B 1 170 ? -10.594 -21.766 -3.699 1 97 170 GLY B C 1
ATOM 3046 O O . GLY B 1 170 ? -9.688 -22.516 -4.086 1 97 170 GLY B O 1
ATOM 3047 N N . TYR B 1 171 ? -10.57 -20.453 -3.951 1 98.5 171 TYR B N 1
ATOM 3048 C CA . TYR B 1 171 ? -9.375 -19.828 -4.496 1 98.5 171 TYR B CA 1
ATOM 3049 C C . TYR B 1 171 ? -8.344 -19.562 -3.404 1 98.5 171 TYR B C 1
ATOM 3051 O O . TYR B 1 171 ? -8.695 -19.156 -2.297 1 98.5 171 TYR B O 1
ATOM 3059 N N . ARG B 1 172 ? -7.117 -19.875 -3.691 1 98.75 172 ARG B N 1
ATOM 3060 C CA . ARG B 1 172 ? -6.035 -19.703 -2.73 1 98.75 172 ARG B CA 1
ATOM 3061 C C . ARG B 1 172 ? -5.156 -18.516 -3.102 1 98.75 172 ARG B C 1
ATOM 3063 O O . ARG B 1 172 ? -4.691 -18.406 -4.238 1 98.75 172 ARG B O 1
ATOM 3070 N N . PHE B 1 173 ? -5.043 -17.609 -2.191 1 98.94 173 PHE B N 1
ATOM 3071 C CA . PHE B 1 173 ? -4.137 -16.469 -2.326 1 98.94 173 PHE B CA 1
ATOM 3072 C C . PHE B 1 173 ? -3.059 -16.5 -1.25 1 98.94 173 PHE B C 1
ATOM 3074 O O . PHE B 1 173 ? -3.363 -16.609 -0.06 1 98.94 173 PHE B O 1
ATOM 3081 N N . TYR B 1 174 ? -1.735 -16.359 -1.715 1 98.94 174 TYR B N 1
ATOM 3082 C CA . TYR B 1 174 ? -0.641 -16.453 -0.755 1 98.94 174 TYR B CA 1
ATOM 3083 C C . TYR B 1 174 ? 0.331 -15.297 -0.921 1 98.94 174 TYR B C 1
ATOM 3085 O O . TYR B 1 174 ? 0.716 -14.953 -2.043 1 98.94 174 TYR B O 1
ATOM 3093 N N . TRP B 1 175 ? 0.629 -14.633 0.124 1 98.81 175 TRP B N 1
ATOM 3094 C CA . TRP B 1 175 ? 1.821 -13.812 0.294 1 98.81 175 TRP B CA 1
ATOM 3095 C C . TRP B 1 175 ? 3.01 -14.656 0.741 1 98.81 175 TRP B C 1
ATOM 3097 O O . TRP B 1 175 ? 3.125 -15 1.919 1 98.81 175 TRP B O 1
ATOM 3107 N N . ALA B 1 176 ? 3.893 -15.039 -0.166 1 98.75 176 ALA B N 1
ATOM 3108 C CA . ALA B 1 176 ? 5.004 -15.93 0.157 1 98.75 176 ALA B CA 1
ATOM 3109 C C . ALA B 1 176 ? 6.246 -15.133 0.55 1 98.75 176 ALA B C 1
ATOM 3111 O O . ALA B 1 176 ? 6.867 -14.484 -0.294 1 98.75 176 ALA B O 1
ATOM 3112 N N . ASP B 1 177 ? 6.664 -15.219 1.763 1 97.88 177 ASP B N 1
ATOM 3113 C CA . ASP B 1 177 ? 7.719 -14.422 2.381 1 97.88 177 ASP B CA 1
ATOM 3114 C C . ASP B 1 177 ? 8.828 -15.312 2.932 1 97.88 177 ASP B C 1
ATOM 3116 O O . ASP B 1 177 ? 8.633 -16.016 3.928 1 97.88 177 ASP B O 1
ATOM 3120 N N . GLU B 1 178 ? 10 -15.305 2.277 1 98.62 178 GLU B N 1
ATOM 3121 C CA . GLU B 1 178 ? 11.141 -16.047 2.811 1 98.62 178 GLU B CA 1
ATOM 3122 C C . GLU B 1 178 ? 11.773 -15.312 3.988 1 98.62 178 GLU B C 1
ATOM 3124 O O . GLU B 1 178 ? 12.047 -14.109 3.902 1 98.62 178 GLU B O 1
ATOM 3129 N N . ARG B 1 179 ? 12.023 -16.016 5.023 1 98.19 179 ARG B N 1
ATOM 3130 C CA . ARG B 1 179 ? 12.633 -15.477 6.238 1 98.19 179 ARG B CA 1
ATOM 3131 C C . ARG B 1 179 ? 13.828 -16.312 6.672 1 98.19 179 ARG B C 1
ATOM 3133 O O . ARG B 1 179 ? 13.953 -17.484 6.281 1 98.19 179 ARG B O 1
ATOM 3140 N N . THR B 1 180 ? 14.711 -15.656 7.488 1 97.75 180 THR B N 1
ATOM 3141 C CA . THR B 1 180 ? 15.719 -16.438 8.203 1 97.75 180 THR B CA 1
ATOM 3142 C C . THR B 1 180 ? 15.062 -17.344 9.234 1 97.75 180 THR B C 1
ATOM 3144 O O . THR B 1 180 ? 13.875 -17.203 9.539 1 97.75 180 THR B O 1
ATOM 3147 N N . THR B 1 181 ? 15.828 -18.188 9.766 1 96.69 181 THR B N 1
ATOM 3148 C CA . THR B 1 181 ? 15.32 -19.125 10.758 1 96.69 181 THR B CA 1
ATOM 3149 C C . THR B 1 181 ? 14.766 -18.391 11.977 1 96.69 181 THR B C 1
ATOM 3151 O O . THR B 1 181 ? 13.859 -18.875 12.648 1 96.69 181 THR B O 1
ATOM 3154 N N . GLU B 1 182 ? 15.289 -17.203 12.281 1 95.75 182 GLU B N 1
ATOM 3155 C CA . GLU B 1 182 ? 14.875 -16.422 13.438 1 95.75 182 GLU B CA 1
ATOM 3156 C C . GLU B 1 182 ? 13.742 -15.461 13.086 1 95.75 182 GLU B C 1
ATOM 3158 O O . GLU B 1 182 ? 13.273 -14.695 13.938 1 95.75 182 GLU B O 1
ATOM 3163 N N . GLY B 1 183 ? 13.312 -15.445 11.797 1 96.25 183 GLY B N 1
ATOM 3164 C CA . GLY B 1 183 ? 12.156 -14.648 11.391 1 96.25 183 GLY B CA 1
ATOM 3165 C C . GLY B 1 183 ? 12.539 -13.312 10.781 1 96.25 183 GLY B C 1
ATOM 3166 O O . GLY B 1 183 ? 11.672 -12.469 10.547 1 96.25 183 GLY B O 1
ATOM 3167 N N . GLY B 1 184 ? 13.836 -13.117 10.516 1 96.19 184 GLY B N 1
ATOM 3168 C CA . GLY B 1 184 ? 14.297 -11.883 9.906 1 96.19 184 GLY B CA 1
ATOM 3169 C C . GLY B 1 184 ? 14.328 -11.93 8.391 1 96.19 184 GLY B C 1
ATOM 3170 O O . GLY B 1 184 ? 14.016 -12.961 7.797 1 96.19 184 GLY B O 1
ATOM 3171 N N . HIS B 1 185 ? 14.562 -10.797 7.75 1 95.62 185 HIS B N 1
ATOM 3172 C CA . HIS B 1 185 ? 14.648 -10.766 6.293 1 95.62 185 HIS B CA 1
ATOM 3173 C C . HIS B 1 185 ? 15.906 -11.477 5.805 1 95.62 185 HIS B C 1
ATOM 3175 O O . HIS B 1 185 ? 16.938 -11.445 6.469 1 95.62 185 HIS B O 1
ATOM 3181 N N . VAL B 1 186 ? 15.789 -12.031 4.602 1 96.25 186 VAL B N 1
ATOM 3182 C CA . VAL B 1 186 ? 16.938 -12.773 4.066 1 96.25 186 VAL B CA 1
ATOM 3183 C C . VAL B 1 186 ? 17.781 -11.852 3.193 1 96.25 186 VAL B C 1
ATOM 3185 O O . VAL B 1 186 ? 18.922 -12.172 2.877 1 96.25 186 VAL B O 1
ATOM 3188 N N . GLY B 1 187 ? 17.219 -10.711 2.738 1 91.19 187 GLY B N 1
ATOM 3189 C CA . GLY B 1 187 ? 17.953 -9.758 1.917 1 91.19 187 GLY B CA 1
ATOM 3190 C C . GLY B 1 187 ? 18.438 -10.352 0.614 1 91.19 187 GLY B C 1
ATOM 3191 O O . GLY B 1 187 ? 17.672 -10.977 -0.125 1 91.19 187 GLY B O 1
ATOM 3192 N N . ASN B 1 188 ? 19.719 -10.273 0.341 1 90.44 188 ASN B N 1
ATOM 3193 C CA . ASN B 1 188 ? 20.312 -10.742 -0.907 1 90.44 188 ASN B CA 1
ATOM 3194 C C . ASN B 1 188 ? 20.5 -12.258 -0.904 1 90.44 188 ASN B C 1
ATOM 3196 O O . ASN B 1 188 ? 20.891 -12.836 -1.917 1 90.44 188 ASN B O 1
ATOM 3200 N N . ALA B 1 189 ? 20.156 -12.891 0.153 1 94.88 189 ALA B N 1
ATOM 3201 C CA . ALA B 1 189 ? 20.359 -14.328 0.269 1 94.88 189 ALA B CA 1
ATOM 3202 C C . ALA B 1 189 ? 19.094 -15.094 -0.146 1 94.88 189 ALA B C 1
ATOM 3204 O O . ALA B 1 189 ? 18.906 -16.25 0.246 1 94.88 189 ALA B O 1
ATOM 3205 N N . ILE B 1 190 ? 18.281 -14.453 -0.924 1 97.25 190 ILE B N 1
ATOM 3206 C CA . ILE B 1 190 ? 17.062 -15.094 -1.406 1 97.25 190 ILE B CA 1
ATOM 3207 C C . ILE B 1 190 ? 17.422 -16.391 -2.143 1 97.25 190 ILE B C 1
ATOM 3209 O O . ILE B 1 190 ? 18.297 -16.406 -3.002 1 97.25 190 ILE B O 1
ATOM 3213 N N . ASP B 1 191 ? 16.75 -17.438 -1.767 1 98.5 191 ASP B N 1
ATOM 3214 C CA . ASP B 1 191 ? 16.984 -18.766 -2.33 1 98.5 191 ASP B CA 1
ATOM 3215 C C . ASP B 1 191 ? 15.945 -19.094 -3.396 1 98.5 191 ASP B C 1
ATOM 3217 O O . ASP B 1 191 ? 14.836 -19.531 -3.076 1 98.5 191 ASP B O 1
ATOM 3221 N N . GLY B 1 192 ? 16.328 -18.969 -4.668 1 98.44 192 GLY B N 1
ATOM 3222 C CA . GLY B 1 192 ? 15.406 -19.188 -5.777 1 98.44 192 GLY B CA 1
ATOM 3223 C C . GLY B 1 192 ? 14.852 -20.594 -5.82 1 98.44 192 GLY B C 1
ATOM 3224 O O . GLY B 1 192 ? 13.656 -20.781 -6.066 1 98.44 192 GLY B O 1
ATOM 3225 N N . GLU B 1 193 ? 15.695 -21.578 -5.617 1 98.12 193 GLU B N 1
ATOM 3226 C CA . GLU B 1 193 ? 15.25 -22.969 -5.633 1 98.12 193 GLU B CA 1
ATOM 3227 C C . GLU B 1 193 ? 14.234 -23.234 -4.531 1 98.12 193 GLU B C 1
ATOM 3229 O O . GLU B 1 193 ? 13.242 -23.938 -4.75 1 98.12 193 GLU B O 1
ATOM 3234 N N . ALA B 1 194 ? 14.477 -22.672 -3.326 1 98.69 194 ALA B N 1
ATOM 3235 C CA . ALA B 1 194 ? 13.531 -22.828 -2.223 1 98.69 194 ALA B CA 1
ATOM 3236 C C . ALA B 1 194 ? 12.18 -22.219 -2.564 1 98.69 194 ALA B C 1
ATOM 3238 O O . ALA B 1 194 ? 11.133 -22.766 -2.191 1 98.69 194 ALA B O 1
ATOM 3239 N N . HIS B 1 195 ? 12.156 -21.047 -3.24 1 98.81 195 HIS B N 1
ATOM 3240 C CA . HIS B 1 195 ? 10.906 -20.469 -3.703 1 98.81 195 HIS B CA 1
ATOM 3241 C C . HIS B 1 195 ? 10.18 -21.406 -4.664 1 98.81 195 HIS B C 1
ATOM 3243 O O . HIS B 1 195 ? 8.977 -21.625 -4.535 1 98.81 195 HIS B O 1
ATOM 3249 N N . GLY B 1 196 ? 10.945 -21.922 -5.637 1 98.75 196 GLY B N 1
ATOM 3250 C CA . GLY B 1 196 ? 10.336 -22.859 -6.574 1 98.75 196 GLY B CA 1
ATOM 3251 C C . GLY B 1 196 ? 9.656 -24.031 -5.895 1 98.75 196 GLY B C 1
ATOM 3252 O O . GLY B 1 196 ? 8.5 -24.344 -6.191 1 98.75 196 GLY B O 1
ATOM 3253 N N . GLU B 1 197 ? 10.367 -24.672 -4.965 1 98.56 197 GLU B N 1
ATOM 3254 C CA . GLU B 1 197 ? 9.836 -25.828 -4.25 1 98.56 197 GLU B CA 1
ATOM 3255 C C . GLU B 1 197 ? 8.625 -25.453 -3.404 1 98.56 197 GLU B C 1
ATOM 3257 O O . GLU B 1 197 ? 7.613 -26.156 -3.414 1 98.56 197 GLU B O 1
ATOM 3262 N N . PHE B 1 198 ? 8.695 -24.359 -2.682 1 98.81 198 PHE B N 1
ATOM 3263 C CA . PHE B 1 198 ? 7.621 -23.938 -1.791 1 98.81 198 PHE B CA 1
ATOM 3264 C C . PHE B 1 198 ? 6.383 -23.547 -2.586 1 98.81 198 PHE B C 1
ATOM 3266 O O . PHE B 1 198 ? 5.258 -23.844 -2.188 1 98.81 198 PHE B O 1
ATOM 3273 N N . TYR B 1 199 ? 6.57 -22.844 -3.727 1 98.88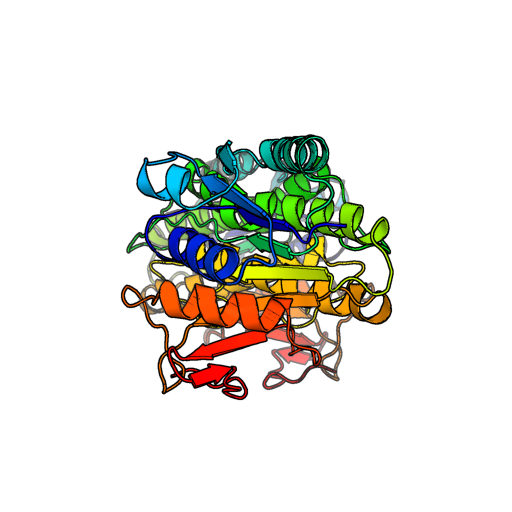 199 TYR B N 1
ATOM 3274 C CA . TYR B 1 199 ? 5.438 -22.422 -4.543 1 98.88 199 TYR B CA 1
ATOM 3275 C C . TYR B 1 199 ? 4.738 -23.625 -5.164 1 98.88 199 TYR B C 1
ATOM 3277 O O . TYR B 1 199 ? 3.51 -23.641 -5.281 1 98.88 199 TYR B O 1
ATOM 3285 N N . TYR B 1 200 ? 5.543 -24.641 -5.551 1 98.62 200 TYR B N 1
ATOM 3286 C CA . TYR B 1 200 ? 4.941 -25.875 -6.035 1 98.62 200 TYR B CA 1
ATOM 3287 C C . TYR B 1 200 ? 4.113 -26.547 -4.941 1 98.62 200 TYR B C 1
ATOM 3289 O O . TYR B 1 200 ? 3.01 -27.016 -5.199 1 98.62 200 TYR B O 1
ATOM 3297 N N . GLU B 1 201 ? 4.668 -26.562 -3.758 1 98.31 201 GLU B N 1
ATOM 3298 C CA . GLU B 1 201 ? 3.928 -27.094 -2.623 1 98.31 201 GLU B CA 1
ATOM 3299 C C . GLU B 1 201 ? 2.625 -26.344 -2.395 1 98.31 201 GLU B C 1
ATOM 3301 O O . GLU B 1 201 ? 1.57 -26.953 -2.201 1 98.31 201 GLU B O 1
ATOM 3306 N N . LEU B 1 202 ? 2.643 -25.016 -2.432 1 98.62 202 LEU B N 1
ATOM 3307 C CA . LEU B 1 202 ? 1.443 -24.203 -2.258 1 98.62 202 LEU B CA 1
ATOM 3308 C C . LEU B 1 202 ? 0.408 -24.516 -3.33 1 98.62 202 LEU B C 1
ATOM 3310 O O . LEU B 1 202 ? -0.792 -24.562 -3.049 1 98.62 202 LEU B O 1
ATOM 3314 N N . ALA B 1 203 ? 0.843 -24.797 -4.523 1 98.19 203 ALA B N 1
ATOM 3315 C CA . ALA B 1 203 ? -0.039 -25 -5.668 1 98.19 203 ALA B CA 1
ATOM 3316 C C . ALA B 1 203 ? -0.672 -26.391 -5.633 1 98.19 203 ALA B C 1
ATOM 3318 O O . ALA B 1 203 ? -1.749 -26.609 -6.195 1 98.19 203 ALA B O 1
ATOM 3319 N N . THR B 1 204 ? -0.009 -27.375 -4.938 1 97.12 204 THR B N 1
ATOM 3320 C CA . THR B 1 204 ? -0.425 -28.75 -5.148 1 97.12 204 THR B CA 1
ATOM 3321 C C . THR B 1 204 ? -0.878 -29.391 -3.836 1 97.12 204 THR B C 1
ATOM 3323 O O . THR B 1 204 ? -1.496 -30.453 -3.836 1 97.12 204 THR B O 1
ATOM 3326 N N . SER B 1 205 ? -0.549 -28.688 -2.756 1 96.12 205 SER B N 1
ATOM 3327 C CA . SER B 1 205 ? -0.939 -29.266 -1.475 1 96.12 205 SER B CA 1
ATOM 3328 C C . SER B 1 205 ? -2.451 -29.438 -1.383 1 96.12 205 SER B C 1
ATOM 3330 O O . SER B 1 205 ? -3.207 -28.594 -1.857 1 96.12 205 SER B O 1
ATOM 3332 N N . GLU B 1 206 ? -2.92 -30.5 -0.756 1 94.75 206 GLU B N 1
ATOM 3333 C CA . GLU B 1 206 ? -4.344 -30.719 -0.54 1 94.75 206 GLU B CA 1
ATOM 3334 C C . GLU B 1 206 ? -4.898 -29.781 0.525 1 94.75 206 GLU B C 1
ATOM 3336 O O . GLU B 1 206 ? -6.059 -29.375 0.453 1 94.75 206 GLU B O 1
ATOM 3341 N N . ASP B 1 207 ? -4.102 -29.469 1.503 1 93.75 207 ASP B N 1
ATOM 3342 C CA . ASP B 1 207 ? -4.508 -28.578 2.594 1 93.75 207 ASP B CA 1
ATOM 3343 C C . ASP B 1 207 ? -3.953 -27.172 2.395 1 93.75 207 ASP B C 1
ATOM 3345 O O . ASP B 1 207 ? -2.738 -26.969 2.43 1 93.75 207 ASP B O 1
ATOM 3349 N N . PRO B 1 208 ? -4.848 -26.25 2.271 1 94.19 208 PRO B N 1
ATOM 3350 C CA . PRO B 1 208 ? -4.352 -24.891 2.068 1 94.19 208 PRO B CA 1
ATOM 3351 C C . PRO B 1 208 ? -3.717 -24.297 3.326 1 94.19 208 PRO B C 1
ATOM 3353 O O . PRO B 1 208 ? -4.094 -24.672 4.441 1 94.19 208 PRO B O 1
ATOM 3356 N N . LEU B 1 209 ? -2.703 -23.438 3.154 1 96.44 209 LEU B N 1
ATOM 3357 C CA . LEU B 1 209 ? -2.143 -22.625 4.23 1 96.44 209 LEU B CA 1
ATOM 3358 C C . LEU B 1 209 ? -2.916 -21.312 4.379 1 96.44 209 LEU B C 1
ATOM 3360 O O . LEU B 1 209 ? -3.832 -21.031 3.604 1 96.44 209 LEU B O 1
ATOM 3364 N N . THR B 1 210 ? -2.576 -20.609 5.438 1 96.56 210 THR B N 1
ATOM 3365 C CA . THR B 1 210 ? -3.045 -19.234 5.566 1 96.56 210 THR B CA 1
ATOM 3366 C C . THR B 1 210 ? -2.453 -18.344 4.465 1 96.56 210 THR B C 1
ATOM 3368 O O . THR B 1 210 ? -1.493 -18.75 3.801 1 96.56 210 THR B O 1
ATOM 3371 N N . TRP B 1 211 ? -3.039 -17.188 4.219 1 98.06 211 TRP B N 1
ATOM 3372 C CA . TRP B 1 211 ? -2.604 -16.266 3.172 1 98.06 211 TRP B CA 1
ATOM 3373 C C . TRP B 1 211 ? -1.161 -15.836 3.398 1 98.06 211 TRP B C 1
ATOM 3375 O O . TRP B 1 211 ? -0.438 -15.539 2.445 1 98.06 211 TRP B O 1
ATOM 3385 N N . ASP B 1 212 ? -0.793 -15.656 4.652 1 97.5 212 ASP B N 1
ATOM 3386 C CA . ASP B 1 212 ? 0.553 -15.25 5.047 1 97.5 212 ASP B CA 1
ATOM 3387 C C . ASP B 1 212 ? 1.503 -16.438 5.062 1 97.5 212 ASP B C 1
ATOM 3389 O O . ASP B 1 212 ? 1.854 -16.953 6.129 1 97.5 212 ASP B O 1
ATOM 3393 N N . ALA B 1 213 ? 1.973 -16.859 3.906 1 98.38 213 ALA B N 1
ATOM 3394 C CA . ALA B 1 213 ? 2.764 -18.078 3.729 1 98.38 213 ALA B CA 1
ATOM 3395 C C . ALA B 1 213 ? 4.254 -17.781 3.879 1 98.38 213 ALA B C 1
ATOM 3397 O O . ALA B 1 213 ? 5 -17.812 2.896 1 98.38 213 ALA B O 1
ATOM 3398 N N . THR B 1 214 ? 4.68 -17.562 5.105 1 98.06 214 THR B N 1
ATOM 3399 C CA . THR B 1 214 ? 6.086 -17.344 5.43 1 98.06 214 THR B CA 1
ATOM 3400 C C . THR B 1 214 ? 6.836 -18.672 5.512 1 98.06 214 THR B C 1
ATOM 3402 O O . THR B 1 214 ? 6.32 -19.641 6.062 1 98.06 214 THR B O 1
ATOM 3405 N N . PHE B 1 215 ? 8.055 -18.641 4.945 1 98.56 215 PHE B N 1
ATOM 3406 C CA . PHE B 1 215 ? 8.773 -19.906 4.934 1 98.56 215 PHE B CA 1
ATOM 3407 C C . PHE B 1 215 ? 10.266 -19.688 5.141 1 98.56 215 PHE B C 1
ATOM 3409 O O . PHE B 1 215 ? 10.75 -18.562 5.023 1 98.56 215 PHE B O 1
ATOM 3416 N N . VAL B 1 216 ? 10.945 -20.641 5.527 1 98.44 216 VAL B N 1
ATOM 3417 C CA . VAL B 1 216 ? 12.398 -20.719 5.645 1 98.44 216 VAL B CA 1
ATOM 3418 C C . VAL B 1 216 ? 12.945 -21.734 4.648 1 98.44 216 VAL B C 1
ATOM 3420 O O . VAL B 1 216 ? 12.414 -22.844 4.527 1 98.44 216 VAL B O 1
ATOM 3423 N N . ALA B 1 217 ? 13.938 -21.312 3.908 1 98.25 217 ALA B N 1
ATOM 3424 C CA . ALA B 1 217 ? 14.562 -22.219 2.951 1 98.25 217 ALA B CA 1
ATOM 3425 C C . ALA B 1 217 ? 14.945 -23.547 3.619 1 98.25 217 ALA B C 1
ATOM 3427 O O . ALA B 1 217 ? 15.562 -23.547 4.691 1 98.25 217 ALA B O 1
ATOM 3428 N N . GLY B 1 218 ? 14.484 -24.641 3.021 1 96.44 218 GLY B N 1
ATOM 3429 C CA . GLY B 1 218 ? 14.812 -25.969 3.527 1 96.44 218 GLY B CA 1
ATOM 3430 C C . GLY B 1 218 ? 13.828 -26.453 4.574 1 96.44 218 GLY B C 1
ATOM 3431 O O . GLY B 1 218 ? 13.797 -27.641 4.895 1 96.44 218 GLY B O 1
ATOM 3432 N N . LYS B 1 219 ? 13 -25.625 5.105 1 97.44 219 LYS B N 1
ATOM 3433 C CA . LYS B 1 219 ? 12.086 -26.031 6.172 1 97.44 219 LYS B CA 1
ATOM 3434 C C . LYS B 1 219 ? 10.633 -25.922 5.711 1 97.44 219 LYS B C 1
ATOM 3436 O O . LYS B 1 219 ? 9.758 -26.625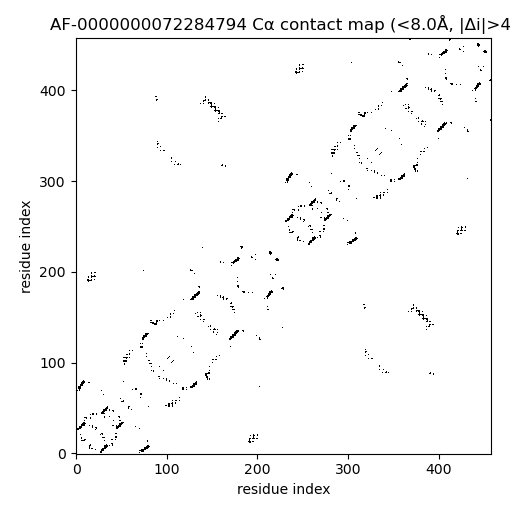 6.242 1 97.44 219 LYS B O 1
ATOM 3441 N N . GLY B 1 220 ? 10.422 -25 4.77 1 97.62 220 GLY B N 1
ATOM 3442 C CA . GLY B 1 220 ? 9.055 -24.766 4.355 1 97.62 220 GLY B CA 1
ATOM 3443 C C . GLY B 1 220 ? 8.336 -23.734 5.215 1 97.62 220 GLY B C 1
ATOM 3444 O O . GLY B 1 220 ? 8.961 -22.797 5.703 1 97.62 220 GLY B O 1
ATOM 3445 N N . TYR B 1 221 ? 7.012 -23.875 5.297 1 98.25 221 TYR B N 1
ATOM 3446 C CA . TYR B 1 221 ? 6.184 -22.922 6.016 1 98.25 221 TYR B CA 1
ATOM 3447 C C . TYR B 1 221 ? 6.566 -22.859 7.492 1 98.25 221 TYR B C 1
ATOM 3449 O O . TYR B 1 221 ? 6.758 -23.906 8.125 1 98.25 221 TYR B O 1
ATOM 3457 N N . VAL B 1 222 ? 6.719 -21.688 8 1 97.94 222 VAL B N 1
ATOM 3458 C CA . VAL B 1 222 ? 6.945 -21.469 9.422 1 97.94 222 VAL B CA 1
ATOM 3459 C C . VAL B 1 222 ? 6.043 -20.344 9.914 1 97.94 222 VAL B C 1
ATOM 3461 O O . VAL B 1 222 ? 6.039 -19.25 9.344 1 97.94 222 VAL B O 1
ATOM 3464 N N . ASP B 1 223 ? 5.25 -20.594 10.945 1 96.19 223 ASP B N 1
ATOM 3465 C CA . ASP B 1 223 ? 4.469 -19.547 11.609 1 96.19 223 ASP B CA 1
ATOM 3466 C C . ASP B 1 223 ? 5.281 -18.859 12.703 1 96.19 223 ASP B C 1
ATOM 3468 O O . ASP B 1 223 ? 5.547 -19.453 13.75 1 96.19 223 ASP B O 1
ATOM 3472 N N . PHE B 1 224 ? 5.684 -17.672 12.484 1 95.06 224 PHE B N 1
ATOM 3473 C CA . PHE B 1 224 ? 6.48 -16.922 13.453 1 95.06 224 PHE B CA 1
ATOM 3474 C C . PHE B 1 224 ? 5.586 -16.219 14.469 1 95.06 224 PHE B C 1
ATOM 3476 O O . PHE B 1 224 ? 6.078 -15.531 15.359 1 95.06 224 PHE B O 1
ATOM 3483 N N . ASN B 1 225 ? 4.293 -16.328 14.336 1 89.81 225 ASN B N 1
ATOM 3484 C CA . ASN B 1 225 ? 3.301 -15.766 15.25 1 89.81 225 ASN B CA 1
ATOM 3485 C C . ASN B 1 225 ? 3.455 -14.258 15.391 1 89.81 225 ASN B C 1
ATOM 3487 O O . ASN B 1 225 ? 3.459 -13.734 16.5 1 89.81 225 ASN B O 1
ATOM 3491 N N . GLY B 1 226 ? 3.691 -13.633 14.281 1 82.62 226 GLY B N 1
ATOM 3492 C CA . GLY B 1 226 ? 3.787 -12.18 14.266 1 82.62 226 GLY B CA 1
ATOM 3493 C C . GLY B 1 226 ? 5.129 -11.672 14.758 1 82.62 226 GLY B C 1
ATOM 3494 O O . GLY B 1 226 ? 5.391 -10.469 14.719 1 82.62 226 GLY B O 1
ATOM 3495 N N . LYS B 1 227 ? 6.062 -12.547 15.125 1 85.62 227 LYS B N 1
ATOM 3496 C CA . LYS B 1 227 ? 7.383 -12.148 15.617 1 85.62 227 LYS B CA 1
ATOM 3497 C C . LYS B 1 227 ? 8.305 -11.758 14.461 1 85.62 227 LYS B C 1
ATOM 3499 O O . LYS B 1 227 ? 8.312 -12.406 13.414 1 85.62 227 LYS B O 1
ATOM 3504 N N . LEU B 1 228 ? 8.891 -10.57 14.711 1 83.75 228 LEU B N 1
ATOM 3505 C CA . LEU B 1 228 ? 9.945 -10.109 13.82 1 83.75 228 LEU B CA 1
ATOM 3506 C C . LEU B 1 228 ? 11.312 -10.234 14.484 1 83.75 228 LEU B C 1
ATOM 3508 O O . LEU B 1 228 ? 11.414 -10.188 15.711 1 83.75 228 LEU B O 1
ATOM 3512 N N . ALA B 1 229 ? 12.344 -10.633 13.8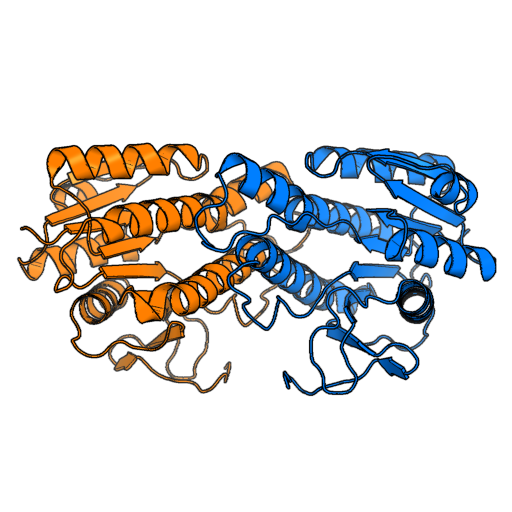12 1 82.69 229 ALA B N 1
ATOM 3513 C CA . ALA B 1 229 ? 13.68 -10.742 14.391 1 82.69 229 ALA B CA 1
ATOM 3514 C C . ALA B 1 229 ? 14.312 -9.359 14.547 1 82.69 229 ALA B C 1
ATOM 3516 O O . ALA B 1 229 ? 14 -8.438 13.797 1 82.69 229 ALA B O 1
#

Radius of gyration: 22.79 Å; Cα contacts (8 Å, |Δi|>4): 996; chains: 2; bounding box: 40×66×51 Å

Secondary structure (DSSP, 8-state):
--EEEEEES--TTHHHHHHHHHHHHTSEEEEEEESS--HHHHHHSSEEEE--TTSTTHHHHHHHHHHHHT---SEEEE--------SSTT-S-HHHHHHHHIIIIIHHHHHHHHHHHHHTTS-TTS-EEEEEE--GGGT---GGGHHHHHHHHHHHHHHHHHHHHTGGGTEEEEEEEEB-TTS-B-GGG--HHHHHHHHHHHHH-SSPPPSEEEEETTTEE---TT---/--EEEEEES--TTHHHHHHHHHHHHSSEEEEEEESS--HHHHHHSSEEEE--TTSTTHHHHHHHHHHHHT---SEEEE--------SSTT-S-HHHHHHHHIIIIIHHHHHHHHHHHHHTTS-TTS-EEEEEE--GGGT---GGGHHHHHHHHHHHHHHHHHHHHTGGGTEEEEEEEEB-TTS-B-GGG--HHHHHHHHHHHHH-SSPPPSEEEEETTTEE---TT---

InterPro domains:
  IPR002347 Short-chain dehydrogenase/reductase SDR [PF13561] (14-173)
  IPR036291 NAD(P)-binding domain superfamily [SSF51735] (2-220)